Protein AF-A0AAX3F135-F1 (afdb_monomer_lite)

pLDDT: mean 72.0, std 26.78, range [19.14, 98.44]

Sequence (513 aa):
MNKTKIKFILGTLGSIAALSISASCGSSNGSINESNNNIGGVTDNSSIQDRRLNALLGANPEASSSAFQQAEKDKIVLAMTFSQGGAQAKALNELVNAYNNDAELKAKLGNIFKEVTVNNIGSGYGEGATKVSQYLKAKNTDNFFNLILNYSPVGAILANSNMLLSFNDPNGNPDLDTDISLFNKDFVSSNATTENIKNPSTYILPIMKSTLISTVNAPVMSYILDTMKAKGVTFSDDVDTKNFVAEINSKGQPDRSQIQKQWGDPVDNATELLKGFQFSKKIFNNYEDLIKFAELAQKLFKNTQDNQNDLHVLGIDSPTSTFQNSVYSLTGYQYANSLEATSKKNGVNTVNYNSLTTTGSPANVAAKTVYETFRSAVATQGVVLQGPGQFTSNKQIYHKFAMSIGSTAGYTHNYIESVEGKINFSFSQYSGFNFTASTNKSDRNNYNRSGFLTFGLGLNGLGKKYRTNYTSDQIFLGFGSFKNGLAKSNVTLKSRFDIKSIDTQMMHQFKLL

Secondary structure (DSSP, 8-state):
--------EE--S---HHHHHHSTTS-S-S---------SS------HHHHHHHHHH-S-GGGGGG--PPPP-SSEEEEE-S-TTSHHHHHHHHHHHHHHH-HHHHHHHGGG---EEEEE--SSHHHHHHHHHHHHHTT-TTT--SEE---HHHHHHHHTTT-PPPSS-TT--TTT---GGGS-HHHHTHHHHSTT--S-S----------EEEEE-HHHHHHHHHHHHHTTPEEP-SHHHHHHHHHHHHHHGGGHHHHHHHH-SBPTTHHHHTTT-EE-GGGGGSHHHHHHHHHHHHTTBSGGG-TTS--EEEEES-HHHHHHHHHHHHTTT-GGGSTTEEEEETTEEEEE-HHHHSTT-HHHHHHHHHHHHHHHHHHTTSEEEPPTT--THHHHTTTSEEEEEEEGGGGGGGS----SS-----GGGSS---------SSSTTSS-----------GGGS-GGGSSS--TT-EE-EESSS----EESS-----S-----------------

Foldseek 3Di:
DDDPDFDAAAADQDDPQLQLQAPPPDDPPDPDPPDDPPQLQQDPPDDLLLQLVCLVCFQFVVLQVLADAADDDLAAEEEEQDDCPDPVVVVVVVVLVCLQPDPVNCVVCPPVDGRYDYDYQYHDQQSVLVVLLVCSVVVVRYPDGNHYPHHLSSVQSCLSNSNQHFQAHSVRPVVSHDDCVVDDSSQQSSQRFRFSRQRRYRRDDDDDGKYKDKDFLLQLVLLLVVLLVVLPAAEDPDPQRVVVNVVSNVNNVVCNVVNCVLQHAFDPCLSVLSPPHHDYPCLVVDDLSVLVSLLSSCNTTDNSVDLVSLAAAEEEACPLSVLQNQLCVQLVVRLCQGCFRWDDDPSTIDTDRVSCVDPPGSSVVRSVVSQVSVLVSVVSRSYHYDFFPDACLVCVQVVSYRMYIDMPSCVVSNYDPDDPDDPDPDPVVPPDDDDPDDPDDPPPPDDDDVDDPPVDDDLPPDDPVQPPPDDQRHWHAHHHRDGGGIDGPRDDDDDPDPDPPPDDDDDDDDDDD

Organism: Mycoplasmopsis synoviae (NCBI:txid2109)

InterPro domains:
  IPR004984 Mycoplasma lipoprotein, central domain [PF03305] (255-426)
  IPR054825 Surface lipoprotein P68-like [NF045826] (3-447)
  IPR060424 MG185/MG260-like, N-terminal domain [PF27319] (77-138)

Radius of gyration: 26.66 Å; chains: 1; bounding box: 68×64×73 Å

Structure (mmCIF, N/CA/C/O backbone):
data_AF-A0AAX3F135-F1
#
_entry.id   AF-A0AAX3F135-F1
#
loop_
_atom_site.group_PDB
_atom_site.id
_atom_site.type_symbol
_atom_site.label_atom_id
_atom_site.label_alt_id
_atom_site.label_comp_id
_atom_site.label_asym_id
_atom_site.label_entity_id
_atom_site.label_seq_id
_atom_site.pdbx_PDB_ins_code
_atom_site.Cartn_x
_atom_site.Cartn_y
_atom_site.Cartn_z
_atom_site.occupancy
_atom_site.B_iso_or_equiv
_atom_site.auth_seq_id
_atom_site.auth_comp_id
_atom_site.auth_asym_id
_atom_site.auth_atom_id
_atom_site.pdbx_PDB_model_num
ATOM 1 N N . MET A 1 1 ? 14.523 16.603 33.732 1.00 26.91 1 MET A N 1
ATOM 2 C CA . MET A 1 1 ? 13.691 16.358 32.531 1.00 26.91 1 MET A CA 1
ATOM 3 C C . MET A 1 1 ? 14.414 15.381 31.611 1.00 26.91 1 MET A C 1
ATOM 5 O O . MET A 1 1 ? 15.407 15.755 30.999 1.00 26.91 1 MET A O 1
ATOM 9 N N . ASN A 1 2 ? 13.972 14.122 31.549 1.00 23.80 2 ASN A N 1
ATOM 10 C CA . ASN A 1 2 ? 14.561 13.128 30.646 1.00 23.80 2 ASN A CA 1
ATOM 11 C C . ASN A 1 2 ? 14.144 13.439 29.202 1.00 23.80 2 ASN A C 1
ATOM 13 O O . ASN A 1 2 ? 12.974 13.320 28.853 1.00 23.80 2 ASN A O 1
ATOM 17 N N . LYS A 1 3 ? 15.102 13.852 28.363 1.00 25.38 3 LYS A N 1
ATOM 18 C CA . LYS A 1 3 ? 14.904 14.002 26.915 1.00 25.38 3 LYS A CA 1
ATOM 19 C C . LYS A 1 3 ? 14.716 12.608 26.307 1.00 25.38 3 LYS A C 1
ATOM 21 O O . LYS A 1 3 ? 15.697 11.911 26.050 1.00 25.38 3 LYS A O 1
ATOM 26 N N . THR A 1 4 ? 13.472 12.193 26.086 1.00 29.16 4 THR A N 1
ATOM 27 C CA . THR A 1 4 ? 13.149 10.977 25.330 1.00 29.16 4 THR A CA 1
ATOM 28 C C . THR A 1 4 ? 13.670 11.146 23.902 1.00 29.16 4 THR A C 1
ATOM 30 O O . THR A 1 4 ? 13.112 11.902 23.111 1.00 29.16 4 THR A O 1
ATOM 33 N N . LYS A 1 5 ? 14.794 10.499 23.574 1.00 29.91 5 LYS A N 1
ATOM 34 C CA . LYS A 1 5 ? 15.343 10.498 22.212 1.00 29.91 5 LYS A CA 1
ATOM 35 C C . LYS A 1 5 ? 14.504 9.555 21.351 1.00 29.91 5 LYS A C 1
ATOM 37 O O . LYS A 1 5 ? 14.582 8.342 21.531 1.00 29.91 5 LYS A O 1
ATOM 42 N N . ILE A 1 6 ? 13.729 10.109 20.422 1.00 33.12 6 ILE A N 1
ATOM 43 C CA . ILE A 1 6 ? 13.083 9.347 19.348 1.00 33.12 6 ILE A CA 1
ATOM 44 C C . ILE A 1 6 ? 14.188 8.963 18.356 1.00 33.12 6 ILE A C 1
ATOM 46 O O . ILE A 1 6 ? 14.888 9.837 17.845 1.00 33.12 6 ILE A O 1
ATOM 50 N N . LYS A 1 7 ? 14.407 7.663 18.135 1.00 32.22 7 LYS A N 1
ATOM 51 C CA . LYS A 1 7 ? 15.381 7.160 17.156 1.00 32.22 7 LYS A CA 1
ATOM 52 C C . LYS A 1 7 ? 14.639 6.532 15.984 1.00 32.22 7 LYS A C 1
ATOM 54 O O . LYS A 1 7 ? 14.055 5.465 16.131 1.00 32.22 7 LYS A O 1
ATOM 59 N N . PHE A 1 8 ? 14.725 7.175 14.827 1.00 33.22 8 PHE A N 1
ATOM 60 C CA . PHE A 1 8 ? 14.344 6.593 13.545 1.00 33.22 8 PHE A CA 1
ATOM 61 C C . PHE A 1 8 ? 15.567 5.901 12.937 1.00 33.22 8 PHE A C 1
ATOM 63 O O . PHE A 1 8 ? 16.645 6.496 12.885 1.00 33.22 8 PHE A O 1
ATOM 70 N N . ILE A 1 9 ? 15.428 4.646 12.505 1.00 31.22 9 ILE A N 1
ATOM 71 C CA . ILE A 1 9 ? 16.467 3.975 11.715 1.00 31.22 9 ILE A CA 1
ATOM 72 C C . ILE A 1 9 ? 16.071 4.132 10.249 1.00 31.22 9 ILE A C 1
ATOM 74 O O . ILE A 1 9 ? 15.187 3.429 9.764 1.00 31.22 9 ILE A O 1
ATOM 78 N N . LEU A 1 10 ? 16.723 5.087 9.588 1.00 30.73 10 LEU A N 1
ATOM 79 C CA . LEU A 1 10 ? 16.686 5.305 8.147 1.00 30.73 10 LEU A CA 1
ATOM 80 C C . LEU A 1 10 ? 17.874 4.559 7.522 1.00 30.73 10 LEU A C 1
ATOM 82 O O . LEU A 1 10 ? 19.008 5.029 7.554 1.00 30.73 10 LEU A O 1
ATOM 86 N N . GLY A 1 11 ? 17.634 3.365 6.999 1.00 26.77 11 GLY A N 1
ATOM 87 C CA . GLY A 1 11 ? 18.478 2.752 5.989 1.00 26.77 11 GLY A CA 1
ATOM 88 C C . GLY A 1 11 ? 18.314 3.521 4.684 1.00 26.77 11 GLY A C 1
ATOM 89 O O . GLY A 1 11 ? 17.245 3.530 4.081 1.00 26.77 11 GLY A O 1
ATOM 90 N N . THR A 1 12 ? 19.384 4.177 4.257 1.00 26.08 12 THR A N 1
ATOM 91 C CA . THR A 1 12 ? 19.471 4.859 2.970 1.00 26.08 12 THR A CA 1
ATOM 92 C C . THR A 1 12 ? 19.383 3.834 1.846 1.00 26.08 12 THR A C 1
ATOM 94 O O . THR A 1 12 ? 20.265 2.985 1.754 1.00 26.08 12 THR A O 1
ATOM 97 N N . LEU A 1 13 ? 18.325 3.901 1.038 1.00 30.22 13 LEU A N 1
ATOM 98 C CA . LEU A 1 13 ? 18.265 3.580 -0.395 1.00 30.22 13 LEU A CA 1
ATOM 99 C C . LEU A 1 13 ? 16.844 3.950 -0.857 1.00 30.22 13 LEU A C 1
ATOM 101 O O . LEU A 1 13 ? 15.865 3.453 -0.300 1.00 30.22 13 LEU A O 1
ATOM 105 N N . GLY A 1 14 ? 16.763 4.895 -1.797 1.00 35.12 14 GLY A N 1
ATOM 106 C CA . GLY A 1 14 ? 15.591 5.725 -2.070 1.00 35.12 14 GLY A CA 1
ATOM 107 C C . GLY A 1 14 ? 14.292 4.972 -2.343 1.00 35.12 14 GLY A C 1
ATOM 108 O O . GLY A 1 14 ? 14.215 4.112 -3.218 1.00 35.12 14 GLY A O 1
ATOM 109 N N . SER A 1 15 ? 13.235 5.360 -1.633 1.00 30.70 15 SER A N 1
ATOM 110 C CA . SER A 1 15 ? 11.855 5.029 -1.976 1.00 30.70 15 SER A CA 1
ATOM 111 C C . SER A 1 15 ? 11.072 6.313 -2.209 1.00 30.70 15 SER A C 1
ATOM 113 O O . SER A 1 15 ? 10.696 6.958 -1.249 1.00 30.70 15 SER A O 1
ATOM 115 N N . ILE A 1 16 ? 10.835 6.688 -3.469 1.00 37.44 16 ILE A N 1
ATOM 116 C CA . ILE A 1 16 ? 9.915 7.788 -3.837 1.00 37.44 16 ILE A CA 1
ATOM 117 C C . ILE A 1 16 ? 8.515 7.238 -4.169 1.00 37.44 16 ILE A C 1
ATOM 119 O O . ILE A 1 16 ? 7.516 7.935 -4.032 1.00 37.44 16 ILE A O 1
ATOM 123 N N . ALA A 1 17 ? 8.398 5.961 -4.558 1.00 32.88 17 ALA A N 1
ATOM 124 C CA . ALA A 1 17 ? 7.122 5.391 -5.008 1.00 32.88 17 ALA A CA 1
ATOM 125 C C . ALA A 1 17 ? 6.028 5.313 -3.928 1.00 32.88 17 ALA A C 1
ATOM 127 O O . ALA A 1 17 ? 4.859 5.195 -4.273 1.00 32.88 17 ALA A O 1
ATOM 128 N N . ALA A 1 18 ? 6.360 5.330 -2.634 1.00 30.88 18 ALA A N 1
ATOM 129 C CA . ALA A 1 18 ? 5.345 5.107 -1.603 1.00 30.88 18 ALA A CA 1
ATOM 130 C C . ALA A 1 18 ? 4.410 6.317 -1.423 1.00 30.88 18 ALA A C 1
ATOM 132 O O . ALA A 1 18 ? 3.211 6.126 -1.219 1.00 30.88 18 ALA A O 1
ATOM 133 N N . LEU A 1 19 ? 4.934 7.544 -1.536 1.00 31.80 19 LEU A N 1
ATOM 134 C CA . LEU A 1 19 ? 4.166 8.770 -1.297 1.00 31.80 19 LEU A CA 1
ATOM 135 C C . LEU A 1 19 ? 3.437 9.297 -2.534 1.00 31.80 19 LEU A C 1
ATOM 137 O O . LEU A 1 19 ? 2.347 9.849 -2.395 1.00 31.80 19 LEU A O 1
ATOM 141 N N . SER A 1 20 ? 3.976 9.091 -3.741 1.00 30.73 20 SER A N 1
ATOM 142 C CA . SER A 1 20 ? 3.313 9.571 -4.961 1.00 30.73 20 SER A CA 1
ATOM 143 C C . SER A 1 20 ? 2.076 8.795 -5.369 1.00 30.73 20 SER A C 1
ATOM 145 O O . SER A 1 20 ? 1.201 9.314 -6.060 1.00 30.73 20 SER A O 1
ATOM 147 N N . ILE A 1 21 ? 1.943 7.572 -4.867 1.00 33.84 21 ILE A N 1
ATOM 148 C CA . ILE A 1 21 ? 0.862 6.673 -5.252 1.00 33.84 21 ILE A CA 1
ATOM 149 C C . ILE A 1 21 ? -0.344 6.801 -4.300 1.00 33.84 21 ILE A C 1
ATOM 151 O O . ILE A 1 21 ? -1.480 6.569 -4.716 1.00 33.84 21 ILE A O 1
ATOM 155 N N . SER A 1 22 ? -0.161 7.223 -3.044 1.00 28.88 22 SER A N 1
ATOM 156 C CA . SER A 1 22 ? -1.246 7.259 -2.049 1.00 28.88 22 SER A CA 1
ATOM 157 C C . SER A 1 22 ? -2.181 8.473 -2.153 1.00 28.88 22 SER A C 1
ATOM 159 O O . SER A 1 22 ? -3.347 8.360 -1.778 1.00 28.88 22 SER A O 1
ATOM 161 N N . ALA A 1 23 ? -1.731 9.605 -2.705 1.00 26.36 23 ALA A N 1
ATOM 162 C CA . ALA A 1 23 ? -2.485 10.866 -2.667 1.00 26.36 23 ALA A CA 1
ATOM 163 C C . ALA A 1 23 ? -3.512 11.084 -3.800 1.00 26.36 23 ALA A C 1
ATOM 165 O O . ALA A 1 23 ? -4.422 11.890 -3.636 1.00 26.36 23 ALA A O 1
ATOM 166 N N . SER A 1 24 ? -3.451 10.351 -4.921 1.00 25.47 24 SER A N 1
ATOM 167 C CA . SER A 1 24 ? -4.313 10.640 -6.092 1.00 25.47 24 SER A CA 1
ATOM 168 C C . SER A 1 24 ? -5.783 10.159 -5.981 1.00 25.47 24 SER A C 1
ATOM 170 O O . SER A 1 24 ? -6.492 10.130 -6.985 1.00 25.47 24 SER A O 1
ATOM 172 N N . CYS A 1 25 ? -6.250 9.725 -4.801 1.00 24.06 25 CYS A N 1
ATOM 173 C CA . CYS A 1 25 ? -7.611 9.185 -4.602 1.00 24.06 25 CYS A CA 1
ATOM 174 C C . CYS A 1 25 ? -8.562 10.101 -3.801 1.00 24.06 25 CYS A C 1
ATOM 176 O O . CYS A 1 25 ? -9.692 9.697 -3.530 1.00 24.06 25 CYS A O 1
ATOM 178 N N . GLY A 1 26 ? -8.145 11.309 -3.403 1.00 23.41 26 GLY A N 1
ATOM 179 C CA . GLY A 1 26 ? -9.044 12.289 -2.779 1.00 23.41 26 GLY A CA 1
ATOM 180 C C . GLY A 1 26 ? -9.886 13.009 -3.835 1.00 23.41 26 GLY A C 1
ATOM 181 O O . GLY A 1 26 ? -9.327 13.558 -4.779 1.00 23.41 26 GLY A O 1
ATOM 182 N N . SER A 1 27 ? -11.218 13.000 -3.703 1.00 23.56 27 SER A N 1
ATOM 183 C CA . SER A 1 27 ? -12.120 13.636 -4.671 1.00 23.56 27 SER A CA 1
ATOM 184 C C . SER A 1 27 ? -11.805 15.124 -4.849 1.00 23.56 27 SER A C 1
ATOM 186 O O . SER A 1 27 ? -11.743 15.875 -3.873 1.00 23.56 27 SER A O 1
ATOM 188 N N . SER A 1 28 ? -11.697 15.548 -6.102 1.00 26.20 28 SER A N 1
ATOM 189 C CA . SER A 1 28 ? -11.555 16.923 -6.576 1.00 26.20 28 SER A CA 1
ATOM 190 C C . SER A 1 28 ? -12.827 17.761 -6.354 1.00 26.20 28 SER A C 1
ATOM 192 O O . SER A 1 28 ? -13.439 18.208 -7.316 1.00 26.20 28 SER A O 1
ATOM 194 N N . ASN A 1 29 ? -13.244 17.959 -5.100 1.00 23.38 29 ASN A N 1
ATOM 195 C CA . ASN A 1 29 ? -14.396 18.802 -4.733 1.00 23.38 29 ASN A CA 1
ATOM 196 C C . ASN A 1 29 ? -14.048 19.858 -3.668 1.00 23.38 29 ASN A C 1
ATOM 198 O O . ASN A 1 29 ? -14.880 20.259 -2.860 1.00 23.38 29 ASN A O 1
ATOM 202 N N . GLY A 1 30 ? -12.805 20.335 -3.679 1.00 24.06 30 GLY A N 1
ATOM 203 C CA . GLY A 1 30 ? -12.432 21.599 -3.056 1.00 24.06 30 GLY A CA 1
ATOM 204 C C . GLY A 1 30 ? -11.862 22.495 -4.141 1.00 24.06 30 GLY A C 1
ATOM 205 O O . GLY A 1 30 ? -10.898 22.105 -4.793 1.00 24.06 30 GLY A O 1
ATOM 206 N N . SER A 1 31 ? -12.459 23.664 -4.361 1.00 23.31 31 SER A N 1
ATOM 207 C CA . SER A 1 31 ? -11.896 24.710 -5.211 1.00 23.31 31 SER A CA 1
ATOM 208 C C . SER A 1 31 ? -10.541 25.135 -4.640 1.00 23.31 31 SER A C 1
ATOM 210 O O . SER A 1 31 ? -10.463 25.972 -3.738 1.00 23.31 31 SER A O 1
ATOM 212 N N . ILE A 1 32 ? -9.467 24.517 -5.118 1.00 26.38 32 ILE A N 1
ATOM 213 C CA . ILE A 1 32 ? -8.112 24.984 -4.857 1.00 26.38 32 ILE A CA 1
ATOM 214 C C . ILE A 1 32 ? -7.878 26.090 -5.879 1.00 26.38 32 ILE A C 1
ATOM 216 O O . ILE A 1 32 ? -7.838 25.825 -7.077 1.00 26.38 32 ILE A O 1
ATOM 220 N N . ASN A 1 33 ? -7.778 27.333 -5.406 1.00 23.44 33 ASN A N 1
ATOM 221 C CA . ASN A 1 33 ? -7.301 28.444 -6.220 1.00 23.44 33 ASN A CA 1
ATOM 222 C C . ASN A 1 33 ? -5.970 28.035 -6.871 1.00 23.44 33 ASN A C 1
ATOM 224 O O . ASN A 1 33 ? -4.973 27.834 -6.176 1.00 23.44 33 ASN A O 1
ATOM 228 N N . GLU A 1 34 ? -5.960 27.925 -8.200 1.00 26.30 34 GLU A N 1
ATOM 229 C CA . GLU A 1 34 ? -4.777 27.696 -9.036 1.00 26.30 34 GLU A CA 1
ATOM 230 C C . GLU A 1 34 ? -3.890 28.954 -9.098 1.00 26.30 34 GLU A C 1
ATOM 232 O O . GLU A 1 34 ? -3.515 29.441 -10.161 1.00 26.30 34 GLU A O 1
ATOM 237 N N . SER A 1 35 ? -3.534 29.529 -7.950 1.00 24.94 35 SER A N 1
ATOM 238 C CA . SER A 1 35 ? -2.522 30.578 -7.911 1.00 24.94 35 SER A CA 1
ATOM 239 C C . SER A 1 35 ? -1.142 29.927 -7.956 1.00 24.94 35 SER A C 1
ATOM 241 O O . SER A 1 35 ? -0.652 29.498 -6.915 1.00 24.94 35 SER A O 1
ATOM 243 N N . ASN A 1 36 ? -0.547 29.831 -9.152 1.00 27.14 36 ASN A N 1
ATOM 244 C CA . ASN A 1 36 ? 0.902 29.756 -9.423 1.00 27.14 36 ASN A CA 1
ATOM 245 C C . ASN A 1 36 ? 1.767 29.017 -8.382 1.00 27.14 36 ASN A C 1
ATOM 247 O O . ASN A 1 36 ? 2.857 29.466 -8.017 1.00 27.14 36 ASN A O 1
ATOM 251 N N . ASN A 1 37 ? 1.310 27.857 -7.915 1.00 27.64 37 ASN A N 1
ATOM 252 C CA . ASN A 1 37 ? 2.110 27.011 -7.054 1.00 27.64 37 ASN A CA 1
ATOM 253 C C . ASN A 1 37 ? 3.067 26.241 -7.953 1.00 27.64 37 ASN A C 1
ATOM 255 O O . ASN A 1 37 ? 2.703 25.226 -8.542 1.00 27.64 37 ASN A O 1
ATOM 259 N N . ASN A 1 38 ? 4.301 26.741 -8.038 1.00 28.16 38 ASN A N 1
ATOM 260 C CA . ASN A 1 38 ? 5.474 25.925 -8.317 1.00 28.16 38 ASN A CA 1
ATOM 261 C C . ASN A 1 38 ? 5.474 24.779 -7.297 1.00 28.16 38 ASN A C 1
ATOM 263 O O . ASN A 1 38 ? 6.001 24.888 -6.189 1.00 28.16 38 ASN A O 1
ATOM 267 N N . ILE A 1 39 ? 4.803 23.690 -7.666 1.00 36.94 39 ILE A N 1
ATOM 268 C CA . ILE A 1 39 ? 4.898 22.399 -7.011 1.00 36.94 39 ILE A CA 1
ATOM 269 C C . ILE A 1 39 ? 6.396 22.114 -6.984 1.00 36.94 39 ILE A C 1
ATOM 271 O O . ILE A 1 39 ? 7.022 22.018 -8.035 1.00 36.94 39 ILE A O 1
ATOM 275 N N . GLY A 1 40 ? 6.997 21.973 -5.804 1.00 32.59 40 GLY A N 1
ATOM 276 C CA . GLY A 1 40 ? 8.369 21.471 -5.655 1.00 32.59 40 GLY A CA 1
ATOM 277 C C . GLY A 1 40 ? 8.520 20.003 -6.090 1.00 32.59 40 GLY A C 1
ATOM 278 O O . GLY A 1 40 ? 9.310 19.268 -5.510 1.00 32.59 40 GLY A O 1
ATOM 279 N N . GLY A 1 41 ? 7.710 19.560 -7.051 1.00 41.06 41 GLY A N 1
ATOM 280 C CA . GLY A 1 41 ? 7.776 18.301 -7.759 1.00 41.06 41 GLY A CA 1
ATOM 281 C C . GLY A 1 41 ? 8.383 18.590 -9.119 1.00 41.06 41 GLY A C 1
ATOM 282 O O . GLY A 1 41 ? 7.982 19.518 -9.814 1.00 41.06 41 GLY A O 1
ATOM 283 N N . VAL A 1 42 ? 9.399 17.822 -9.474 1.00 48.84 42 VAL A N 1
ATOM 284 C CA . VAL A 1 42 ? 10.042 17.924 -10.777 1.00 48.84 42 VAL A CA 1
ATOM 285 C C . VAL A 1 42 ? 8.998 17.595 -11.843 1.00 48.84 42 VAL A C 1
ATOM 287 O O . VAL A 1 42 ? 8.615 16.437 -11.990 1.00 48.84 42 VAL A O 1
ATOM 290 N N . THR A 1 43 ? 8.500 18.607 -12.549 1.00 54.22 43 THR A N 1
ATOM 291 C CA . THR A 1 43 ? 7.676 18.415 -13.741 1.00 54.22 43 THR A CA 1
ATOM 292 C C . THR A 1 43 ? 8.596 18.148 -14.924 1.00 54.22 43 THR A C 1
ATOM 294 O O . THR A 1 43 ? 9.548 18.889 -15.180 1.00 54.22 43 THR A O 1
ATOM 297 N N . ASP A 1 44 ? 8.354 17.034 -15.609 1.00 65.38 44 ASP A N 1
ATOM 298 C CA . ASP A 1 44 ? 9.023 16.732 -16.866 1.00 65.38 44 ASP A CA 1
ATOM 299 C C . ASP A 1 44 ? 8.304 17.475 -17.995 1.00 65.38 44 ASP A C 1
ATOM 301 O O . ASP A 1 44 ? 7.220 17.080 -18.412 1.00 65.38 44 ASP A O 1
ATOM 305 N N . ASN A 1 45 ? 8.909 18.574 -18.445 1.00 68.25 45 ASN A N 1
ATOM 306 C CA . ASN A 1 45 ? 8.433 19.378 -19.572 1.00 68.25 45 ASN A CA 1
ATOM 307 C C . ASN A 1 45 ? 9.182 19.037 -20.875 1.00 68.25 45 ASN A C 1
ATOM 309 O O . ASN A 1 45 ? 9.186 19.847 -21.801 1.00 68.25 45 ASN A O 1
ATOM 313 N N . SER A 1 46 ? 9.883 17.898 -20.932 1.00 79.88 46 SER A N 1
ATOM 314 C CA . SER A 1 46 ? 10.610 17.495 -22.138 1.00 79.88 46 SER A CA 1
ATOM 315 C C . SER A 1 46 ? 9.655 17.243 -23.303 1.00 79.88 46 SER A C 1
ATOM 317 O O . SER A 1 46 ? 8.568 16.683 -23.138 1.00 79.88 46 SER A O 1
ATOM 319 N N . SER A 1 47 ? 10.068 17.662 -24.498 1.00 87.88 47 SER A N 1
ATOM 320 C CA . SER A 1 47 ? 9.331 17.342 -25.717 1.00 87.88 47 SER A CA 1
ATOM 321 C C . SER A 1 47 ? 9.462 15.851 -26.044 1.00 87.88 47 SER A C 1
ATOM 323 O O . SER A 1 47 ? 10.401 15.180 -25.608 1.00 87.88 47 SER A O 1
ATOM 325 N N . ILE A 1 48 ? 8.552 15.313 -26.860 1.00 88.75 48 ILE A N 1
ATOM 326 C CA . ILE A 1 48 ? 8.690 13.933 -27.348 1.00 88.75 48 ILE A CA 1
ATOM 327 C C . ILE A 1 48 ? 10.011 13.744 -28.114 1.00 88.75 48 ILE A C 1
ATOM 329 O O . ILE A 1 48 ? 10.644 12.701 -27.994 1.00 88.75 48 ILE A O 1
ATOM 333 N N . GLN A 1 49 ? 10.484 14.769 -28.830 1.00 90.31 49 GLN A N 1
ATOM 334 C CA . GLN A 1 49 ? 11.770 14.748 -29.526 1.00 90.31 49 GLN A CA 1
ATOM 335 C C . GLN A 1 49 ? 12.948 14.609 -28.552 1.00 90.31 49 GLN A C 1
ATOM 337 O O . GLN A 1 49 ? 13.833 13.787 -28.789 1.00 90.31 49 GLN A O 1
ATOM 342 N N . ASP A 1 50 ? 12.937 15.343 -27.436 1.00 90.38 50 ASP A N 1
ATOM 343 C CA . ASP A 1 50 ? 13.979 15.232 -26.404 1.00 90.38 50 ASP A CA 1
ATOM 344 C C . ASP A 1 50 ? 14.001 13.827 -25.794 1.00 90.38 50 ASP A C 1
ATOM 346 O O . ASP A 1 50 ? 15.064 13.241 -25.594 1.00 90.38 50 ASP A O 1
ATOM 350 N N . ARG A 1 51 ? 12.820 13.258 -25.535 1.00 91.88 51 ARG A N 1
ATOM 351 C CA . ARG A 1 51 ? 12.665 11.913 -24.961 1.00 91.88 51 ARG A CA 1
ATOM 352 C C . ARG A 1 51 ? 13.209 10.837 -25.902 1.00 91.88 51 ARG A C 1
ATOM 354 O O . ARG A 1 51 ? 13.970 9.971 -25.473 1.00 91.88 51 ARG A O 1
ATOM 361 N N . ARG A 1 52 ? 12.908 10.943 -27.200 1.00 94.25 52 ARG A N 1
ATOM 362 C CA . ARG A 1 52 ? 13.458 10.069 -28.252 1.00 94.25 52 ARG A CA 1
ATOM 363 C C . ARG A 1 52 ? 14.979 10.183 -28.367 1.00 94.25 52 ARG A C 1
ATOM 365 O O . ARG A 1 52 ? 15.655 9.163 -28.446 1.00 94.25 52 ARG A O 1
ATOM 372 N N . LEU A 1 53 ? 15.537 11.394 -28.312 1.00 93.19 53 LEU A N 1
ATOM 373 C CA . LEU A 1 53 ? 16.992 11.586 -28.313 1.00 93.19 53 LEU A CA 1
ATOM 374 C C . LEU A 1 53 ? 17.640 10.948 -27.075 1.00 93.19 53 LEU A C 1
ATOM 376 O O . LEU A 1 53 ? 18.638 10.234 -27.175 1.00 93.19 53 LEU A O 1
ATOM 380 N N . ASN A 1 54 ? 17.041 11.157 -25.905 1.00 93.31 54 ASN A N 1
ATOM 381 C CA . ASN A 1 54 ? 17.518 10.596 -24.646 1.00 93.31 54 ASN A CA 1
ATOM 382 C C . ASN A 1 54 ? 17.417 9.067 -24.589 1.00 93.31 54 ASN A C 1
ATOM 384 O O . ASN A 1 54 ? 18.204 8.446 -23.875 1.00 93.31 54 ASN A O 1
ATOM 388 N N . ALA A 1 55 ? 16.532 8.449 -25.379 1.00 94.00 55 ALA A N 1
ATOM 389 C CA . ALA A 1 55 ? 16.460 6.997 -25.519 1.00 94.00 55 ALA A CA 1
ATOM 390 C C . ALA A 1 55 ? 17.782 6.377 -26.011 1.00 94.00 55 ALA A C 1
ATOM 392 O O . ALA A 1 55 ? 18.122 5.276 -25.584 1.00 94.00 55 ALA A O 1
ATOM 393 N N . LEU A 1 56 ? 18.551 7.089 -26.849 1.00 90.81 56 LEU A N 1
ATOM 394 C CA . LEU A 1 56 ? 19.862 6.635 -27.341 1.00 90.81 56 LEU A CA 1
ATOM 395 C C . LEU A 1 56 ? 20.965 6.754 -26.286 1.00 90.81 56 LEU A C 1
ATOM 397 O O . LEU A 1 56 ? 21.887 5.944 -26.245 1.00 90.81 56 LEU A O 1
ATOM 401 N N . LEU A 1 57 ? 20.890 7.793 -25.454 1.00 91.69 57 LEU A N 1
ATOM 402 C CA . LEU A 1 57 ? 21.919 8.117 -24.463 1.00 91.69 57 LEU A CA 1
ATOM 403 C C . LEU A 1 57 ? 21.725 7.335 -23.150 1.00 91.69 57 LEU A C 1
ATOM 405 O O . LEU A 1 57 ? 22.686 7.085 -22.414 1.00 91.69 57 LEU A O 1
ATOM 409 N N . GLY A 1 58 ? 20.484 6.940 -22.866 1.00 92.81 58 GLY A N 1
ATOM 410 C CA . GLY A 1 58 ? 20.070 6.307 -21.620 1.00 92.81 58 GLY A CA 1
ATOM 411 C C . GLY A 1 58 ? 19.780 7.314 -20.505 1.00 92.81 58 GLY A C 1
ATOM 412 O O . GLY A 1 58 ? 20.032 8.515 -20.621 1.00 92.81 58 GLY A O 1
ATOM 413 N N . ALA A 1 59 ? 19.240 6.806 -19.395 1.00 92.81 59 ALA A N 1
ATOM 414 C CA . ALA A 1 59 ? 18.783 7.612 -18.261 1.00 92.81 59 ALA A CA 1
ATOM 415 C C . ALA A 1 59 ? 19.901 8.391 -17.546 1.00 92.81 59 ALA A C 1
ATOM 417 O O . ALA A 1 59 ? 19.630 9.434 -16.949 1.00 92.81 59 ALA A O 1
ATOM 418 N N . ASN A 1 60 ? 21.139 7.893 -17.579 1.00 92.44 60 ASN A N 1
ATOM 419 C CA . ASN A 1 60 ? 22.295 8.461 -16.887 1.00 92.44 60 ASN A CA 1
ATOM 420 C C . ASN A 1 60 ? 23.598 8.193 -17.665 1.00 92.44 60 ASN A C 1
ATOM 422 O O . ASN A 1 60 ? 24.369 7.305 -17.291 1.00 92.44 60 ASN A O 1
ATOM 426 N N . PRO A 1 61 ? 23.882 8.955 -18.733 1.00 92.44 61 PRO A N 1
ATOM 427 C CA . PRO A 1 61 ? 25.026 8.689 -19.614 1.00 92.44 61 PRO A CA 1
ATOM 428 C C . PRO A 1 61 ? 26.385 8.703 -18.900 1.00 92.44 61 PRO A C 1
ATOM 430 O O . PRO A 1 61 ? 27.300 7.964 -19.266 1.00 92.44 61 PRO A O 1
ATOM 433 N N . GLU A 1 62 ? 26.513 9.493 -17.831 1.00 91.19 62 GLU A N 1
ATOM 434 C CA . GLU A 1 62 ? 27.722 9.556 -16.999 1.00 91.19 62 GLU A CA 1
ATOM 435 C C . GLU A 1 62 ? 28.027 8.231 -16.274 1.00 91.19 62 GLU A C 1
ATOM 437 O O . GLU A 1 62 ? 29.173 7.975 -15.913 1.00 91.19 62 GLU A O 1
ATOM 442 N N . ALA A 1 63 ? 27.025 7.366 -16.080 1.00 90.75 63 ALA A N 1
ATOM 443 C CA . ALA A 1 63 ? 27.182 6.046 -15.469 1.00 90.75 63 ALA A CA 1
ATOM 444 C C . ALA A 1 63 ? 27.445 4.920 -16.490 1.00 90.75 63 ALA A C 1
ATOM 446 O O . ALA A 1 63 ? 27.468 3.745 -16.116 1.00 90.75 63 ALA A O 1
ATOM 447 N N . SER A 1 64 ? 27.670 5.251 -17.766 1.00 90.00 64 SER A N 1
ATOM 448 C CA . SER A 1 64 ? 27.905 4.286 -18.855 1.00 90.00 64 SER A CA 1
ATOM 449 C C . SER A 1 64 ? 29.072 3.322 -18.605 1.00 90.00 64 SER A C 1
ATOM 451 O O . SER A 1 64 ? 29.017 2.176 -19.039 1.00 90.00 64 SER A O 1
ATOM 453 N N . SER A 1 65 ? 30.087 3.719 -17.832 1.00 90.75 65 SER A N 1
ATOM 454 C CA . SER A 1 65 ? 31.200 2.837 -17.432 1.00 90.75 65 SER A CA 1
ATOM 455 C C . SER A 1 65 ? 30.770 1.650 -16.553 1.00 90.75 65 SER A C 1
ATOM 457 O O . SER A 1 65 ? 31.478 0.643 -16.467 1.00 90.75 65 SER A O 1
ATOM 459 N N . SER A 1 66 ? 29.606 1.755 -15.904 1.00 90.56 66 SER A N 1
ATOM 460 C CA . SER A 1 66 ? 28.993 0.689 -15.102 1.00 90.56 66 SER A CA 1
ATOM 461 C C . SER A 1 66 ? 27.971 -0.142 -15.885 1.00 90.56 66 SER A C 1
ATOM 463 O O . SER A 1 66 ? 27.527 -1.174 -15.377 1.00 90.56 66 SER A O 1
ATOM 465 N N . ALA A 1 67 ? 27.617 0.276 -17.104 1.00 93.25 67 ALA A N 1
ATOM 466 C CA . ALA A 1 67 ? 26.725 -0.464 -17.986 1.00 93.25 67 ALA A CA 1
ATOM 467 C C . ALA A 1 67 ? 27.412 -1.716 -18.556 1.00 93.25 67 ALA A C 1
ATOM 469 O O . ALA A 1 67 ? 28.638 -1.878 -18.506 1.00 93.25 67 ALA A O 1
ATOM 470 N N . PHE A 1 68 ? 26.611 -2.622 -19.106 1.00 95.06 68 PHE A N 1
ATOM 471 C CA . PHE A 1 68 ? 27.092 -3.771 -19.864 1.00 95.06 68 PHE A CA 1
ATOM 472 C C . PHE A 1 68 ? 26.059 -4.189 -20.903 1.00 95.06 68 PHE A C 1
ATOM 474 O O . PHE A 1 68 ? 24.856 -4.020 -20.711 1.00 95.06 68 PHE A O 1
ATOM 481 N N . GLN A 1 69 ? 26.540 -4.777 -21.993 1.00 93.31 69 GLN A N 1
ATOM 482 C CA . GLN A 1 69 ? 25.672 -5.326 -23.020 1.00 93.31 69 GLN A CA 1
ATOM 483 C C . GLN A 1 69 ? 25.079 -6.654 -22.538 1.00 93.31 69 GLN A C 1
ATOM 485 O O . GLN A 1 69 ? 25.809 -7.545 -22.105 1.00 93.31 69 GLN A O 1
ATOM 490 N N . GLN A 1 70 ? 23.756 -6.785 -22.603 1.00 93.31 70 GLN A N 1
ATOM 491 C CA . GLN A 1 70 ? 23.088 -8.070 -22.397 1.00 93.31 70 GLN A CA 1
ATOM 492 C C . GLN A 1 70 ? 23.209 -8.922 -23.663 1.00 93.31 70 GLN A C 1
ATOM 494 O O . GLN A 1 70 ? 23.256 -8.378 -24.770 1.00 93.31 70 GLN A O 1
ATOM 499 N N . ALA A 1 71 ? 23.224 -10.246 -23.503 1.00 93.12 71 ALA A N 1
ATOM 500 C CA . ALA A 1 71 ? 23.076 -11.142 -24.642 1.00 93.12 71 ALA A CA 1
ATOM 501 C C . ALA A 1 71 ? 21.713 -10.892 -25.309 1.00 93.12 71 ALA A C 1
ATOM 503 O O . ALA A 1 71 ? 20.702 -10.733 -24.617 1.00 93.12 71 ALA A O 1
ATOM 504 N N . GLU A 1 72 ? 21.686 -10.840 -26.642 1.00 91.50 72 GLU A N 1
ATOM 505 C CA . GLU A 1 72 ? 20.426 -10.737 -27.376 1.00 91.50 72 GLU A CA 1
ATOM 506 C C . GLU A 1 72 ? 19.572 -11.981 -27.109 1.00 91.50 72 GLU A C 1
ATOM 508 O O . GLU A 1 72 ? 20.079 -13.102 -27.043 1.00 91.50 72 GLU A O 1
ATOM 513 N N . LYS A 1 73 ? 18.267 -11.772 -26.918 1.00 90.62 73 LYS A N 1
ATOM 514 C CA . LYS A 1 73 ? 17.315 -12.838 -26.613 1.00 90.62 73 LYS A CA 1
ATOM 515 C C . LYS A 1 73 ? 16.295 -12.976 -27.730 1.00 90.62 73 LYS A C 1
ATOM 517 O O . LYS A 1 73 ? 15.760 -11.988 -28.237 1.00 90.62 73 LYS A O 1
ATOM 522 N N . ASP A 1 74 ? 15.948 -14.220 -28.038 1.00 93.00 74 ASP A N 1
ATOM 523 C CA . ASP A 1 74 ? 14.869 -14.529 -28.981 1.00 93.00 74 ASP A CA 1
ATOM 524 C C . ASP A 1 74 ? 13.491 -14.143 -28.433 1.00 93.00 74 ASP A C 1
ATOM 526 O O . ASP A 1 74 ? 12.564 -13.893 -29.201 1.00 93.00 74 ASP A O 1
ATOM 530 N N . LYS A 1 75 ? 13.363 -14.069 -27.103 1.00 96.44 75 LYS A N 1
ATOM 531 C CA . LYS A 1 75 ? 12.135 -13.717 -26.386 1.00 96.44 75 LYS A CA 1
ATOM 532 C C . LYS A 1 75 ? 12.385 -12.591 -25.392 1.00 96.44 75 LYS A C 1
ATOM 534 O O . LYS A 1 75 ? 13.444 -12.529 -24.767 1.00 96.44 75 LYS A O 1
ATOM 539 N N . ILE A 1 76 ? 11.376 -11.753 -25.186 1.00 96.06 76 ILE A N 1
ATOM 540 C CA . ILE A 1 76 ? 11.357 -10.747 -24.126 1.00 96.06 76 ILE A CA 1
ATOM 541 C C . ILE A 1 76 ? 11.102 -11.463 -22.797 1.00 96.06 76 ILE A C 1
ATOM 543 O O . ILE A 1 76 ? 10.084 -12.129 -22.612 1.00 96.06 76 ILE A O 1
ATOM 547 N N . VAL A 1 77 ? 12.018 -11.321 -21.845 1.00 97.12 77 VAL A N 1
ATOM 548 C CA . VAL A 1 77 ? 11.860 -11.861 -20.490 1.00 97.12 77 VAL A CA 1
ATOM 549 C C . VAL A 1 77 ? 11.285 -10.782 -19.577 1.00 97.12 77 VAL A C 1
ATOM 551 O O . VAL A 1 77 ? 11.965 -9.801 -19.265 1.00 97.12 77 VAL A O 1
ATOM 554 N N . LEU A 1 78 ? 10.049 -10.988 -19.120 1.00 96.62 78 LEU A N 1
ATOM 555 C CA . LEU A 1 78 ? 9.358 -10.168 -18.130 1.00 96.62 78 LEU A CA 1
ATOM 556 C C . LEU A 1 78 ? 9.514 -10.779 -16.734 1.00 96.62 78 LEU A C 1
ATOM 558 O O . LEU A 1 78 ? 8.911 -11.801 -16.408 1.00 96.62 78 LEU A O 1
ATOM 562 N N . ALA A 1 79 ? 10.312 -10.146 -15.884 1.00 96.00 79 ALA A N 1
ATOM 563 C CA . ALA A 1 79 ? 10.490 -10.566 -14.506 1.00 96.00 79 ALA A CA 1
ATOM 564 C C . ALA A 1 79 ? 9.348 -10.078 -13.597 1.00 96.00 79 ALA A C 1
ATOM 566 O O . ALA A 1 79 ? 8.963 -8.909 -13.630 1.00 96.00 79 ALA A O 1
ATOM 567 N N . MET A 1 80 ? 8.852 -10.955 -12.724 1.00 93.19 80 MET A N 1
ATOM 568 C CA . MET A 1 80 ? 7.860 -10.630 -11.692 1.00 93.19 80 MET A CA 1
ATOM 569 C C . MET A 1 80 ? 8.227 -11.236 -10.334 1.00 93.19 80 MET A C 1
ATOM 571 O O . MET A 1 80 ? 9.018 -12.175 -10.248 1.00 93.19 80 MET A O 1
ATOM 575 N N . THR A 1 81 ? 7.600 -10.730 -9.270 1.00 87.62 81 THR A N 1
ATOM 576 C CA . THR A 1 81 ? 7.781 -11.228 -7.893 1.00 87.62 81 THR A CA 1
ATOM 577 C C . THR A 1 81 ? 6.468 -11.614 -7.206 1.00 87.62 81 THR A C 1
ATOM 579 O O . THR A 1 81 ? 6.380 -11.619 -5.976 1.00 87.62 81 THR A O 1
ATOM 582 N N . PHE A 1 82 ? 5.402 -11.838 -7.975 1.00 85.19 82 PHE A N 1
ATOM 583 C CA . PHE A 1 82 ? 4.121 -12.287 -7.430 1.00 85.19 82 PHE A CA 1
ATOM 584 C C . PHE A 1 82 ? 4.208 -13.747 -6.979 1.00 85.19 82 PHE A C 1
ATOM 586 O O . PHE A 1 82 ? 5.012 -14.515 -7.500 1.00 85.19 82 PHE A O 1
ATOM 593 N N . SER A 1 83 ? 3.363 -14.158 -6.032 1.00 82.12 83 SER A N 1
ATOM 594 C CA . SER A 1 83 ? 3.224 -15.584 -5.718 1.00 82.12 83 SER A CA 1
ATOM 595 C C . SER A 1 83 ? 2.744 -16.329 -6.965 1.00 82.12 83 SER A C 1
ATOM 597 O O . SER A 1 83 ? 1.742 -15.926 -7.551 1.00 82.12 83 SER A O 1
ATOM 599 N N . GLN A 1 84 ? 3.435 -17.399 -7.374 1.00 80.38 84 GLN A N 1
ATOM 600 C CA . GLN A 1 84 ? 3.146 -18.108 -8.631 1.00 80.38 84 GLN A CA 1
ATOM 601 C C . GLN A 1 84 ? 1.694 -18.606 -8.728 1.00 80.38 84 GLN A C 1
ATOM 603 O O . GLN A 1 84 ? 1.111 -18.583 -9.807 1.00 80.38 84 GLN A O 1
ATOM 608 N N . GLY A 1 85 ? 1.095 -19.017 -7.605 1.00 81.06 85 GLY A N 1
ATOM 609 C CA . GLY A 1 85 ? -0.306 -19.448 -7.549 1.00 81.06 85 GLY A CA 1
ATOM 610 C C . GLY A 1 85 ? -1.321 -18.314 -7.356 1.00 81.06 85 GLY A C 1
ATOM 611 O O . GLY A 1 85 ? -2.527 -18.568 -7.381 1.00 81.06 85 GLY A O 1
ATOM 612 N N . GLY A 1 86 ? -0.854 -17.082 -7.136 1.00 80.31 86 GLY A N 1
ATOM 613 C CA . GLY A 1 86 ? -1.689 -15.918 -6.848 1.00 80.31 86 GLY A CA 1
ATOM 614 C C . GLY A 1 86 ? -2.409 -15.370 -8.080 1.00 80.31 86 GLY A C 1
ATOM 615 O O . GLY A 1 86 ? -1.978 -15.572 -9.216 1.00 80.31 86 GLY A O 1
ATOM 616 N N . ALA A 1 87 ? -3.497 -14.633 -7.847 1.00 81.88 87 ALA A N 1
ATOM 617 C CA . ALA A 1 87 ? -4.323 -14.055 -8.908 1.00 81.88 87 ALA A CA 1
ATOM 618 C C . ALA A 1 87 ? -3.521 -13.142 -9.853 1.00 81.88 87 ALA A C 1
ATOM 620 O O . ALA A 1 87 ? -3.706 -13.204 -11.062 1.00 81.88 87 ALA A O 1
ATOM 621 N N . GLN A 1 88 ? -2.576 -12.357 -9.324 1.00 84.00 88 GLN A N 1
ATOM 622 C CA . GLN A 1 88 ? -1.750 -11.451 -10.128 1.00 84.00 88 GLN A CA 1
ATOM 623 C C . GLN A 1 88 ? -0.822 -12.205 -11.091 1.00 84.00 88 GLN A C 1
ATOM 625 O O . GLN A 1 88 ? -0.684 -11.809 -12.244 1.00 84.00 88 GLN A O 1
ATOM 630 N N . ALA A 1 89 ? -0.200 -13.301 -10.639 1.00 88.12 89 ALA A N 1
ATOM 631 C CA . ALA A 1 89 ? 0.660 -14.123 -11.491 1.00 88.12 89 ALA A CA 1
ATOM 632 C C . ALA A 1 89 ? -0.150 -14.827 -12.588 1.00 88.12 89 ALA A C 1
ATOM 634 O O . ALA A 1 89 ? 0.279 -14.862 -13.738 1.00 88.12 89 ALA A O 1
ATOM 635 N N . LYS A 1 90 ? -1.336 -15.348 -12.242 1.00 88.75 90 LYS A N 1
ATOM 636 C CA . LYS A 1 90 ? -2.261 -15.967 -13.201 1.00 88.75 90 LYS A CA 1
ATOM 637 C C . LYS A 1 90 ? -2.713 -14.972 -14.269 1.00 88.75 90 LYS A C 1
ATOM 639 O O . LYS A 1 90 ? -2.506 -15.237 -15.446 1.00 88.75 90 LYS A O 1
ATOM 644 N N . ALA A 1 91 ? -3.208 -13.804 -13.857 1.00 89.25 91 ALA A N 1
ATOM 645 C CA . ALA A 1 91 ? -3.635 -12.750 -14.773 1.00 89.25 91 ALA A CA 1
ATOM 646 C C . ALA A 1 91 ? -2.494 -12.281 -15.691 1.00 89.25 91 ALA A C 1
ATOM 648 O O . ALA A 1 91 ? -2.697 -12.094 -16.886 1.00 89.25 91 ALA A O 1
ATOM 649 N N . LEU A 1 92 ? -1.270 -12.139 -15.165 1.00 90.50 92 LEU A N 1
ATOM 650 C CA . LEU A 1 92 ? -0.122 -11.768 -15.992 1.00 90.50 92 LEU A CA 1
ATOM 651 C C . LEU A 1 92 ? 0.213 -12.839 -17.037 1.00 90.50 92 LEU A C 1
ATOM 653 O O . LEU A 1 92 ? 0.481 -12.505 -18.188 1.00 90.50 92 LEU A O 1
ATOM 657 N N . ASN A 1 93 ? 0.191 -14.116 -16.650 1.00 91.94 93 ASN A N 1
ATOM 658 C CA . ASN A 1 93 ? 0.419 -15.213 -17.588 1.00 91.94 93 ASN A CA 1
ATOM 659 C C . ASN A 1 93 ? -0.672 -15.266 -18.667 1.00 91.94 93 ASN A C 1
ATOM 661 O O . ASN A 1 93 ? -0.356 -15.495 -19.829 1.00 91.94 93 ASN A O 1
ATOM 665 N N . GLU A 1 94 ? -1.934 -15.011 -18.316 1.00 93.56 94 GLU A N 1
ATOM 666 C CA . GLU A 1 94 ? -3.034 -14.912 -19.284 1.00 93.56 94 GLU A CA 1
ATOM 667 C C . GLU A 1 94 ? -2.838 -13.747 -20.263 1.00 93.56 94 GLU A C 1
ATOM 669 O O . GLU A 1 94 ? -2.981 -13.944 -21.468 1.00 93.56 94 GLU A O 1
ATOM 674 N N . LEU A 1 95 ? -2.428 -12.569 -19.782 1.00 93.12 95 LEU A N 1
ATOM 675 C CA . LEU A 1 95 ? -2.108 -11.421 -20.640 1.00 93.12 95 LEU A CA 1
ATOM 676 C C . LEU A 1 95 ? -0.949 -11.719 -21.596 1.00 93.12 95 LEU A C 1
ATOM 678 O O . LEU A 1 95 ? -1.027 -11.402 -22.780 1.00 93.12 95 LEU A O 1
ATOM 682 N N . VAL A 1 96 ? 0.114 -12.357 -21.102 1.00 95.06 96 VAL A N 1
ATOM 683 C CA . VAL A 1 96 ? 1.250 -12.768 -21.939 1.00 95.06 96 VAL A CA 1
ATOM 684 C C . VAL A 1 96 ? 0.828 -13.817 -22.964 1.00 95.06 96 VAL A C 1
ATOM 686 O O . VAL A 1 96 ? 1.248 -13.743 -24.116 1.00 95.06 96 VAL A O 1
ATOM 689 N N . ASN A 1 97 ? -0.045 -14.754 -22.593 1.00 95.19 97 ASN A N 1
ATOM 690 C CA . ASN A 1 97 ? -0.601 -15.722 -23.533 1.00 95.19 97 ASN A CA 1
ATOM 691 C C . ASN A 1 97 ? -1.469 -15.049 -24.601 1.00 95.19 97 ASN A C 1
ATOM 693 O O . ASN A 1 97 ? -1.379 -15.434 -25.762 1.00 95.19 97 ASN A O 1
ATOM 697 N N . ALA A 1 98 ? -2.280 -14.053 -24.240 1.00 95.50 98 ALA A N 1
ATOM 698 C CA . ALA A 1 98 ? -3.066 -13.286 -25.202 1.00 95.50 98 ALA A CA 1
ATOM 699 C C . ALA A 1 98 ? -2.151 -12.527 -26.177 1.00 95.50 98 ALA A C 1
ATOM 701 O O . ALA A 1 98 ? -2.268 -12.716 -27.383 1.00 95.50 98 ALA A O 1
ATOM 702 N N . TYR A 1 99 ? -1.166 -11.779 -25.663 1.00 95.12 99 TYR A N 1
ATOM 703 C CA . TYR A 1 99 ? -0.158 -11.080 -26.471 1.00 95.12 99 TYR A CA 1
ATOM 704 C C . TYR A 1 99 ? 0.579 -12.031 -27.428 1.00 95.12 99 TYR A C 1
ATOM 706 O O . TYR A 1 99 ? 0.693 -11.768 -28.623 1.00 95.12 99 TYR A O 1
ATOM 714 N N . ASN A 1 100 ? 1.046 -13.176 -26.921 1.00 97.06 100 ASN A N 1
ATOM 715 C CA . ASN A 1 100 ? 1.793 -14.151 -27.712 1.00 97.06 100 ASN A CA 1
ATOM 716 C C . ASN A 1 100 ? 0.941 -14.878 -28.756 1.00 97.06 100 ASN A C 1
ATOM 718 O O . ASN A 1 100 ? 1.515 -15.488 -29.653 1.00 97.06 100 ASN A O 1
ATOM 722 N N . ASN A 1 101 ? -0.389 -14.872 -28.647 1.00 96.69 101 ASN A N 1
ATOM 723 C CA . ASN A 1 101 ? -1.290 -15.563 -29.576 1.00 96.69 101 ASN A CA 1
ATOM 724 C C . ASN A 1 101 ? -2.085 -14.610 -30.477 1.00 96.69 101 ASN A C 1
ATOM 726 O O . ASN A 1 101 ? -2.824 -15.080 -31.339 1.00 96.69 101 ASN A O 1
ATOM 730 N N . ASP A 1 102 ? -1.908 -13.300 -30.325 1.00 96.25 102 ASP A N 1
ATOM 731 C CA . ASP A 1 102 ? -2.579 -12.297 -31.143 1.00 96.25 102 ASP A CA 1
ATOM 732 C C . ASP A 1 102 ? -2.021 -12.298 -32.579 1.00 96.25 102 ASP A C 1
ATOM 734 O O . ASP A 1 102 ? -0.880 -11.903 -32.841 1.00 96.25 102 ASP A O 1
ATOM 738 N N . ALA A 1 103 ? -2.826 -12.794 -33.522 1.00 96.56 103 ALA A N 1
ATOM 739 C CA . ALA A 1 103 ? -2.447 -12.905 -34.927 1.00 96.56 103 ALA A CA 1
ATOM 740 C C . ALA A 1 103 ? -2.354 -11.539 -35.623 1.00 96.56 103 ALA A C 1
ATOM 742 O O . ALA A 1 103 ? -1.490 -11.356 -36.483 1.00 96.56 103 ALA A O 1
ATOM 743 N N . GLU A 1 104 ? -3.205 -10.583 -35.245 1.00 95.62 104 GLU A N 1
ATOM 744 C CA . GLU A 1 104 ? -3.201 -9.237 -35.820 1.00 95.62 104 GLU A CA 1
ATOM 745 C C . GLU A 1 104 ? -1.953 -8.481 -35.376 1.00 95.62 104 GLU A C 1
ATOM 747 O O . GLU A 1 104 ? -1.255 -7.891 -36.201 1.00 95.62 104 GLU A O 1
ATOM 752 N N . LEU A 1 105 ? -1.604 -8.579 -34.091 1.00 92.50 105 LEU A N 1
ATOM 753 C CA . LEU A 1 105 ? -0.392 -7.979 -33.547 1.00 92.50 105 LEU A CA 1
ATOM 754 C C . LEU A 1 105 ? 0.872 -8.573 -34.176 1.00 92.50 105 LEU A C 1
ATOM 756 O O . LEU A 1 105 ? 1.784 -7.829 -34.540 1.00 92.50 105 LEU A O 1
ATOM 760 N N . LYS A 1 106 ? 0.924 -9.900 -34.350 1.00 94.94 106 LYS A N 1
ATOM 761 C CA . LYS A 1 106 ? 2.033 -10.574 -35.044 1.00 94.94 106 LYS A CA 1
ATOM 762 C C . LYS A 1 106 ? 2.174 -10.110 -36.486 1.00 94.94 106 LYS A C 1
ATOM 764 O O . LYS A 1 106 ? 3.287 -9.836 -36.923 1.00 94.94 106 LYS A O 1
ATOM 769 N N . ALA A 1 107 ? 1.066 -10.010 -37.220 1.00 95.19 107 ALA A N 1
ATOM 770 C CA . ALA A 1 107 ? 1.081 -9.532 -38.598 1.00 95.19 107 ALA A CA 1
ATOM 771 C C . ALA A 1 107 ? 1.521 -8.063 -38.681 1.00 95.19 107 ALA A C 1
ATOM 773 O O . ALA A 1 107 ? 2.328 -7.714 -39.540 1.00 95.19 107 ALA A O 1
ATOM 774 N N . LYS A 1 108 ? 1.036 -7.224 -37.758 1.00 92.88 108 LYS A N 1
ATOM 775 C CA . LYS A 1 108 ? 1.376 -5.801 -37.669 1.00 92.88 108 LYS A CA 1
ATOM 776 C C . LYS A 1 108 ? 2.860 -5.579 -37.371 1.00 92.88 108 LYS A C 1
ATOM 778 O O . LYS A 1 108 ? 3.503 -4.775 -38.036 1.00 92.88 108 LYS A O 1
ATOM 783 N N . LEU A 1 109 ? 3.400 -6.285 -36.377 1.00 91.56 109 LEU A N 1
ATOM 784 C CA . LEU A 1 109 ? 4.785 -6.122 -35.934 1.00 91.56 109 LEU A CA 1
ATOM 785 C C . LEU A 1 109 ? 5.782 -6.917 -36.795 1.00 91.56 109 LEU A C 1
ATOM 787 O O . LEU A 1 109 ? 6.957 -6.570 -36.843 1.00 91.56 109 LEU A O 1
ATOM 791 N N . GLY A 1 110 ? 5.361 -7.967 -37.501 1.00 92.81 110 GLY A N 1
ATOM 792 C CA . GLY A 1 110 ? 6.224 -8.728 -38.407 1.00 92.81 110 GLY A CA 1
ATOM 793 C C . GLY A 1 110 ? 7.558 -9.125 -37.760 1.00 92.81 110 GLY A C 1
ATOM 794 O O . GLY A 1 110 ? 7.590 -9.754 -36.705 1.00 92.81 110 GLY A O 1
ATOM 795 N N . ASN A 1 111 ? 8.673 -8.708 -38.366 1.00 89.94 111 ASN A N 1
ATOM 796 C CA . ASN A 1 111 ? 10.024 -9.070 -37.918 1.00 89.94 111 ASN A CA 1
ATOM 797 C C . ASN A 1 111 ? 10.455 -8.430 -36.585 1.00 89.94 111 ASN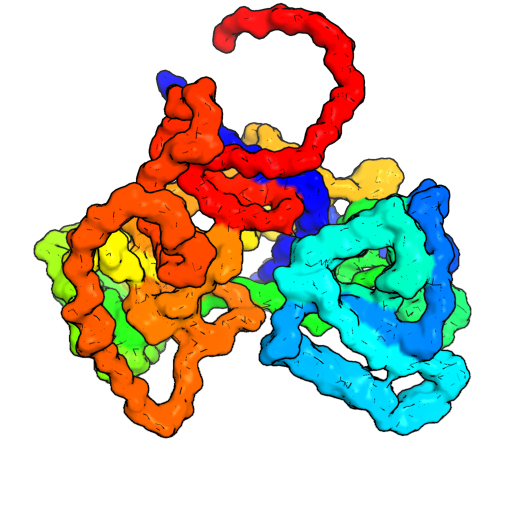 A C 1
ATOM 799 O O . ASN A 1 111 ? 11.453 -8.866 -36.013 1.00 89.94 111 ASN A O 1
ATOM 803 N N . ILE A 1 112 ? 9.749 -7.404 -36.094 1.00 90.38 112 ILE A N 1
ATOM 804 C CA . ILE A 1 112 ? 10.030 -6.797 -34.780 1.00 90.38 112 ILE A CA 1
ATOM 805 C C . ILE A 1 112 ? 9.211 -7.439 -33.651 1.00 90.38 112 ILE A C 1
ATOM 807 O O . ILE A 1 112 ? 9.452 -7.146 -32.481 1.00 90.38 112 ILE A O 1
ATOM 811 N N . PHE A 1 113 ? 8.274 -8.340 -33.970 1.00 94.19 113 PHE A N 1
ATOM 812 C CA . PHE A 1 113 ? 7.550 -9.106 -32.962 1.00 94.19 113 PHE A CA 1
ATOM 813 C C . PHE A 1 113 ? 8.498 -10.048 -32.209 1.00 94.19 113 PHE A C 1
ATOM 815 O O . PHE A 1 113 ? 9.248 -10.821 -32.809 1.00 94.19 113 PHE A O 1
ATOM 822 N N . LYS A 1 114 ? 8.423 -10.034 -30.877 1.00 94.69 114 LYS A N 1
ATOM 823 C CA . LYS A 1 114 ? 9.140 -10.964 -30.002 1.00 94.69 114 LYS A CA 1
ATOM 824 C C . LYS A 1 114 ? 8.157 -11.526 -28.989 1.00 94.69 114 LYS A C 1
ATOM 826 O O . LYS A 1 114 ? 7.457 -10.771 -28.322 1.00 94.69 114 LYS A O 1
ATOM 831 N N . GLU A 1 115 ? 8.135 -12.846 -28.841 1.00 97.19 115 GLU A N 1
ATOM 832 C CA . GLU A 1 115 ? 7.326 -13.472 -27.796 1.00 97.19 115 GLU A CA 1
ATOM 833 C C . GLU A 1 115 ? 7.788 -13.019 -26.409 1.00 97.19 115 GLU A C 1
ATOM 835 O O . GLU A 1 115 ? 8.983 -12.842 -26.157 1.00 97.19 115 GLU A O 1
ATOM 840 N N . VAL A 1 116 ? 6.840 -12.887 -25.489 1.00 97.62 116 VAL A N 1
ATOM 841 C CA . VAL A 1 116 ? 7.093 -12.551 -24.090 1.00 97.62 116 VAL A CA 1
ATOM 842 C C . VAL A 1 116 ? 7.043 -13.819 -23.245 1.00 97.62 116 VAL A C 1
ATOM 844 O O . VAL A 1 116 ? 6.185 -14.681 -23.414 1.00 97.62 116 VAL A O 1
ATOM 847 N N . THR A 1 117 ? 7.956 -13.938 -22.290 1.00 97.38 117 THR A N 1
ATOM 848 C CA . THR A 1 117 ? 7.942 -14.992 -21.270 1.00 97.38 117 THR A CA 1
ATOM 849 C C . THR A 1 117 ? 7.983 -14.368 -19.889 1.00 97.38 117 THR A C 1
ATOM 851 O O . THR A 1 117 ? 8.658 -13.362 -19.675 1.00 97.38 117 THR A O 1
ATOM 854 N N . VAL A 1 118 ? 7.266 -14.964 -18.938 1.00 95.50 118 VAL A N 1
ATOM 855 C CA . VAL A 1 118 ? 7.259 -14.497 -17.551 1.00 95.50 118 VAL A CA 1
ATOM 856 C C . VAL A 1 118 ? 8.267 -15.299 -16.738 1.00 95.50 118 VAL A C 1
ATOM 858 O O . VAL A 1 118 ? 8.225 -16.526 -16.716 1.00 95.50 118 VAL A O 1
ATOM 861 N N . ASN A 1 119 ? 9.152 -14.604 -16.027 1.00 94.94 119 ASN A N 1
ATOM 862 C CA . ASN A 1 119 ? 10.105 -15.207 -15.105 1.00 94.94 119 ASN A CA 1
ATOM 863 C C . ASN A 1 119 ? 9.797 -14.775 -13.668 1.00 94.94 119 ASN A C 1
ATOM 865 O O . ASN A 1 119 ? 9.827 -13.587 -13.342 1.00 94.94 119 ASN A O 1
ATOM 869 N N . ASN A 1 120 ? 9.515 -15.733 -12.787 1.00 92.19 120 ASN A N 1
ATOM 870 C CA . ASN A 1 120 ? 9.360 -15.440 -11.369 1.00 92.19 120 ASN A CA 1
ATOM 871 C C . ASN A 1 120 ? 10.735 -15.396 -10.696 1.00 92.19 120 ASN A C 1
ATOM 873 O O . ASN A 1 120 ? 11.418 -16.414 -10.599 1.00 92.19 120 ASN A O 1
ATOM 877 N N . ILE A 1 121 ? 11.128 -14.220 -10.213 1.00 92.00 121 ILE A N 1
ATOM 878 C CA . ILE A 1 121 ? 12.465 -13.988 -9.655 1.00 92.00 121 ILE A CA 1
ATOM 879 C C . ILE A 1 121 ? 12.481 -13.863 -8.125 1.00 92.00 121 ILE A C 1
ATOM 881 O O . ILE A 1 121 ? 13.500 -13.458 -7.563 1.00 92.00 121 ILE A O 1
ATOM 885 N N . GLY A 1 122 ? 11.375 -14.191 -7.451 1.00 83.81 122 GLY A N 1
ATOM 886 C CA . GLY A 1 122 ? 11.269 -14.156 -5.993 1.00 83.81 122 GLY A CA 1
ATOM 887 C C . GLY A 1 122 ? 9.846 -13.931 -5.480 1.00 83.81 122 GLY A C 1
ATOM 888 O O . GLY A 1 122 ? 8.900 -13.746 -6.240 1.00 83.81 122 GLY A O 1
ATOM 889 N N . SER A 1 123 ? 9.704 -13.904 -4.159 1.00 77.88 123 SER A N 1
ATOM 890 C CA . SER A 1 123 ? 8.447 -13.698 -3.444 1.00 77.88 123 SER A CA 1
ATOM 891 C C . SER A 1 123 ? 8.414 -12.320 -2.781 1.00 77.88 123 SER A C 1
ATOM 893 O O . SER A 1 123 ? 8.784 -12.138 -1.620 1.00 77.88 123 SER A O 1
ATOM 895 N N . GLY A 1 124 ? 7.907 -11.341 -3.528 1.00 75.31 124 GLY A N 1
ATOM 896 C CA . GLY A 1 124 ? 7.767 -9.952 -3.103 1.00 75.31 124 GLY A CA 1
ATOM 897 C C . GLY A 1 124 ? 8.807 -9.012 -3.714 1.00 75.31 124 GLY A C 1
ATOM 898 O O . GLY A 1 124 ? 9.936 -9.388 -4.034 1.00 75.31 124 GLY A O 1
ATOM 899 N N . TYR A 1 125 ? 8.417 -7.744 -3.839 1.00 79.75 125 TYR A N 1
ATOM 900 C CA . TYR A 1 125 ? 9.165 -6.711 -4.564 1.00 79.75 125 TYR A CA 1
ATOM 901 C C . TYR A 1 125 ? 10.625 -6.546 -4.116 1.00 79.75 125 TYR A C 1
ATOM 903 O O . TYR A 1 125 ? 11.497 -6.240 -4.932 1.00 79.75 125 TYR A O 1
ATOM 911 N N . GLY A 1 126 ? 10.913 -6.808 -2.838 1.00 76.75 126 GLY A N 1
ATOM 912 C CA . GLY A 1 126 ? 12.264 -6.718 -2.285 1.00 76.75 126 GLY A CA 1
ATOM 913 C C . GLY A 1 126 ? 13.249 -7.765 -2.755 1.00 76.75 126 GLY A C 1
ATOM 914 O O . GLY A 1 126 ? 14.430 -7.462 -2.937 1.00 76.75 126 GLY A O 1
ATOM 915 N N . GLU A 1 127 ? 12.772 -8.980 -2.996 1.00 80.19 127 GLU A N 1
ATOM 916 C CA . GLU A 1 127 ? 13.609 -10.018 -3.588 1.00 80.19 127 GLU A CA 1
ATOM 917 C C . GLU A 1 127 ? 13.931 -9.660 -5.039 1.00 80.19 127 GLU A C 1
ATOM 919 O O . GLU A 1 127 ? 15.085 -9.768 -5.447 1.00 80.19 127 GLU A O 1
ATOM 924 N N . GLY A 1 128 ? 12.962 -9.098 -5.771 1.00 84.81 128 GLY A N 1
ATOM 925 C CA . GLY A 1 128 ? 13.184 -8.573 -7.119 1.00 84.81 128 GLY A CA 1
ATOM 926 C C . GLY A 1 128 ? 14.247 -7.475 -7.162 1.00 84.81 128 GLY A C 1
ATOM 927 O O . GLY A 1 128 ? 15.187 -7.564 -7.946 1.00 84.81 128 GLY A O 1
ATOM 928 N N . ALA A 1 129 ? 14.163 -6.479 -6.275 1.00 84.12 129 ALA A N 1
ATOM 929 C CA . ALA A 1 129 ? 15.175 -5.426 -6.184 1.00 84.12 129 ALA A CA 1
ATOM 930 C C . ALA A 1 129 ? 16.565 -5.984 -5.830 1.00 84.12 129 ALA A C 1
ATOM 932 O O . ALA A 1 129 ? 17.561 -5.623 -6.455 1.00 84.12 129 ALA A O 1
ATOM 933 N N . THR A 1 130 ? 16.631 -6.925 -4.882 1.00 85.06 130 THR A N 1
ATOM 934 C CA . THR A 1 130 ? 17.883 -7.608 -4.519 1.00 85.06 130 THR A CA 1
ATOM 935 C C . THR A 1 130 ? 18.480 -8.346 -5.716 1.00 85.06 130 THR A C 1
ATOM 937 O O . THR A 1 130 ? 19.687 -8.272 -5.952 1.00 85.06 130 THR A O 1
ATOM 940 N N . LYS A 1 131 ? 17.640 -9.032 -6.496 1.00 91.00 131 LYS A N 1
ATOM 941 C CA . LYS A 1 131 ? 18.050 -9.765 -7.692 1.00 91.00 131 LYS A CA 1
ATOM 942 C C . LYS A 1 131 ? 18.619 -8.832 -8.761 1.00 91.00 131 LYS A C 1
ATOM 944 O O . LYS A 1 131 ? 19.686 -9.128 -9.294 1.00 91.00 131 LYS A O 1
ATOM 949 N N . VAL A 1 132 ? 17.968 -7.691 -9.011 1.00 92.44 132 VAL A N 1
ATOM 950 C CA . VAL A 1 132 ? 18.462 -6.643 -9.926 1.00 92.44 132 VAL A CA 1
ATOM 951 C C . VAL A 1 132 ? 19.863 -6.198 -9.503 1.00 92.44 132 VAL A C 1
ATOM 953 O O . VAL A 1 132 ? 20.797 -6.259 -10.298 1.00 92.44 132 VAL A O 1
ATOM 956 N N . SER A 1 133 ? 20.042 -5.810 -8.235 1.00 90.75 133 SER A N 1
ATOM 957 C CA . SER A 1 133 ? 21.341 -5.349 -7.728 1.00 90.75 133 SER A CA 1
ATOM 958 C C . SER A 1 133 ? 22.430 -6.418 -7.840 1.00 90.75 133 SER A C 1
ATOM 960 O O . SER A 1 133 ? 23.565 -6.108 -8.200 1.00 90.75 133 SER A O 1
ATOM 962 N N . GLN A 1 134 ? 22.101 -7.681 -7.551 1.00 91.62 134 GLN A N 1
ATOM 963 C CA . GLN A 1 134 ? 23.035 -8.799 -7.697 1.00 91.62 134 GLN A CA 1
ATOM 964 C C . GLN A 1 134 ? 23.448 -9.005 -9.155 1.00 91.62 134 GLN A C 1
ATOM 966 O O . GLN A 1 134 ? 24.634 -9.182 -9.429 1.00 91.62 134 GLN A O 1
ATOM 971 N N . TYR A 1 135 ? 22.495 -8.961 -10.086 1.00 95.06 135 TYR A N 1
ATOM 972 C CA . TYR A 1 135 ? 22.767 -9.139 -11.509 1.00 95.06 135 TYR A CA 1
ATOM 973 C C . TYR A 1 135 ? 23.568 -7.982 -12.103 1.00 95.06 135 TYR A C 1
ATOM 975 O O . TYR A 1 135 ? 24.478 -8.240 -12.887 1.00 95.06 135 TYR A O 1
ATOM 983 N N . LEU A 1 136 ? 23.311 -6.739 -11.679 1.00 93.12 136 LEU A N 1
ATOM 984 C CA . LEU A 1 136 ? 24.119 -5.583 -12.075 1.00 93.12 136 LEU A CA 1
ATOM 985 C C . LEU A 1 136 ? 25.557 -5.720 -11.569 1.00 93.12 136 LEU A C 1
ATOM 987 O O . LEU A 1 136 ? 26.503 -5.597 -12.341 1.00 93.12 136 LEU A O 1
ATOM 991 N N . LYS A 1 137 ? 25.731 -6.053 -10.282 1.00 93.25 137 LYS A N 1
ATOM 992 C CA . LYS A 1 137 ? 27.058 -6.229 -9.674 1.00 93.25 137 LYS A CA 1
ATOM 993 C C . LYS A 1 137 ? 27.860 -7.350 -10.337 1.00 93.25 137 LYS A C 1
ATOM 995 O O . LYS A 1 137 ? 29.070 -7.225 -10.490 1.00 93.25 137 LYS A O 1
ATOM 1000 N N . ALA A 1 138 ? 27.193 -8.443 -10.697 1.00 95.44 138 ALA A N 1
ATOM 1001 C CA . ALA A 1 138 ? 27.814 -9.578 -11.367 1.00 95.44 138 ALA A CA 1
ATOM 1002 C C . ALA A 1 138 ? 27.988 -9.373 -12.881 1.00 95.44 138 ALA A C 1
ATOM 1004 O O . ALA A 1 138 ? 28.566 -10.246 -13.519 1.00 95.44 138 ALA A O 1
ATOM 1005 N N . LYS A 1 139 ? 27.470 -8.271 -13.453 1.00 95.38 139 LYS A N 1
ATOM 1006 C CA . LYS A 1 139 ? 27.363 -8.053 -14.905 1.00 95.38 139 LYS A CA 1
ATOM 1007 C C . LYS A 1 139 ? 26.800 -9.284 -15.622 1.00 95.38 139 LYS A C 1
ATOM 1009 O O . LYS A 1 139 ? 27.389 -9.790 -16.569 1.00 95.38 139 LYS A O 1
ATOM 1014 N N . ASN A 1 140 ? 25.694 -9.821 -15.106 1.00 95.12 140 ASN A N 1
ATOM 1015 C CA . ASN A 1 140 ? 25.129 -11.089 -15.569 1.00 95.12 140 ASN A CA 1
ATOM 1016 C C . ASN A 1 140 ? 24.438 -10.917 -16.931 1.00 95.12 140 ASN A C 1
ATOM 1018 O O . ASN A 1 140 ? 23.223 -10.754 -16.982 1.00 95.12 140 ASN A O 1
ATOM 1022 N N . THR A 1 141 ? 25.218 -10.931 -18.011 1.00 94.06 141 THR A N 1
ATOM 1023 C CA . THR A 1 141 ? 24.785 -10.662 -19.393 1.00 94.06 141 THR A CA 1
ATOM 1024 C C . THR A 1 141 ? 23.680 -11.595 -19.874 1.00 94.06 141 THR A C 1
ATOM 1026 O O . THR A 1 141 ? 22.772 -11.154 -20.575 1.00 94.06 141 THR A O 1
ATOM 1029 N N . ASP A 1 142 ? 23.732 -12.863 -19.470 1.00 92.94 142 ASP A N 1
ATOM 1030 C CA . ASP A 1 142 ? 22.903 -13.917 -20.063 1.00 92.94 142 ASP A CA 1
ATOM 1031 C C . ASP A 1 142 ? 21.547 -14.035 -19.355 1.00 92.94 142 ASP A C 1
ATOM 1033 O O . ASP A 1 142 ? 20.500 -14.241 -19.975 1.00 92.94 142 ASP A O 1
ATOM 1037 N N . ASN A 1 143 ? 21.533 -13.855 -18.030 1.00 92.81 143 ASN A N 1
ATOM 1038 C CA . ASN A 1 143 ? 20.332 -14.066 -17.215 1.00 92.81 143 ASN A CA 1
ATOM 1039 C C . ASN A 1 143 ? 19.590 -12.773 -16.860 1.00 92.81 143 ASN A C 1
ATOM 1041 O O . ASN A 1 143 ? 18.530 -12.843 -16.234 1.00 92.81 143 ASN A O 1
ATOM 1045 N N . PHE A 1 144 ? 20.113 -11.603 -17.235 1.00 94.62 144 PHE A N 1
ATOM 1046 C CA . PHE A 1 144 ? 19.395 -10.345 -17.034 1.00 94.62 144 PHE A CA 1
ATOM 1047 C C . PHE A 1 144 ? 18.073 -10.348 -17.818 1.00 94.62 144 PHE A C 1
ATOM 1049 O O . PHE A 1 144 ? 17.986 -10.898 -18.912 1.00 94.62 144 PHE A O 1
ATOM 1056 N N . PHE A 1 145 ? 17.007 -9.808 -17.238 1.00 95.00 145 PHE A N 1
ATOM 1057 C CA . PHE A 1 145 ? 15.684 -9.744 -17.871 1.00 95.00 145 PHE A CA 1
ATOM 1058 C C . PHE A 1 145 ? 15.520 -8.440 -18.660 1.00 95.00 145 PHE A C 1
ATOM 1060 O O . PHE A 1 145 ? 16.138 -7.430 -18.331 1.00 95.00 145 PHE A O 1
ATOM 1067 N N . ASN A 1 146 ? 14.654 -8.450 -19.674 1.00 95.31 146 ASN A N 1
ATOM 1068 C CA . ASN A 1 146 ? 14.381 -7.270 -20.497 1.00 95.31 146 ASN A CA 1
ATOM 1069 C C . ASN A 1 146 ? 13.461 -6.282 -19.771 1.00 95.31 146 ASN A C 1
ATOM 1071 O O . ASN A 1 146 ? 13.666 -5.076 -19.842 1.00 95.31 146 ASN A O 1
ATOM 1075 N N . LEU A 1 147 ? 12.459 -6.804 -19.058 1.00 95.50 147 LEU A N 1
ATOM 1076 C CA . LEU A 1 147 ? 11.455 -6.031 -18.332 1.00 95.50 147 LEU A CA 1
ATOM 1077 C C . LEU A 1 147 ? 11.322 -6.558 -16.901 1.00 95.50 147 LEU A C 1
ATOM 1079 O O . LEU A 1 147 ? 11.519 -7.747 -16.652 1.00 95.50 147 LEU A O 1
ATOM 1083 N N . ILE A 1 148 ? 10.951 -5.696 -15.954 1.00 94.81 148 ILE A N 1
ATOM 1084 C CA . ILE A 1 148 ? 10.645 -6.100 -14.577 1.00 94.81 148 ILE A CA 1
ATOM 1085 C C . ILE A 1 148 ? 9.435 -5.347 -14.033 1.00 94.81 148 ILE A C 1
ATOM 1087 O O . ILE A 1 148 ? 9.352 -4.126 -14.128 1.00 94.81 148 ILE A O 1
ATOM 1091 N N . LEU A 1 149 ? 8.526 -6.082 -13.394 1.00 92.31 149 LEU A N 1
ATOM 1092 C CA . LEU A 1 149 ? 7.432 -5.514 -12.615 1.00 92.31 149 LEU A CA 1
ATOM 1093 C C . LEU A 1 149 ? 7.897 -5.265 -11.180 1.00 92.31 149 LEU A C 1
ATOM 1095 O O . LEU A 1 149 ? 8.020 -6.192 -10.375 1.00 92.31 149 LEU A O 1
ATOM 1099 N N . ASN A 1 150 ? 8.183 -4.006 -10.855 1.00 88.25 150 ASN A N 1
ATOM 1100 C CA . ASN A 1 150 ? 8.589 -3.594 -9.514 1.00 88.25 150 ASN A CA 1
ATOM 1101 C C . ASN A 1 150 ? 8.266 -2.113 -9.257 1.00 88.25 150 ASN A C 1
ATOM 1103 O O . ASN A 1 150 ? 7.805 -1.402 -10.145 1.00 88.25 150 ASN A O 1
ATOM 1107 N N . TYR A 1 151 ? 8.520 -1.640 -8.038 1.00 81.88 151 TYR A N 1
ATOM 1108 C CA . TYR A 1 151 ? 8.404 -0.225 -7.699 1.00 81.88 151 TYR A CA 1
ATOM 1109 C C . TYR A 1 151 ? 9.563 0.601 -8.280 1.00 81.88 151 TYR A C 1
ATOM 1111 O O . TYR A 1 151 ? 10.647 0.079 -8.555 1.00 81.88 151 TYR A O 1
ATOM 1119 N N . SER A 1 152 ? 9.363 1.922 -8.379 1.00 79.94 152 SER A N 1
ATOM 1120 C CA . SER A 1 152 ? 10.345 2.860 -8.946 1.00 79.94 152 SER A CA 1
ATOM 1121 C C . SER A 1 152 ? 11.764 2.828 -8.347 1.00 79.94 152 SER A C 1
ATOM 1123 O O . SER A 1 152 ? 12.691 3.153 -9.088 1.00 79.94 152 SER A O 1
ATOM 1125 N N . PRO A 1 153 ? 12.020 2.382 -7.093 1.00 79.81 153 PRO A N 1
ATOM 1126 C CA . PRO A 1 153 ? 13.389 2.215 -6.593 1.00 79.81 153 PRO A CA 1
ATOM 1127 C C . PRO A 1 153 ? 14.256 1.272 -7.430 1.00 79.81 153 PRO A C 1
ATOM 1129 O O . PRO A 1 153 ? 15.464 1.472 -7.530 1.00 79.81 153 PRO A O 1
ATOM 1132 N N . VAL A 1 154 ? 13.661 0.267 -8.081 1.00 87.00 154 VAL A N 1
ATOM 1133 C CA . VAL A 1 154 ? 14.396 -0.573 -9.039 1.00 87.00 154 VAL A CA 1
ATOM 1134 C C . VAL A 1 154 ? 14.842 0.239 -10.254 1.00 87.00 154 VAL A C 1
ATOM 1136 O O . VAL A 1 154 ? 15.948 0.031 -10.749 1.00 87.00 154 VAL A O 1
ATOM 1139 N N . GLY A 1 155 ? 14.039 1.216 -10.679 1.00 89.81 155 GLY A N 1
ATOM 1140 C CA . GLY A 1 155 ? 14.425 2.169 -11.712 1.00 89.81 155 GLY A CA 1
ATOM 1141 C C . GLY A 1 155 ? 15.656 2.985 -11.318 1.00 89.81 155 GLY A C 1
ATOM 1142 O O . GLY A 1 155 ? 16.594 3.069 -12.102 1.00 89.81 155 GLY A O 1
ATOM 1143 N N . ALA A 1 156 ? 15.726 3.486 -10.080 1.00 85.75 156 ALA A N 1
ATOM 1144 C CA . ALA A 1 156 ? 16.905 4.209 -9.586 1.00 85.75 156 ALA A CA 1
ATOM 1145 C C . ALA A 1 156 ? 18.175 3.337 -9.561 1.00 85.75 156 ALA A C 1
ATOM 1147 O O . ALA A 1 156 ? 19.265 3.811 -9.890 1.00 85.75 156 ALA A O 1
ATOM 1148 N N . ILE A 1 157 ? 18.036 2.054 -9.197 1.00 89.00 157 ILE A N 1
ATOM 1149 C CA . ILE A 1 157 ? 19.132 1.072 -9.209 1.00 89.00 157 ILE A CA 1
ATOM 1150 C C . ILE A 1 157 ? 19.658 0.865 -10.637 1.00 89.00 157 ILE A C 1
ATOM 1152 O O . ILE A 1 157 ? 20.868 0.890 -10.848 1.00 89.00 157 ILE A O 1
ATOM 1156 N N . LEU A 1 158 ? 18.764 0.691 -11.615 1.00 93.81 158 LEU A N 1
ATOM 1157 C CA . LEU A 1 158 ? 19.126 0.520 -13.027 1.00 93.81 158 LEU A CA 1
ATOM 1158 C C . LEU A 1 158 ? 19.725 1.804 -13.624 1.00 93.81 158 LEU A C 1
ATOM 1160 O O . LEU A 1 158 ? 20.731 1.743 -14.330 1.00 93.81 158 LEU A O 1
ATOM 1164 N N . ALA A 1 159 ? 19.161 2.969 -13.294 1.00 91.12 159 ALA A N 1
ATOM 1165 C CA . ALA A 1 159 ? 19.663 4.275 -13.719 1.00 91.12 159 ALA A CA 1
ATOM 1166 C C . ALA A 1 159 ? 21.088 4.542 -13.209 1.00 91.12 159 ALA A C 1
ATOM 1168 O O . ALA A 1 159 ? 21.902 5.123 -13.921 1.00 91.12 159 ALA A O 1
ATOM 1169 N N . ASN A 1 160 ? 21.440 4.059 -12.013 1.00 90.31 160 ASN A N 1
ATOM 1170 C CA . ASN A 1 160 ? 22.800 4.179 -11.477 1.00 90.31 160 ASN A CA 1
ATOM 1171 C C . ASN A 1 160 ? 23.861 3.411 -12.291 1.00 90.31 160 ASN A C 1
ATOM 1173 O O . ASN A 1 160 ? 25.055 3.608 -12.091 1.00 90.31 160 ASN A O 1
ATOM 1177 N N . SER A 1 161 ? 23.446 2.527 -13.198 1.00 93.75 161 SER A N 1
ATOM 1178 C CA . SER A 1 161 ? 24.333 1.823 -14.130 1.00 93.75 161 SER A CA 1
ATOM 1179 C C . SER A 1 161 ? 24.015 2.131 -15.594 1.00 93.75 161 SER A C 1
ATOM 1181 O O . SER A 1 161 ? 24.492 1.422 -16.467 1.00 93.75 161 SER A O 1
ATOM 1183 N N . ASN A 1 162 ? 23.199 3.157 -15.869 1.00 94.88 162 ASN A N 1
ATOM 1184 C CA . ASN A 1 162 ? 22.663 3.471 -17.198 1.00 94.88 162 ASN A CA 1
ATOM 1185 C C . ASN A 1 162 ? 22.002 2.271 -17.914 1.00 94.88 162 ASN A C 1
ATOM 1187 O O . ASN A 1 162 ? 22.087 2.143 -19.129 1.00 94.88 162 ASN A O 1
ATOM 1191 N N . MET A 1 163 ? 21.359 1.377 -17.155 1.00 95.50 163 MET A N 1
ATOM 1192 C CA . MET A 1 163 ? 20.739 0.137 -17.656 1.00 95.50 163 MET A CA 1
ATOM 1193 C C . MET A 1 163 ? 19.206 0.234 -17.768 1.00 95.50 163 MET A C 1
ATOM 1195 O O . MET A 1 163 ? 18.532 -0.784 -17.911 1.00 95.50 163 MET A O 1
ATOM 1199 N N . LEU A 1 164 ? 18.630 1.437 -17.650 1.00 93.38 164 LEU A N 1
ATOM 1200 C CA . LEU A 1 164 ? 17.204 1.657 -17.900 1.00 93.38 164 LEU A CA 1
ATOM 1201 C C . LEU A 1 164 ? 16.935 1.729 -19.404 1.00 93.38 164 LEU A C 1
ATOM 1203 O O . LEU A 1 164 ? 17.519 2.560 -20.097 1.00 93.38 164 LEU A O 1
ATOM 1207 N N . LEU A 1 165 ? 16.005 0.900 -19.874 1.00 92.19 165 LEU A N 1
ATOM 1208 C CA . LEU A 1 165 ? 15.502 0.944 -21.241 1.00 92.19 165 LEU A CA 1
ATOM 1209 C C . LEU A 1 165 ? 14.425 2.026 -21.369 1.00 92.19 165 LEU A C 1
ATOM 1211 O O . LEU A 1 165 ? 13.497 2.084 -20.563 1.00 92.19 165 LEU A O 1
ATOM 1215 N N . SER A 1 166 ? 14.555 2.868 -22.391 1.00 95.00 166 SER A N 1
ATOM 1216 C CA . SER A 1 166 ? 13.515 3.814 -22.783 1.00 95.00 166 SER A CA 1
ATOM 1217 C C . SER A 1 166 ? 12.417 3.099 -23.578 1.00 95.00 166 SER A C 1
ATOM 1219 O O . SER A 1 166 ? 12.714 2.364 -24.513 1.00 95.00 166 SER A O 1
ATOM 1221 N N . PHE A 1 167 ? 11.157 3.360 -23.240 1.00 94.56 167 PHE A N 1
ATOM 1222 C CA . PHE A 1 167 ? 9.961 2.999 -24.007 1.00 94.56 167 PHE A CA 1
ATOM 1223 C C . PHE A 1 167 ? 9.625 4.026 -25.100 1.00 94.56 167 PHE A C 1
ATOM 1225 O O . PHE A 1 167 ? 8.562 3.956 -25.713 1.00 94.56 167 PHE A O 1
ATOM 1232 N N . ASN A 1 168 ? 10.494 5.014 -25.314 1.00 95.00 168 ASN A N 1
ATOM 1233 C CA . ASN A 1 168 ? 10.441 5.870 -26.491 1.00 95.00 168 ASN A CA 1
ATOM 1234 C C . ASN A 1 168 ? 11.385 5.353 -27.574 1.00 95.00 168 ASN A C 1
ATOM 1236 O O . ASN A 1 168 ? 12.550 5.075 -27.278 1.00 95.00 168 ASN A O 1
ATOM 1240 N N . ASP A 1 169 ? 10.886 5.267 -28.807 1.00 94.75 169 ASP A N 1
ATOM 1241 C CA . ASP A 1 169 ? 11.672 4.837 -29.962 1.00 94.75 169 ASP A CA 1
ATOM 1242 C C . ASP A 1 169 ? 12.434 6.033 -30.549 1.00 94.75 169 ASP A C 1
ATOM 1244 O O . ASP A 1 169 ? 11.810 7.026 -30.937 1.00 94.75 169 ASP A O 1
ATOM 1248 N N . PRO A 1 170 ? 13.771 5.972 -30.664 1.00 92.69 170 PRO A N 1
ATOM 1249 C CA . PRO A 1 170 ? 14.564 7.102 -31.141 1.00 92.69 170 PRO A CA 1
ATOM 1250 C C . PRO A 1 170 ? 14.250 7.507 -32.586 1.00 92.69 170 PRO A C 1
ATOM 1252 O O . PRO A 1 170 ? 14.465 8.662 -32.952 1.00 92.69 170 PRO A O 1
ATOM 1255 N N . ASN A 1 171 ? 13.702 6.591 -33.390 1.00 92.69 171 ASN A N 1
ATOM 1256 C CA . ASN A 1 171 ? 13.299 6.857 -34.770 1.00 92.69 171 ASN A CA 1
ATOM 1257 C C . ASN A 1 171 ? 11.829 7.299 -34.883 1.00 92.69 171 ASN A C 1
ATOM 1259 O O . ASN A 1 171 ? 11.368 7.630 -35.974 1.00 92.69 171 ASN A O 1
ATOM 1263 N N . GLY A 1 172 ? 11.094 7.334 -33.768 1.00 90.75 172 GLY A N 1
ATOM 1264 C CA . GLY A 1 172 ? 9.687 7.706 -33.724 1.00 90.75 172 GLY A CA 1
ATOM 1265 C C . GLY A 1 172 ? 8.750 6.700 -34.385 1.00 90.75 172 GLY A C 1
ATOM 1266 O O . GLY A 1 172 ? 7.703 7.112 -34.883 1.00 90.75 172 GLY A O 1
ATOM 1267 N N . ASN A 1 173 ? 9.106 5.411 -34.411 1.00 91.50 173 ASN A N 1
ATOM 1268 C CA . ASN A 1 173 ? 8.204 4.355 -34.858 1.00 91.50 173 ASN A CA 1
ATOM 1269 C C . ASN A 1 173 ? 6.964 4.321 -33.942 1.00 91.50 173 ASN A C 1
ATOM 1271 O O . ASN A 1 173 ? 7.100 3.969 -32.769 1.00 91.50 173 ASN A O 1
ATOM 1275 N N . PRO A 1 174 ? 5.758 4.633 -34.451 1.00 88.56 174 PRO A N 1
ATOM 1276 C CA . PRO A 1 174 ? 4.552 4.727 -33.629 1.00 88.56 174 PRO A CA 1
ATOM 1277 C C . PRO A 1 174 ? 4.148 3.402 -32.965 1.00 88.56 174 PRO A C 1
ATOM 1279 O O . PRO A 1 174 ? 3.392 3.424 -32.001 1.00 88.56 174 PRO A O 1
ATOM 1282 N N . ASP A 1 175 ? 4.650 2.261 -33.446 1.00 87.38 175 ASP A N 1
ATOM 1283 C CA . ASP A 1 175 ? 4.371 0.947 -32.857 1.00 87.38 175 ASP A CA 1
ATOM 1284 C C . ASP A 1 175 ? 5.300 0.587 -31.688 1.00 87.38 175 ASP A C 1
ATOM 1286 O O . ASP A 1 175 ? 5.012 -0.347 -30.939 1.00 87.38 175 ASP A O 1
ATOM 1290 N N . LEU A 1 176 ? 6.409 1.316 -31.530 1.00 88.12 176 LEU A N 1
ATOM 1291 C CA . LEU A 1 176 ? 7.404 1.113 -30.471 1.00 88.12 176 LEU A CA 1
ATOM 1292 C C . LEU A 1 176 ? 7.532 2.322 -29.535 1.00 88.12 176 LEU A C 1
ATOM 1294 O O . LEU A 1 176 ? 8.080 2.197 -28.441 1.00 88.12 176 LEU A O 1
ATOM 1298 N N . ASP A 1 177 ? 7.047 3.486 -29.958 1.00 92.00 177 ASP A N 1
ATOM 1299 C CA . ASP A 1 177 ? 7.145 4.735 -29.219 1.00 92.00 177 ASP A CA 1
ATOM 1300 C C . ASP A 1 177 ? 5.957 4.929 -28.272 1.00 92.00 177 ASP A C 1
ATOM 1302 O O . ASP A 1 177 ? 4.798 4.882 -28.680 1.00 92.00 177 ASP A O 1
ATOM 1306 N N . THR A 1 178 ? 6.235 5.178 -26.992 1.00 90.69 178 THR A N 1
ATOM 1307 C CA . THR A 1 178 ? 5.185 5.337 -25.980 1.00 90.69 178 THR A CA 1
ATOM 1308 C C . THR A 1 178 ? 4.844 6.800 -25.720 1.00 90.69 178 THR A C 1
ATOM 1310 O O . THR A 1 178 ? 5.674 7.575 -25.234 1.00 90.69 178 THR A O 1
ATOM 1313 N N . ASP A 1 179 ? 3.578 7.154 -25.938 1.00 86.69 179 ASP A N 1
ATOM 1314 C CA . ASP A 1 179 ? 3.018 8.434 -25.513 1.00 86.69 179 ASP A CA 1
ATOM 1315 C C . ASP A 1 179 ? 2.540 8.368 -24.054 1.00 86.69 179 ASP A C 1
ATOM 1317 O O . ASP A 1 179 ? 1.497 7.797 -23.727 1.00 86.69 179 ASP A O 1
ATOM 1321 N N . ILE A 1 180 ? 3.310 8.979 -23.152 1.00 86.12 180 ILE A N 1
ATOM 1322 C CA . ILE A 1 180 ? 2.962 9.023 -21.728 1.00 86.12 180 ILE A CA 1
ATOM 1323 C C . ILE A 1 180 ? 1.837 10.012 -21.396 1.00 86.12 180 ILE A C 1
ATOM 1325 O O . ILE A 1 180 ? 1.336 9.984 -20.271 1.00 86.12 180 ILE A O 1
ATOM 1329 N N . SER A 1 181 ? 1.419 10.866 -22.338 1.00 83.56 181 SER A N 1
ATOM 1330 C CA . SER A 1 181 ? 0.281 11.777 -22.143 1.00 83.56 181 SER A CA 1
ATOM 1331 C C . SER A 1 181 ? -1.055 11.032 -22.043 1.00 83.56 181 SER A C 1
ATOM 1333 O O . SER A 1 181 ? -2.018 11.554 -21.483 1.00 83.56 181 SER A O 1
ATOM 1335 N N . LEU A 1 182 ? -1.085 9.772 -22.492 1.00 83.19 182 LEU A N 1
ATOM 1336 C CA . LEU A 1 182 ? -2.213 8.855 -22.332 1.00 83.19 182 LEU A CA 1
ATOM 1337 C C . LEU A 1 182 ? -2.442 8.427 -20.872 1.00 83.19 182 LEU A C 1
ATOM 1339 O O . LEU A 1 182 ? -3.478 7.845 -20.548 1.00 83.19 182 LEU A O 1
ATOM 1343 N N . PHE A 1 183 ? -1.490 8.701 -19.979 1.00 84.06 183 PHE A N 1
ATOM 1344 C CA . PHE A 1 183 ? -1.579 8.368 -18.565 1.00 84.06 183 PHE A CA 1
ATOM 1345 C C . PHE A 1 183 ? -1.883 9.610 -17.729 1.00 84.06 183 PHE A C 1
ATOM 1347 O O . PHE A 1 183 ? -1.503 10.733 -18.054 1.00 84.06 183 PHE A O 1
ATOM 1354 N N . ASN A 1 184 ? -2.506 9.402 -16.568 1.00 82.31 184 ASN A N 1
ATOM 1355 C CA . ASN A 1 184 ? -2.606 10.466 -15.578 1.00 82.31 184 ASN A CA 1
ATOM 1356 C C . ASN A 1 184 ? -1.192 10.924 -15.161 1.00 82.31 184 ASN A C 1
ATOM 1358 O O . ASN A 1 184 ? -0.359 10.097 -14.776 1.00 82.31 184 ASN A O 1
ATOM 1362 N N . LYS A 1 185 ? -0.950 12.242 -15.204 1.00 81.06 185 LYS A N 1
ATOM 1363 C CA . LYS A 1 185 ? 0.346 12.872 -14.895 1.00 81.06 185 LYS A CA 1
ATOM 1364 C C . LYS A 1 185 ? 0.947 12.425 -13.558 1.00 81.06 185 LYS A C 1
ATOM 1366 O O . LYS A 1 185 ? 2.163 12.274 -13.451 1.00 81.06 185 LYS A O 1
ATOM 1371 N N . ASP A 1 186 ? 0.111 12.148 -12.559 1.00 76.31 186 ASP A N 1
ATOM 1372 C CA . ASP A 1 186 ? 0.570 11.732 -11.235 1.00 76.31 186 ASP A CA 1
ATOM 1373 C C . ASP A 1 186 ? 1.207 10.333 -11.277 1.00 76.31 186 ASP A C 1
ATOM 1375 O O . ASP A 1 186 ? 2.169 10.069 -10.554 1.00 76.31 186 ASP A O 1
ATOM 1379 N N . PHE A 1 187 ? 0.745 9.452 -12.173 1.00 77.56 187 PHE A N 1
ATOM 1380 C CA . PHE A 1 187 ? 1.258 8.084 -12.312 1.00 77.56 187 PHE A CA 1
ATOM 1381 C C . PHE A 1 187 ? 2.529 7.978 -13.146 1.00 77.56 187 PHE A C 1
ATOM 1383 O O . PHE A 1 187 ? 3.293 7.033 -12.963 1.00 77.56 187 PHE A O 1
ATOM 1390 N N . VAL A 1 188 ? 2.782 8.942 -14.030 1.00 83.81 188 VAL A N 1
ATOM 1391 C CA . VAL A 1 188 ? 4.013 8.984 -14.836 1.00 83.81 188 VAL A CA 1
ATOM 1392 C C . VAL A 1 188 ? 5.093 9.878 -14.233 1.00 83.81 188 VAL A C 1
ATOM 1394 O O . VAL A 1 188 ? 6.238 9.835 -14.687 1.00 83.81 188 VAL A O 1
ATOM 1397 N N . SER A 1 189 ? 4.773 10.607 -13.157 1.00 80.56 189 SER A N 1
ATOM 1398 C CA . SER A 1 189 ? 5.702 11.460 -12.401 1.00 80.56 189 SER A CA 1
ATOM 1399 C C . SER A 1 189 ? 6.965 10.731 -11.923 1.00 80.56 189 SER A C 1
ATOM 1401 O O . SER A 1 189 ? 8.011 11.355 -11.733 1.00 80.56 189 SER A O 1
ATOM 1403 N N . SER A 1 190 ? 6.929 9.400 -11.785 1.00 81.69 190 SER A N 1
ATOM 1404 C CA . SER A 1 190 ? 8.106 8.592 -11.452 1.00 81.69 190 SER A CA 1
ATOM 1405 C C . SER A 1 190 ? 9.228 8.709 -12.484 1.00 81.69 190 SER A C 1
ATOM 1407 O O . SER A 1 190 ? 10.392 8.608 -12.105 1.00 81.69 190 SER A O 1
ATOM 1409 N N . ASN A 1 191 ? 8.920 8.966 -13.759 1.00 85.12 191 ASN A N 1
ATOM 1410 C CA . ASN A 1 191 ? 9.940 9.204 -14.788 1.00 85.12 191 ASN A CA 1
ATOM 1411 C C . ASN A 1 191 ? 10.734 10.493 -14.532 1.00 85.12 191 ASN A C 1
ATOM 1413 O O . ASN A 1 191 ? 11.910 10.568 -14.869 1.00 85.12 191 ASN A O 1
ATOM 1417 N N . ALA A 1 192 ? 10.103 11.479 -13.892 1.00 79.88 192 ALA A N 1
ATOM 1418 C CA . ALA A 1 192 ? 10.687 12.785 -13.610 1.00 79.88 192 ALA A CA 1
ATOM 1419 C C . ALA A 1 192 ? 11.347 12.873 -12.230 1.00 79.88 192 ALA A C 1
ATOM 1421 O O . ALA A 1 192 ? 12.167 13.756 -11.999 1.00 79.88 192 ALA A O 1
ATOM 1422 N N . THR A 1 193 ? 10.957 11.999 -11.300 1.00 77.38 193 THR A N 1
ATOM 1423 C CA . THR A 1 193 ? 11.302 12.117 -9.874 1.00 77.38 193 THR A CA 1
ATOM 1424 C C . THR A 1 193 ? 12.240 11.025 -9.376 1.00 77.38 193 THR A C 1
ATOM 1426 O O . THR A 1 193 ? 12.877 11.216 -8.346 1.00 77.38 193 THR A O 1
ATOM 1429 N N . THR A 1 194 ? 12.373 9.902 -10.089 1.00 79.75 194 THR A N 1
ATOM 1430 C CA . THR A 1 194 ? 13.253 8.802 -9.670 1.00 79.75 194 THR A CA 1
ATOM 1431 C C . THR A 1 194 ? 14.722 9.242 -9.663 1.00 79.75 194 THR A C 1
ATOM 1433 O O . THR A 1 194 ? 15.203 9.893 -10.592 1.00 79.75 194 THR A O 1
ATOM 1436 N N . GLU A 1 195 ? 15.434 8.891 -8.590 1.00 80.50 195 GLU A N 1
ATOM 1437 C CA . GLU A 1 195 ? 16.857 9.195 -8.408 1.00 80.50 195 GLU A CA 1
ATOM 1438 C C . GLU A 1 195 ? 17.714 8.583 -9.527 1.00 80.50 195 GLU A C 1
ATOM 1440 O O . GLU A 1 195 ? 17.370 7.551 -10.105 1.00 80.50 195 GLU A O 1
ATOM 1445 N N . ASN A 1 196 ? 18.839 9.231 -9.833 1.00 84.50 196 ASN A N 1
ATOM 1446 C CA . ASN A 1 196 ? 19.777 8.881 -10.907 1.00 84.50 196 ASN A CA 1
ATOM 1447 C C . ASN A 1 196 ? 19.234 8.978 -12.342 1.00 84.50 196 ASN A C 1
ATOM 1449 O O . ASN A 1 196 ? 20.029 8.856 -13.268 1.00 84.50 196 ASN A O 1
ATOM 1453 N N . ILE A 1 197 ? 17.943 9.245 -12.564 1.00 85.75 197 ILE A N 1
ATOM 1454 C CA . ILE A 1 197 ? 17.446 9.618 -13.895 1.00 85.75 197 ILE A CA 1
ATOM 1455 C C . ILE A 1 197 ? 17.812 11.085 -14.142 1.00 85.75 197 ILE A C 1
ATOM 1457 O O . ILE A 1 197 ? 17.302 11.983 -13.470 1.00 85.75 197 ILE A O 1
ATOM 1461 N N . LYS A 1 198 ? 18.732 11.317 -15.081 1.00 86.88 198 LYS A N 1
ATOM 1462 C CA . LYS A 1 198 ? 19.218 12.645 -15.488 1.00 86.88 198 LYS A CA 1
ATOM 1463 C C . LYS A 1 198 ? 18.625 13.087 -16.820 1.00 86.88 198 LYS A C 1
ATOM 1465 O O . LYS A 1 198 ? 18.235 14.241 -16.964 1.00 86.88 198 LYS A O 1
ATOM 1470 N N . ASN A 1 199 ? 18.537 12.156 -17.765 1.00 90.50 199 ASN A N 1
ATOM 1471 C CA . ASN A 1 199 ? 17.998 12.402 -19.095 1.00 90.50 199 ASN A CA 1
ATOM 1472 C C . ASN A 1 199 ? 16.514 12.021 -19.136 1.00 90.50 199 ASN A C 1
ATOM 1474 O O . ASN A 1 199 ? 16.212 10.834 -18.976 1.00 90.50 199 ASN A O 1
ATOM 1478 N N . PRO A 1 200 ? 15.585 12.969 -19.350 1.00 88.88 200 PRO A N 1
ATOM 1479 C CA . PRO A 1 200 ? 14.159 12.667 -19.372 1.00 88.88 200 PRO A CA 1
ATOM 1480 C C . PRO A 1 200 ? 13.787 11.780 -20.569 1.00 88.88 200 PRO A C 1
ATOM 1482 O O . PRO A 1 200 ? 14.133 12.076 -21.710 1.00 88.88 200 PRO A O 1
ATOM 1485 N N . SER A 1 201 ? 13.078 10.687 -20.291 1.00 93.25 201 SER A N 1
ATOM 1486 C CA . SER A 1 201 ? 12.420 9.810 -21.266 1.00 93.25 201 SER A CA 1
ATOM 1487 C C . SER A 1 201 ? 11.336 8.988 -20.552 1.00 93.25 201 SER A C 1
ATOM 1489 O O . SER A 1 201 ? 11.054 9.198 -19.367 1.00 93.25 201 SER A O 1
ATOM 1491 N N . THR A 1 202 ? 10.695 8.054 -21.251 1.00 93.31 202 THR A N 1
ATOM 1492 C CA . THR A 1 202 ? 9.814 7.053 -20.641 1.00 93.31 202 THR A CA 1
ATOM 1493 C C . THR A 1 202 ? 10.626 5.835 -20.236 1.00 93.31 202 THR A C 1
ATOM 1495 O O . THR A 1 202 ? 10.966 5.028 -21.083 1.00 93.31 202 THR A O 1
ATOM 1498 N N . TYR A 1 203 ? 10.908 5.653 -18.952 1.00 93.06 203 TYR A N 1
ATOM 1499 C CA . TYR A 1 203 ? 11.603 4.463 -18.438 1.00 93.06 203 TYR A CA 1
ATOM 1500 C C . TYR A 1 203 ? 10.717 3.584 -17.553 1.00 93.06 203 TYR A C 1
ATOM 1502 O O . TYR A 1 203 ? 11.028 2.421 -17.307 1.00 93.06 203 TYR A O 1
ATOM 1510 N N . ILE A 1 204 ? 9.635 4.148 -17.015 1.00 91.75 204 ILE A N 1
ATOM 1511 C CA . ILE A 1 204 ? 8.746 3.499 -16.055 1.00 91.75 204 ILE A CA 1
ATOM 1512 C C . ILE A 1 204 ? 7.309 3.708 -16.525 1.00 91.75 204 ILE A C 1
ATOM 1514 O O . ILE A 1 204 ? 6.859 4.849 -16.650 1.00 91.75 204 ILE A O 1
ATOM 1518 N N . LEU A 1 205 ? 6.586 2.608 -16.736 1.00 89.81 205 LEU A N 1
ATOM 1519 C CA . LEU A 1 205 ? 5.164 2.619 -17.068 1.00 89.81 205 LEU A CA 1
ATOM 1520 C C . LEU A 1 205 ? 4.327 2.124 -15.881 1.00 89.81 205 LEU A C 1
ATOM 1522 O O . LEU A 1 205 ? 4.629 1.065 -15.319 1.00 89.81 205 LEU A O 1
ATOM 1526 N N . PRO A 1 206 ? 3.279 2.861 -15.477 1.00 85.75 206 PRO A N 1
ATOM 1527 C CA . PRO A 1 206 ? 2.385 2.414 -14.422 1.00 85.75 206 PRO A CA 1
ATOM 1528 C C . PRO A 1 206 ? 1.449 1.324 -14.959 1.00 85.75 206 PRO A C 1
ATOM 1530 O O . PRO A 1 206 ? 0.707 1.549 -15.910 1.00 85.75 206 PRO A O 1
ATOM 1533 N N . ILE A 1 207 ? 1.460 0.147 -14.328 1.00 79.25 207 ILE A N 1
ATOM 1534 C CA . ILE A 1 207 ? 0.595 -0.981 -14.727 1.00 79.25 207 ILE A CA 1
ATOM 1535 C C . ILE A 1 207 ? -0.533 -1.271 -13.734 1.00 79.25 207 ILE A C 1
ATOM 1537 O O . ILE A 1 207 ? -1.590 -1.765 -14.109 1.00 79.25 207 ILE A O 1
ATOM 1541 N N . MET A 1 208 ? -0.309 -1.006 -12.446 1.00 75.62 208 MET A N 1
ATOM 1542 C CA . MET A 1 208 ? -1.232 -1.343 -11.365 1.00 75.62 208 MET A CA 1
ATOM 1543 C C . MET A 1 208 ? -1.073 -0.332 -10.236 1.00 75.62 208 MET A C 1
ATOM 1545 O O . MET A 1 208 ? 0.035 0.130 -9.954 1.00 75.62 208 MET A O 1
ATOM 1549 N N . LYS A 1 209 ? -2.176 -0.041 -9.546 1.00 73.19 209 LYS A N 1
ATOM 1550 C CA . LYS A 1 209 ? -2.190 0.773 -8.333 1.00 73.19 209 LYS A CA 1
ATOM 1551 C C . LYS A 1 209 ? -2.801 -0.029 -7.196 1.00 73.19 209 LYS A C 1
ATOM 1553 O O . LYS A 1 209 ? -3.847 -0.646 -7.359 1.00 73.19 209 LYS A O 1
ATOM 1558 N N . SER A 1 210 ? -2.175 0.043 -6.030 1.00 72.06 210 SER A N 1
ATOM 1559 C CA . SER A 1 210 ? -2.793 -0.374 -4.776 1.00 72.06 210 SER A CA 1
ATOM 1560 C C . SER A 1 210 ? -2.787 0.791 -3.803 1.00 72.06 210 SER A C 1
ATOM 1562 O O . SER A 1 210 ? -1.780 1.484 -3.669 1.00 72.06 210 SER A O 1
ATOM 1564 N N . THR A 1 211 ? -3.894 0.978 -3.101 1.00 75.12 211 THR A N 1
ATOM 1565 C CA . THR A 1 211 ? -3.997 1.879 -1.950 1.00 75.12 211 THR A CA 1
ATOM 1566 C C . THR A 1 211 ? -4.307 1.096 -0.673 1.00 75.12 211 THR A C 1
ATOM 1568 O O . THR A 1 211 ? -4.470 -0.129 -0.712 1.00 75.12 211 THR A O 1
ATOM 1571 N N . LEU A 1 212 ? -4.377 1.800 0.453 1.00 81.31 212 LEU A N 1
ATOM 1572 C CA . LEU A 1 212 ? -4.878 1.279 1.717 1.00 81.31 212 LEU A CA 1
ATOM 1573 C C . LEU A 1 212 ? -6.406 1.382 1.750 1.00 81.31 212 LEU A C 1
ATOM 1575 O O . LEU A 1 212 ? -6.973 2.390 1.334 1.00 81.31 212 LEU A O 1
ATOM 1579 N N . ILE A 1 213 ? -7.058 0.352 2.273 1.00 85.81 213 ILE A N 1
ATOM 1580 C CA . ILE A 1 213 ? -8.483 0.352 2.606 1.00 85.81 213 ILE A CA 1
ATOM 1581 C C . ILE A 1 213 ? -8.659 0.053 4.084 1.00 85.81 213 ILE A C 1
ATOM 1583 O O . ILE A 1 213 ? -7.906 -0.735 4.655 1.00 85.81 213 ILE A O 1
ATOM 1587 N N . SER A 1 214 ? -9.680 0.666 4.674 1.00 89.44 214 SER A N 1
ATOM 1588 C CA . SER A 1 214 ? -10.222 0.229 5.954 1.00 89.44 214 SER A CA 1
ATOM 1589 C C . SER A 1 214 ? -11.312 -0.803 5.691 1.00 89.44 214 SER A C 1
ATOM 1591 O O . SER A 1 214 ? -12.181 -0.584 4.845 1.00 89.44 214 SER A O 1
ATOM 1593 N N . THR A 1 215 ? -11.272 -1.924 6.399 1.00 91.75 215 THR A N 1
ATOM 1594 C CA . THR A 1 215 ? -12.339 -2.924 6.374 1.00 91.75 215 THR A CA 1
ATOM 1595 C C . THR A 1 215 ? -12.923 -3.101 7.763 1.00 91.75 215 THR A C 1
ATOM 1597 O O . THR A 1 215 ? -12.220 -2.971 8.766 1.00 91.75 215 THR A O 1
ATOM 1600 N N . VAL A 1 216 ? -14.216 -3.411 7.821 1.00 94.50 216 VAL A N 1
ATOM 1601 C CA . VAL A 1 216 ? -14.970 -3.556 9.067 1.00 94.50 216 VAL A CA 1
ATOM 1602 C C . VAL A 1 216 ? -15.569 -4.956 9.128 1.00 94.50 216 VAL A C 1
ATOM 1604 O O . VAL A 1 216 ? -16.279 -5.376 8.217 1.00 94.50 216 VAL A O 1
ATOM 1607 N N . ASN A 1 217 ? -15.308 -5.670 10.221 1.00 95.62 217 ASN A N 1
ATOM 1608 C CA . ASN A 1 217 ? -16.006 -6.901 10.566 1.00 95.62 217 ASN A CA 1
ATOM 1609 C C . ASN A 1 217 ? -17.368 -6.520 11.165 1.00 95.62 217 ASN A C 1
ATOM 1611 O O . ASN A 1 217 ? -17.447 -6.093 12.319 1.00 95.62 217 ASN A O 1
ATOM 1615 N N . ALA A 1 218 ? -18.430 -6.622 10.364 1.00 95.75 218 ALA A N 1
ATOM 1616 C CA . ALA A 1 218 ? -19.756 -6.152 10.756 1.00 95.75 218 ALA A CA 1
ATOM 1617 C C . ALA A 1 218 ? -20.311 -6.835 12.025 1.00 95.75 218 ALA A C 1
ATOM 1619 O O . ALA A 1 218 ? -20.786 -6.104 12.892 1.00 95.75 218 ALA A O 1
ATOM 1620 N N . PRO A 1 219 ? -20.196 -8.165 12.222 1.00 95.81 219 PRO A N 1
ATOM 1621 C CA . PRO A 1 219 ? -20.576 -8.803 13.487 1.00 95.81 219 PRO A CA 1
ATOM 1622 C C . PRO A 1 219 ? -19.915 -8.218 14.731 1.00 95.81 219 PRO A C 1
ATOM 1624 O O . PRO A 1 219 ? -20.597 -7.884 15.703 1.00 95.81 219 PRO A O 1
ATOM 1627 N N . VAL A 1 220 ? -18.594 -8.041 14.696 1.00 97.88 220 VAL A N 1
ATOM 1628 C CA . VAL A 1 220 ? -17.853 -7.469 15.825 1.00 97.88 220 VAL A CA 1
ATOM 1629 C C . VAL A 1 220 ? -18.241 -6.008 16.036 1.00 97.88 220 VAL A C 1
ATOM 1631 O O . VAL A 1 220 ? -18.556 -5.604 17.153 1.00 97.88 220 VAL A O 1
ATOM 1634 N N . MET A 1 221 ? -18.259 -5.214 14.963 1.00 98.12 221 MET A N 1
ATOM 1635 C CA . MET A 1 221 ? -18.593 -3.794 15.047 1.00 98.12 221 MET A CA 1
ATOM 1636 C C . MET A 1 221 ? -20.023 -3.579 15.548 1.00 98.12 221 MET A C 1
ATOM 1638 O O . MET A 1 221 ? -20.244 -2.722 16.395 1.00 98.12 221 MET A O 1
ATOM 1642 N N . SER A 1 222 ? -20.987 -4.385 15.100 1.00 98.00 222 SER A N 1
ATOM 1643 C CA . SER A 1 222 ? -22.365 -4.333 15.594 1.00 98.00 222 SER A CA 1
ATOM 1644 C C . SER A 1 222 ? -22.426 -4.569 17.104 1.00 98.00 222 SER A C 1
ATOM 1646 O O . SER A 1 222 ? -23.106 -3.828 17.811 1.00 98.00 222 SER A O 1
ATOM 1648 N N . TYR A 1 223 ? -21.667 -5.539 17.629 1.00 98.44 223 TYR A N 1
ATOM 1649 C CA . TYR A 1 223 ? -21.609 -5.791 19.073 1.00 98.44 223 TYR A CA 1
ATOM 1650 C C . TYR A 1 223 ? -21.024 -4.614 19.863 1.00 98.44 223 TYR A C 1
ATOM 1652 O O . TYR A 1 223 ? -21.575 -4.230 20.901 1.00 98.44 223 TYR A O 1
ATOM 1660 N N . ILE A 1 224 ? -19.957 -4.001 19.339 1.00 98.38 224 ILE A N 1
ATOM 1661 C CA . ILE A 1 224 ? -19.352 -2.785 19.898 1.00 98.38 224 ILE A CA 1
ATOM 1662 C C . ILE A 1 224 ? -20.372 -1.640 19.930 1.00 98.38 224 ILE A C 1
ATOM 1664 O O . ILE A 1 224 ? -20.605 -1.058 20.990 1.00 98.38 224 ILE A O 1
ATOM 1668 N N . LEU A 1 225 ? -21.002 -1.333 18.793 1.00 98.25 225 LEU A N 1
ATOM 1669 C CA . LEU A 1 225 ? -21.922 -0.200 18.661 1.00 98.25 225 LEU A CA 1
ATOM 1670 C C . LEU A 1 225 ? -23.188 -0.379 19.500 1.00 98.25 225 LEU A C 1
ATOM 1672 O O . LEU A 1 225 ? -23.615 0.559 20.172 1.00 98.25 225 LEU A O 1
ATOM 1676 N N . ASP A 1 226 ? -23.764 -1.577 19.534 1.00 97.38 226 ASP A N 1
ATOM 1677 C CA . ASP A 1 226 ? -24.938 -1.839 20.365 1.00 97.38 226 ASP A CA 1
ATOM 1678 C C . ASP A 1 226 ? -24.611 -1.735 21.855 1.00 97.38 226 ASP A C 1
ATOM 1680 O O . ASP A 1 226 ? -25.413 -1.206 22.625 1.00 97.38 226 ASP A O 1
ATOM 1684 N N . THR A 1 227 ? -23.422 -2.185 22.269 1.00 98.00 227 THR A N 1
ATOM 1685 C CA . THR A 1 227 ? -22.959 -2.020 23.651 1.00 98.00 227 THR A CA 1
ATOM 1686 C C . THR A 1 227 ? -22.778 -0.542 23.980 1.00 98.00 227 THR A C 1
ATOM 1688 O O . THR A 1 227 ? -23.265 -0.087 25.013 1.00 98.00 227 THR A O 1
ATOM 1691 N N . MET A 1 228 ? -22.153 0.236 23.092 1.00 98.31 228 MET A N 1
ATOM 1692 C CA . MET A 1 228 ? -22.027 1.686 23.257 1.00 98.31 228 MET A CA 1
ATOM 1693 C C . MET A 1 228 ? -23.398 2.354 23.420 1.00 98.31 228 MET A C 1
ATOM 1695 O O . MET A 1 228 ? -23.615 3.103 24.373 1.00 98.31 228 MET A O 1
ATOM 1699 N N . LYS A 1 229 ? -24.354 2.024 22.544 1.00 97.31 229 LYS A N 1
ATOM 1700 C CA . LYS A 1 229 ? -25.722 2.551 22.597 1.00 97.31 229 LYS A CA 1
ATOM 1701 C C . LYS A 1 229 ? -26.436 2.170 23.897 1.00 97.31 229 LYS A C 1
ATOM 1703 O O . LYS A 1 229 ? -27.022 3.031 24.547 1.00 97.31 229 LYS A O 1
ATOM 1708 N N . ALA A 1 230 ? -26.345 0.908 24.319 1.00 97.25 230 ALA A N 1
ATOM 1709 C CA . ALA A 1 230 ? -26.949 0.420 25.562 1.00 97.25 230 ALA A CA 1
ATOM 1710 C C . ALA A 1 230 ? -26.339 1.055 26.825 1.00 97.25 230 ALA A C 1
ATOM 1712 O O . ALA A 1 230 ? -26.977 1.085 27.876 1.00 97.25 230 ALA A O 1
ATOM 1713 N N . LYS A 1 231 ? -25.109 1.572 26.732 1.00 97.50 231 LYS A N 1
ATOM 1714 C CA . LYS A 1 231 ? -24.408 2.287 27.807 1.00 97.50 231 LYS A CA 1
ATOM 1715 C C . LYS A 1 231 ? -24.518 3.812 27.698 1.00 97.50 231 LYS A C 1
ATOM 1717 O O . LYS A 1 231 ? -23.815 4.520 28.411 1.00 97.50 231 LYS A O 1
ATOM 1722 N N . GLY A 1 232 ? -25.434 4.313 26.865 1.00 95.62 232 GLY A N 1
ATOM 1723 C CA . GLY A 1 232 ? -25.817 5.725 26.830 1.00 95.62 232 GLY A CA 1
ATOM 1724 C C . GLY A 1 232 ? -25.005 6.602 25.877 1.00 95.62 232 GLY A C 1
ATOM 1725 O O . GLY A 1 232 ? -25.103 7.822 25.968 1.00 95.62 232 GLY A O 1
ATOM 1726 N N . VAL A 1 233 ? -24.223 6.019 24.962 1.00 98.06 233 VAL A N 1
ATOM 1727 C CA . VAL A 1 233 ? -23.566 6.792 23.896 1.00 98.06 233 VAL A CA 1
ATOM 1728 C C . VAL A 1 233 ? -24.620 7.360 22.954 1.00 98.06 233 VAL A C 1
ATOM 1730 O O . VAL A 1 233 ? -25.454 6.623 22.423 1.00 98.06 233 VAL A O 1
ATOM 1733 N N . THR A 1 234 ? -24.539 8.664 22.699 1.00 96.75 234 THR A N 1
ATOM 1734 C CA . THR A 1 234 ? -25.349 9.329 21.675 1.00 96.75 234 THR A CA 1
ATOM 1735 C C . THR A 1 234 ? -24.740 9.088 20.302 1.00 96.75 234 THR A C 1
ATOM 1737 O O . THR A 1 234 ? -23.534 9.234 20.101 1.00 96.75 234 THR A O 1
ATOM 1740 N N . PHE A 1 235 ? -25.585 8.725 19.345 1.00 97.94 235 PHE A N 1
ATOM 1741 C CA . PHE A 1 235 ? -25.196 8.522 17.957 1.00 97.94 235 PHE A CA 1
ATOM 1742 C C . PHE A 1 235 ? -25.609 9.761 17.171 1.00 97.94 235 PHE A C 1
ATOM 1744 O O . PHE A 1 235 ? -26.717 10.260 17.351 1.00 97.94 235 PHE A O 1
ATOM 1751 N N . SER A 1 236 ? -24.717 10.254 16.319 1.00 97.38 236 SER A N 1
ATOM 1752 C CA . SER A 1 236 ? -24.982 11.404 15.464 1.00 97.38 236 SER A CA 1
ATOM 1753 C C . SER A 1 236 ? -26.192 11.153 14.567 1.00 97.38 236 SER A C 1
ATOM 1755 O O . SER A 1 236 ? -26.366 10.064 14.012 1.00 97.38 236 SER A O 1
ATOM 1757 N N . ASP A 1 237 ? -27.013 12.188 14.405 1.00 96.25 237 ASP A N 1
ATOM 1758 C CA . ASP A 1 237 ? -28.270 12.123 13.664 1.00 96.25 237 ASP A CA 1
ATOM 1759 C C . ASP A 1 237 ? -28.117 12.254 12.143 1.00 96.25 237 ASP A C 1
ATOM 1761 O O . ASP A 1 237 ? -29.117 12.180 11.419 1.00 96.25 237 ASP A O 1
ATOM 1765 N N . ASP A 1 238 ? -26.889 12.428 11.653 1.00 97.31 238 ASP A N 1
ATOM 1766 C CA . ASP A 1 238 ? -26.604 12.513 10.225 1.00 97.31 238 ASP A CA 1
ATOM 1767 C C . ASP A 1 238 ? -26.916 11.202 9.480 1.00 97.31 238 ASP A C 1
ATOM 1769 O O . ASP A 1 238 ? -26.814 10.094 10.016 1.00 97.31 238 ASP A O 1
ATOM 1773 N N . VAL A 1 239 ? -27.315 11.349 8.214 1.00 97.56 239 VAL A N 1
ATOM 1774 C CA . VAL A 1 239 ? -27.760 10.243 7.353 1.00 97.56 239 VAL A CA 1
ATOM 1775 C C . VAL A 1 239 ? -26.664 9.191 7.174 1.00 97.56 239 VAL A C 1
ATOM 1777 O O . VAL A 1 239 ? -26.954 7.996 7.209 1.00 97.56 239 VAL A O 1
ATOM 1780 N N . ASP A 1 240 ? -25.404 9.611 7.044 1.00 96.75 240 ASP A N 1
ATOM 1781 C CA . ASP A 1 240 ? -24.279 8.697 6.846 1.00 96.75 240 ASP A CA 1
ATOM 1782 C C . ASP A 1 240 ? -24.069 7.777 8.052 1.00 96.75 240 ASP A C 1
ATOM 1784 O O . ASP A 1 240 ? -23.865 6.572 7.886 1.00 96.75 240 ASP A O 1
ATOM 1788 N N . THR A 1 241 ? -24.147 8.328 9.264 1.00 97.88 241 THR A N 1
ATOM 1789 C CA . THR A 1 241 ? -24.046 7.574 10.517 1.00 97.88 241 THR A CA 1
ATOM 1790 C C . THR A 1 241 ? -25.215 6.609 10.669 1.00 97.88 241 THR A C 1
ATOM 1792 O O . THR A 1 241 ? -24.993 5.433 10.960 1.00 97.88 241 THR A O 1
ATOM 1795 N N . LY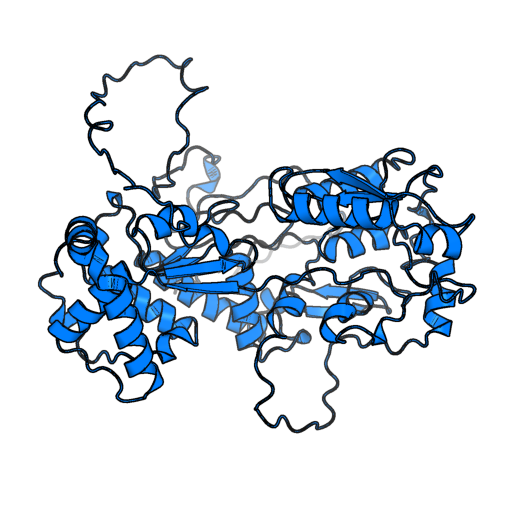S A 1 242 ? -26.449 7.057 10.410 1.00 98.06 242 LYS A N 1
ATOM 1796 C CA . LYS A 1 242 ? -27.646 6.200 10.475 1.00 98.06 242 LYS A CA 1
ATOM 1797 C C . LYS A 1 242 ? -27.560 5.019 9.509 1.00 98.06 242 LYS A C 1
ATOM 1799 O O . LYS A 1 242 ? -27.765 3.879 9.926 1.00 98.06 242 LYS A O 1
ATOM 1804 N N . ASN A 1 243 ? -27.192 5.280 8.255 1.00 98.00 243 ASN A N 1
ATOM 1805 C CA . ASN A 1 243 ? -27.051 4.248 7.229 1.00 98.00 243 ASN A CA 1
ATOM 1806 C C . ASN A 1 243 ? -25.944 3.251 7.579 1.00 98.00 243 ASN A C 1
ATOM 1808 O O . ASN A 1 243 ? -26.160 2.044 7.503 1.00 98.00 243 ASN A O 1
ATOM 1812 N N . PHE A 1 244 ? -24.785 3.745 8.025 1.00 97.19 244 PHE A N 1
ATOM 1813 C CA . PHE A 1 244 ? -23.675 2.890 8.442 1.00 97.19 244 PHE A CA 1
ATOM 1814 C C . PHE A 1 244 ? -24.071 1.954 9.590 1.00 97.19 244 PHE A C 1
ATOM 1816 O O . PHE A 1 244 ? -23.834 0.752 9.519 1.00 97.19 244 PHE A O 1
ATOM 1823 N N . VAL A 1 245 ? -24.712 2.481 10.636 1.00 97.62 245 VAL A N 1
ATOM 1824 C CA . VAL A 1 245 ? -25.129 1.680 11.798 1.00 97.62 245 VAL A CA 1
ATOM 1825 C C . VAL A 1 245 ? -26.181 0.646 11.405 1.00 97.62 245 VAL A C 1
ATOM 1827 O O . VAL A 1 245 ? -26.088 -0.503 11.832 1.00 97.62 245 VAL A O 1
ATOM 1830 N N . ALA A 1 246 ? -27.156 1.020 10.572 1.00 97.56 246 ALA A N 1
ATOM 1831 C CA . ALA A 1 246 ? -28.173 0.095 10.080 1.00 97.56 246 ALA A CA 1
ATOM 1832 C C . ALA A 1 246 ? -27.556 -1.056 9.267 1.00 97.56 246 ALA A C 1
ATOM 1834 O O . ALA A 1 246 ? -27.895 -2.220 9.490 1.00 97.56 246 ALA A O 1
ATOM 1835 N N . GLU A 1 247 ? -26.614 -0.749 8.372 1.00 97.38 247 GLU A N 1
ATOM 1836 C CA . GLU A 1 247 ? -25.908 -1.752 7.571 1.00 97.38 247 GLU A CA 1
ATOM 1837 C C . GLU A 1 247 ? -25.083 -2.702 8.448 1.00 97.38 247 GLU A C 1
ATOM 1839 O O . GLU A 1 247 ? -25.198 -3.923 8.316 1.00 97.38 247 GLU A O 1
ATOM 1844 N N . ILE A 1 248 ? -24.283 -2.152 9.368 1.00 97.25 248 ILE A N 1
ATOM 1845 C CA . ILE A 1 248 ? -23.458 -2.935 10.292 1.00 97.25 248 ILE A CA 1
ATOM 1846 C C . ILE A 1 248 ? -24.326 -3.840 11.163 1.00 97.25 248 ILE A C 1
ATOM 1848 O O . ILE A 1 248 ? -24.020 -5.023 11.302 1.00 97.25 248 ILE A O 1
ATOM 1852 N N . ASN A 1 249 ? -25.429 -3.322 11.705 1.00 95.81 249 ASN A N 1
ATOM 1853 C CA . ASN A 1 249 ? -26.316 -4.111 12.548 1.00 95.81 249 ASN A CA 1
ATOM 1854 C C . ASN A 1 249 ? -27.014 -5.223 11.772 1.00 95.81 249 ASN A C 1
ATOM 1856 O O . ASN A 1 249 ? -27.081 -6.336 12.284 1.00 95.81 249 ASN A O 1
ATOM 1860 N N . SER A 1 250 ? -27.467 -4.958 10.545 1.00 95.31 250 SER A N 1
ATOM 1861 C CA . SER A 1 250 ? -28.067 -5.974 9.673 1.00 95.31 250 SER A CA 1
ATOM 1862 C C . SER A 1 250 ? -27.080 -7.102 9.354 1.00 95.31 250 SER A C 1
ATOM 1864 O O . SER A 1 250 ? -27.368 -8.274 9.596 1.00 95.31 250 SER A O 1
ATOM 1866 N N . LYS A 1 251 ? -25.866 -6.752 8.906 1.00 92.44 251 LYS A N 1
ATOM 1867 C CA . LYS A 1 251 ? -24.810 -7.724 8.575 1.00 92.44 251 LYS A CA 1
ATOM 1868 C C . LYS A 1 251 ? -24.235 -8.439 9.800 1.00 92.44 251 LYS A C 1
ATOM 1870 O O . LYS A 1 251 ? -23.649 -9.505 9.656 1.00 92.44 251 LYS A O 1
ATOM 1875 N N . GLY A 1 252 ? -24.364 -7.849 10.987 1.00 91.81 252 GLY A N 1
ATOM 1876 C CA . GLY A 1 252 ? -23.782 -8.372 12.218 1.00 91.81 252 GLY A CA 1
ATOM 1877 C C . GLY A 1 252 ? -24.661 -9.338 13.012 1.00 91.81 252 GLY A C 1
ATOM 1878 O O . GLY A 1 252 ? -24.127 -10.091 13.826 1.00 91.81 252 GLY A O 1
ATOM 1879 N N . GLN A 1 253 ? -25.981 -9.352 12.784 1.00 90.56 253 GLN A N 1
ATOM 1880 C CA . GLN A 1 253 ? -26.900 -10.234 13.519 1.00 90.56 253 GLN A CA 1
ATOM 1881 C C . GLN A 1 253 ? -26.556 -11.732 13.445 1.00 90.56 253 GLN A C 1
ATOM 1883 O O . GLN A 1 253 ? -26.634 -12.378 14.493 1.00 90.56 253 GLN A O 1
ATOM 1888 N N . PRO A 1 254 ? -26.176 -12.308 12.283 1.00 89.06 254 PRO A N 1
ATOM 1889 C CA . PRO A 1 254 ? -26.024 -13.760 12.156 1.00 89.06 254 PRO A CA 1
ATOM 1890 C C . PRO A 1 254 ? -25.034 -14.390 13.146 1.00 89.06 254 PRO A C 1
ATOM 1892 O O . PRO A 1 254 ? -25.304 -15.470 13.668 1.00 89.06 254 PRO A O 1
ATOM 1895 N N . ASP A 1 255 ? -23.944 -13.691 13.476 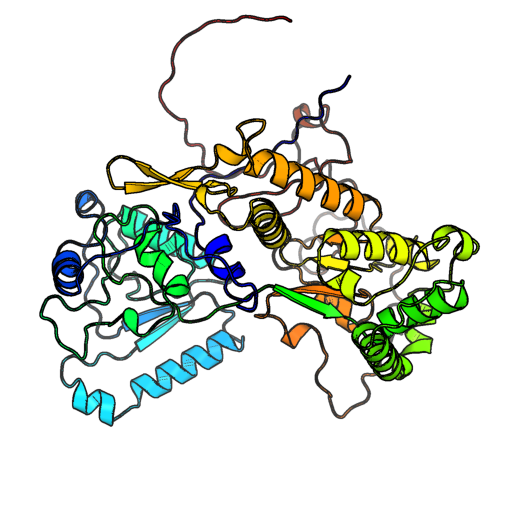1.00 89.06 255 ASP A N 1
ATOM 1896 C CA . ASP A 1 255 ? -22.872 -14.230 14.328 1.00 89.06 255 ASP A CA 1
ATOM 1897 C C . ASP A 1 255 ? -22.914 -13.696 15.769 1.00 89.06 255 ASP A C 1
ATOM 1899 O O . ASP A 1 255 ? -22.022 -13.974 16.573 1.00 89.06 255 ASP A O 1
ATOM 1903 N N . ARG A 1 256 ? -23.951 -12.930 16.136 1.00 90.81 256 ARG A N 1
ATOM 1904 C CA . ARG A 1 256 ? -23.995 -12.145 17.380 1.00 90.81 256 ARG A CA 1
ATOM 1905 C C . ARG A 1 256 ? -23.695 -12.951 18.646 1.00 90.81 256 ARG A C 1
ATOM 1907 O O . ARG A 1 256 ? -22.947 -12.487 19.506 1.00 90.81 256 ARG A O 1
ATOM 1914 N N . SER A 1 257 ? -24.253 -14.154 18.762 1.00 91.06 257 SER A N 1
ATOM 1915 C CA . SER A 1 257 ? -24.043 -15.027 19.924 1.00 91.06 257 SER A CA 1
ATOM 1916 C C . SER A 1 257 ? -22.599 -15.532 20.025 1.00 91.06 257 SER A C 1
ATOM 1918 O O . SER A 1 257 ? -22.050 -15.611 21.126 1.00 91.06 257 SER A O 1
ATOM 1920 N N . GLN A 1 258 ? -21.956 -15.818 18.888 1.00 91.56 258 GLN A N 1
ATOM 1921 C CA . GLN A 1 258 ? -20.545 -16.208 18.847 1.00 91.56 258 GLN A CA 1
ATOM 1922 C C . GLN A 1 258 ? -19.644 -15.031 19.209 1.00 91.56 258 GLN A C 1
ATOM 1924 O O . GLN A 1 258 ? -18.723 -15.200 20.008 1.00 91.56 258 GLN A O 1
ATOM 1929 N N . ILE A 1 259 ? -19.952 -13.830 18.706 1.00 95.88 259 ILE A N 1
ATOM 1930 C CA . ILE A 1 259 ? -19.213 -12.616 19.067 1.00 95.88 259 ILE A CA 1
ATOM 1931 C C . ILE A 1 259 ? -19.280 -12.365 20.569 1.00 95.88 259 ILE A C 1
ATOM 1933 O O . ILE A 1 259 ? -18.235 -12.175 21.186 1.00 95.88 259 ILE A O 1
ATOM 1937 N N . GLN A 1 260 ? -20.469 -12.422 21.177 1.00 95.81 260 GLN A N 1
ATOM 1938 C CA . GLN A 1 260 ? -20.610 -12.226 22.622 1.00 95.81 260 GLN A CA 1
ATOM 1939 C C . GLN A 1 260 ? -19.800 -13.259 23.416 1.00 95.81 260 GLN A C 1
ATOM 1941 O O . GLN A 1 260 ? -19.126 -12.899 24.378 1.00 95.81 260 GLN A O 1
ATOM 1946 N N . LYS A 1 261 ? -19.797 -14.531 22.998 1.00 95.00 261 LYS A N 1
ATOM 1947 C CA . LYS A 1 261 ? -18.988 -15.573 23.646 1.00 95.00 261 LYS A CA 1
ATOM 1948 C C . LYS A 1 261 ? -17.483 -15.305 23.522 1.00 95.00 261 LYS A C 1
ATOM 1950 O O . LYS A 1 261 ? -16.745 -15.517 24.481 1.00 95.00 261 LYS A O 1
ATOM 1955 N N . GLN A 1 262 ? -17.028 -14.869 22.350 1.00 94.69 262 GLN A N 1
ATOM 1956 C CA . GLN A 1 262 ? -15.612 -14.649 22.059 1.00 94.69 262 GLN A CA 1
ATOM 1957 C C . GLN A 1 262 ? -15.084 -13.366 22.710 1.00 94.69 262 GLN A C 1
ATOM 1959 O O . GLN A 1 262 ? -14.085 -13.413 23.422 1.00 94.69 262 GLN A O 1
ATOM 1964 N N . TRP A 1 263 ? -15.762 -12.235 22.512 1.00 96.12 263 TRP A N 1
ATOM 1965 C CA . TRP A 1 263 ? -15.366 -10.923 23.040 1.00 96.12 263 TRP A CA 1
ATOM 1966 C C . TRP A 1 263 ? -15.734 -10.738 24.515 1.00 96.12 263 TRP A C 1
ATOM 1968 O O . TRP A 1 263 ? -15.082 -9.966 25.218 1.00 96.12 263 TRP A O 1
ATOM 1978 N N . GLY A 1 264 ? -16.698 -11.511 25.010 1.00 96.75 264 GLY A N 1
ATOM 1979 C CA . GLY A 1 264 ? -17.156 -11.479 26.391 1.00 96.75 264 GLY A CA 1
ATOM 1980 C C . GLY A 1 264 ? -18.165 -10.367 26.651 1.00 96.75 264 GLY A C 1
ATOM 1981 O O . GLY A 1 264 ? -18.471 -9.538 25.787 1.00 96.75 264 GLY A O 1
ATOM 1982 N N . ASP A 1 265 ? -18.688 -10.350 27.873 1.00 97.00 265 ASP A N 1
ATOM 1983 C CA . ASP A 1 265 ? -19.612 -9.311 28.313 1.00 97.00 265 ASP A CA 1
ATOM 1984 C C . ASP A 1 265 ? -18.905 -7.952 28.454 1.00 97.00 265 ASP A C 1
ATOM 1986 O O . ASP A 1 265 ? -17.680 -7.901 28.650 1.00 97.00 265 ASP A O 1
ATOM 1990 N N . PRO A 1 266 ? -19.664 -6.841 28.410 1.00 97.50 266 PRO A N 1
ATOM 1991 C CA . PRO A 1 266 ? -19.123 -5.534 28.731 1.00 97.50 266 PRO A CA 1
ATOM 1992 C C . PRO A 1 266 ? -18.512 -5.501 30.139 1.00 97.50 266 PRO A C 1
ATOM 1994 O O . PRO A 1 266 ? -19.012 -6.148 31.063 1.00 97.50 266 PRO A O 1
ATOM 1997 N N . VAL A 1 267 ? -17.448 -4.722 30.318 1.00 97.00 267 VAL A N 1
ATOM 1998 C CA . VAL A 1 267 ? -16.866 -4.455 31.639 1.00 97.00 267 VAL A CA 1
ATOM 1999 C C . VAL A 1 267 ? -17.839 -3.662 32.513 1.00 97.00 267 VAL A C 1
ATOM 2001 O O . VAL A 1 267 ? -18.654 -2.876 32.022 1.00 97.00 267 VAL A O 1
ATOM 2004 N N . ASP A 1 268 ? -17.740 -3.838 33.827 1.00 96.62 268 ASP A N 1
ATOM 2005 C CA . ASP A 1 268 ? -18.716 -3.275 34.765 1.00 96.62 268 ASP A CA 1
ATOM 2006 C C . ASP A 1 268 ? -18.702 -1.731 34.755 1.00 96.62 268 ASP A C 1
ATOM 2008 O O . ASP A 1 268 ? -19.743 -1.091 34.897 1.00 96.62 268 ASP A O 1
ATOM 2012 N N . ASN A 1 269 ? -17.542 -1.119 34.487 1.00 96.50 269 ASN A N 1
ATOM 2013 C CA . ASN A 1 269 ? -17.365 0.332 34.373 1.00 96.50 269 ASN A CA 1
ATOM 2014 C C . ASN A 1 269 ? -17.587 0.891 32.950 1.00 96.50 269 ASN A C 1
ATOM 2016 O O . ASN A 1 269 ? -17.216 2.036 32.689 1.00 96.50 269 ASN A O 1
ATOM 2020 N N . ALA A 1 270 ? -18.194 0.132 32.027 1.00 96.75 270 ALA A N 1
ATOM 2021 C CA . ALA A 1 270 ? -18.365 0.551 30.630 1.00 96.75 270 ALA A CA 1
ATOM 2022 C C . ALA A 1 270 ? -19.102 1.895 30.474 1.00 96.75 270 ALA A C 1
ATOM 2024 O O . ALA A 1 270 ? -18.722 2.699 29.628 1.00 96.75 270 ALA A O 1
ATOM 2025 N N . THR A 1 271 ? -20.116 2.175 31.302 1.00 96.81 271 THR A N 1
ATOM 2026 C CA . THR A 1 271 ? -20.843 3.460 31.270 1.00 96.81 271 THR A CA 1
ATOM 2027 C C . THR A 1 271 ? -19.924 4.647 31.566 1.00 96.81 271 THR A C 1
ATOM 2029 O O . THR A 1 271 ? -20.026 5.676 30.907 1.00 96.81 271 THR A O 1
ATOM 2032 N N . GLU A 1 272 ? -19.003 4.507 32.524 1.00 97.06 272 GLU A N 1
ATOM 2033 C CA . GLU A 1 272 ? -18.063 5.582 32.863 1.00 97.06 272 GLU A CA 1
ATOM 2034 C C . GLU A 1 272 ? -17.004 5.755 31.771 1.00 97.06 272 GLU A C 1
ATOM 2036 O O . GLU A 1 272 ? -16.689 6.881 31.398 1.00 97.06 272 GLU A O 1
ATOM 2041 N N . LEU A 1 273 ? -16.509 4.652 31.191 1.00 95.44 273 LEU A N 1
ATOM 2042 C CA . LEU A 1 273 ? -15.574 4.703 30.059 1.00 95.44 273 LEU A CA 1
ATOM 2043 C C . LEU A 1 273 ? -16.156 5.453 28.852 1.00 95.44 273 LEU A C 1
ATOM 2045 O O . LEU A 1 273 ? -15.422 6.125 28.133 1.00 95.44 273 LEU A O 1
ATOM 2049 N N . LEU A 1 274 ? -17.466 5.332 28.631 1.00 97.06 274 LEU A N 1
ATOM 2050 C CA . LEU A 1 274 ? -18.184 5.905 27.491 1.00 97.06 274 LEU A CA 1
ATOM 2051 C C . LEU A 1 274 ? -18.768 7.297 27.759 1.00 97.06 274 LEU A C 1
ATOM 2053 O O . LEU A 1 274 ? -19.408 7.886 26.885 1.00 97.06 274 LEU A O 1
ATOM 2057 N N . LYS A 1 275 ? -18.568 7.842 28.958 1.00 95.75 275 LYS A N 1
ATOM 2058 C CA . LYS A 1 275 ? -19.167 9.108 29.365 1.00 95.75 275 LYS A CA 1
ATOM 2059 C C . LYS A 1 275 ? -18.707 10.257 28.468 1.00 95.75 275 LYS A C 1
ATOM 2061 O O . LYS A 1 275 ? -17.518 10.525 28.328 1.00 95.75 275 LYS A O 1
ATOM 2066 N N . GLY A 1 276 ? -19.673 10.961 27.880 1.00 93.25 276 GLY A N 1
ATOM 2067 C CA . GLY A 1 276 ? -19.420 12.092 26.982 1.00 93.25 276 GLY A CA 1
ATOM 2068 C C . GLY A 1 276 ? -18.941 11.699 25.581 1.00 93.25 276 GLY A C 1
ATOM 2069 O O . GLY A 1 276 ? -18.758 12.583 24.745 1.00 93.25 276 GLY A O 1
ATOM 2070 N N . PHE A 1 277 ? -18.773 10.405 25.294 1.00 96.69 277 PHE A N 1
ATOM 2071 C CA . PHE A 1 277 ? -18.462 9.940 23.950 1.00 96.69 277 PHE A CA 1
ATOM 2072 C C . PHE A 1 277 ? -19.699 10.042 23.050 1.00 96.69 277 PHE A C 1
ATOM 2074 O O . PHE A 1 277 ? -20.808 9.675 23.442 1.00 96.69 277 PHE A O 1
ATOM 2081 N N . GLN A 1 278 ? -19.495 10.525 21.825 1.00 96.56 278 GLN A N 1
ATOM 2082 C CA . GLN A 1 278 ? -20.511 10.553 20.779 1.00 96.56 278 GLN A CA 1
ATOM 2083 C C . GLN A 1 278 ? -20.005 9.774 19.574 1.00 96.56 278 GLN A C 1
ATOM 2085 O O . GLN A 1 278 ? -18.869 9.957 19.136 1.00 96.56 278 GLN A O 1
ATOM 2090 N N . PHE A 1 279 ? -20.859 8.918 19.024 1.00 98.06 279 PHE A N 1
ATOM 2091 C CA . PHE A 1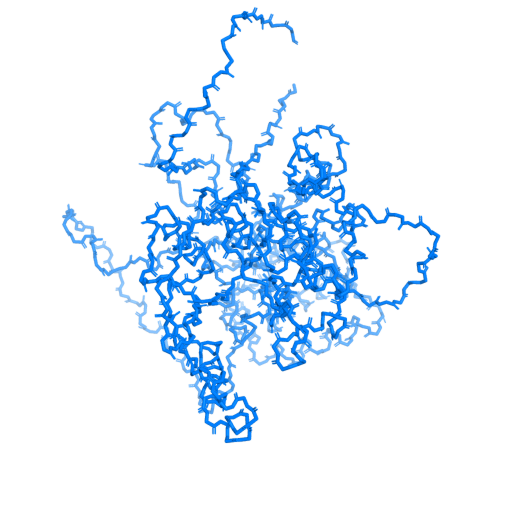 279 ? -20.519 8.130 17.852 1.00 98.06 279 PHE A CA 1
ATOM 2092 C C . PHE A 1 279 ? -20.974 8.823 16.563 1.00 98.06 279 PHE A C 1
ATOM 2094 O O . PHE A 1 279 ? -22.132 9.210 16.428 1.00 98.06 279 PHE A O 1
ATOM 2101 N N . SER A 1 280 ? -20.083 8.914 15.577 1.00 97.56 280 SER A N 1
ATOM 2102 C CA . SER A 1 280 ? -20.400 9.301 14.198 1.00 97.56 280 SER A CA 1
ATOM 2103 C C . SER A 1 280 ? -19.547 8.481 13.238 1.00 97.56 280 SER A C 1
ATOM 2105 O O . SER A 1 280 ? -18.391 8.182 13.542 1.00 97.56 280 SER A O 1
ATOM 2107 N N . LYS A 1 281 ? -20.061 8.191 12.035 1.00 96.31 281 LYS A N 1
ATOM 2108 C CA . LYS A 1 281 ? -19.275 7.552 10.963 1.00 96.31 281 LYS A CA 1
ATOM 2109 C C . LYS A 1 281 ? -18.009 8.350 10.621 1.00 96.31 281 LYS A C 1
ATOM 2111 O O . LYS A 1 281 ? -17.017 7.769 10.195 1.00 96.31 281 LYS A O 1
ATOM 2116 N N . LYS A 1 282 ? -18.006 9.669 10.857 1.00 96.25 282 LYS A N 1
ATOM 2117 C CA . LYS A 1 282 ? -16.848 10.547 10.613 1.00 96.25 282 LYS A CA 1
ATOM 2118 C C . LYS A 1 282 ? -15.588 10.135 11.378 1.00 96.25 282 LYS A C 1
ATOM 2120 O O . LYS A 1 282 ? -14.497 10.453 10.915 1.00 96.25 282 LYS A O 1
ATOM 2125 N N . ILE A 1 283 ? -15.724 9.381 12.473 1.00 95.62 283 ILE A N 1
ATOM 2126 C CA . ILE A 1 283 ? -14.600 8.777 13.207 1.00 95.62 283 ILE A CA 1
ATOM 2127 C C . ILE A 1 283 ? -13.695 7.956 12.275 1.00 95.62 283 ILE A C 1
ATOM 2129 O O . ILE A 1 283 ? -12.484 7.921 12.460 1.00 95.62 283 ILE A O 1
ATOM 2133 N N . PHE A 1 284 ? -14.256 7.330 11.238 1.00 93.31 284 PHE A N 1
ATOM 2134 C CA . PHE A 1 284 ? -13.502 6.508 10.288 1.00 93.31 284 PHE A CA 1
ATOM 2135 C C . PHE A 1 284 ? -12.808 7.315 9.177 1.00 93.31 284 PHE A C 1
ATOM 2137 O O . PHE A 1 284 ? -12.085 6.729 8.373 1.00 93.31 284 PHE A O 1
ATOM 2144 N N . ASN A 1 285 ? -12.999 8.638 9.114 1.00 90.19 285 ASN A N 1
ATOM 2145 C CA . ASN A 1 285 ? -12.444 9.480 8.048 1.00 90.19 285 ASN A CA 1
ATOM 2146 C C . ASN A 1 285 ? -11.015 9.963 8.333 1.00 90.19 285 ASN A C 1
ATOM 2148 O O . ASN A 1 285 ? -10.359 10.485 7.433 1.00 90.19 285 ASN A O 1
ATOM 2152 N N . ASN A 1 286 ? -10.527 9.826 9.567 1.00 89.12 286 ASN A N 1
ATOM 2153 C CA . ASN A 1 286 ? -9.162 10.191 9.930 1.00 89.12 286 ASN A CA 1
ATOM 2154 C C . ASN A 1 286 ? -8.581 9.206 10.953 1.00 89.12 286 ASN A C 1
ATOM 2156 O O . ASN A 1 286 ? -9.306 8.565 11.711 1.00 89.12 286 ASN A O 1
ATOM 2160 N N . TYR A 1 287 ? -7.253 9.079 10.966 1.00 88.06 287 TYR A N 1
ATOM 2161 C CA . TYR A 1 287 ? -6.572 8.115 11.831 1.00 88.06 287 TYR A CA 1
ATOM 2162 C C . TYR A 1 287 ? -6.679 8.450 13.317 1.00 88.06 287 TYR A C 1
ATOM 2164 O O . TYR A 1 287 ? -6.689 7.530 14.125 1.00 88.06 287 TYR A O 1
ATOM 2172 N N . GLU A 1 288 ? -6.729 9.729 13.692 1.00 89.12 288 GLU A N 1
ATOM 2173 C CA . GLU A 1 288 ? -6.733 10.127 15.101 1.00 89.12 288 GLU A CA 1
ATOM 2174 C C . GLU A 1 288 ? -8.015 9.663 15.799 1.00 89.12 288 GLU A C 1
ATOM 2176 O O . GLU A 1 288 ? -7.948 8.989 16.829 1.00 89.12 288 GLU A O 1
ATOM 2181 N N . ASP A 1 289 ? -9.171 9.956 15.209 1.00 93.19 289 ASP A N 1
ATOM 2182 C CA . ASP A 1 289 ? -10.462 9.553 15.760 1.00 93.19 289 ASP A CA 1
ATOM 2183 C C . ASP A 1 289 ? -10.651 8.037 15.691 1.00 93.19 289 ASP A C 1
ATOM 2185 O O . ASP A 1 289 ? -11.089 7.430 16.670 1.00 93.19 289 ASP A O 1
ATOM 2189 N N . LEU A 1 290 ? -10.250 7.404 14.583 1.00 94.00 290 LEU A N 1
ATOM 2190 C CA . LEU A 1 290 ? -10.266 5.948 14.436 1.00 94.00 290 LEU A CA 1
ATOM 2191 C C . LEU A 1 290 ? -9.449 5.258 15.537 1.00 94.00 290 LEU A C 1
ATOM 2193 O O . LEU A 1 290 ? -9.901 4.277 16.128 1.00 94.00 290 LEU A O 1
ATOM 2197 N N . ILE A 1 291 ? -8.250 5.769 15.819 1.00 91.69 291 ILE A N 1
ATOM 2198 C CA . ILE A 1 291 ? -7.376 5.235 16.862 1.00 91.69 291 ILE A CA 1
ATOM 2199 C C . ILE A 1 291 ? -8.019 5.425 18.235 1.00 91.69 291 ILE A C 1
ATOM 2201 O O . ILE A 1 291 ? -8.124 4.451 18.974 1.00 91.69 291 ILE A O 1
ATOM 2205 N N . LYS A 1 292 ? -8.518 6.623 18.563 1.00 92.62 292 LYS A N 1
ATOM 2206 C CA . LYS A 1 292 ? -9.207 6.879 19.843 1.00 92.62 292 LYS A CA 1
ATOM 2207 C C . LYS A 1 292 ? -10.417 5.966 20.034 1.00 92.62 292 LYS A C 1
ATOM 2209 O O . LYS A 1 292 ? -10.613 5.416 21.116 1.00 92.62 292 LYS A O 1
ATOM 2214 N N . PHE A 1 293 ? -11.206 5.766 18.980 1.00 96.00 293 PHE A N 1
ATOM 2215 C CA . PHE A 1 293 ? -12.310 4.814 18.991 1.00 96.00 293 PHE A CA 1
ATOM 2216 C C . PHE A 1 293 ? -11.815 3.390 19.259 1.00 96.00 293 PHE A C 1
ATOM 2218 O O . PHE A 1 293 ? -12.401 2.696 20.087 1.00 96.00 293 PHE A O 1
ATOM 2225 N N . ALA A 1 294 ? -10.726 2.963 18.614 1.00 95.69 294 ALA A N 1
ATOM 2226 C CA . ALA A 1 294 ? -10.153 1.640 18.825 1.00 95.69 294 ALA A CA 1
ATOM 2227 C C . ALA A 1 294 ? -9.655 1.437 20.265 1.00 95.69 294 ALA A C 1
ATOM 2229 O O . ALA A 1 294 ? -9.948 0.409 20.871 1.00 95.69 294 ALA A O 1
ATOM 2230 N N . GLU A 1 295 ? -8.967 2.427 20.842 1.00 93.19 295 GLU A N 1
ATOM 2231 C CA . GLU A 1 295 ? -8.528 2.400 22.244 1.00 93.19 295 GLU A CA 1
ATOM 2232 C C . GLU A 1 295 ? -9.714 2.310 23.217 1.00 93.19 295 GLU A C 1
ATOM 2234 O O . GLU A 1 295 ? -9.663 1.568 24.201 1.00 93.19 295 GLU A O 1
ATOM 2239 N N . LEU A 1 296 ? -10.782 3.072 22.957 1.00 95.31 296 LEU A N 1
ATOM 2240 C CA . LEU A 1 296 ? -11.987 3.076 23.781 1.00 95.31 296 LEU A CA 1
ATOM 2241 C C . LEU A 1 296 ? -12.720 1.736 23.685 1.00 95.31 296 LEU A C 1
ATOM 2243 O O . LEU A 1 296 ? -12.989 1.112 24.708 1.00 95.31 296 LEU A O 1
ATOM 2247 N N . ALA A 1 297 ? -12.986 1.266 22.466 1.00 96.44 297 ALA A N 1
ATOM 2248 C CA . ALA A 1 297 ? -13.679 0.009 22.213 1.00 96.44 297 ALA A CA 1
ATOM 2249 C C . ALA A 1 297 ? -12.909 -1.206 22.760 1.00 96.44 297 ALA A C 1
ATOM 2251 O O . ALA A 1 297 ? -13.534 -2.135 23.272 1.00 96.44 297 ALA A O 1
ATOM 2252 N N . GLN A 1 298 ? -11.569 -1.181 22.745 1.00 95.00 298 GLN A N 1
ATOM 2253 C CA . GLN A 1 298 ? -10.739 -2.253 23.307 1.00 95.00 298 GLN A CA 1
ATOM 2254 C C . GLN A 1 298 ? -11.005 -2.458 24.798 1.00 95.00 298 GLN A C 1
ATOM 2256 O O . GLN A 1 298 ? -10.943 -3.585 25.282 1.00 95.00 298 GLN A O 1
ATOM 2261 N N . LYS A 1 299 ? -11.311 -1.385 25.533 1.00 95.00 299 LYS A N 1
ATOM 2262 C CA . LYS A 1 299 ? -11.537 -1.408 26.986 1.00 95.00 299 LYS A CA 1
ATOM 2263 C C . LYS A 1 299 ? -12.946 -1.852 27.376 1.00 95.00 299 LYS A C 1
ATOM 2265 O O . LYS A 1 299 ? -13.208 -2.036 28.559 1.00 95.00 299 LYS A O 1
ATOM 2270 N N . LEU A 1 300 ? -13.862 -1.995 26.416 1.00 96.75 300 LEU A N 1
ATOM 2271 C CA . LEU A 1 300 ? -15.275 -2.219 26.720 1.00 96.75 300 LEU A CA 1
ATOM 2272 C C . LEU A 1 300 ? -15.609 -3.647 27.126 1.00 96.75 300 LEU A C 1
ATOM 2274 O O . LEU A 1 300 ? -16.643 -3.828 27.759 1.00 96.75 300 LEU A O 1
ATOM 2278 N N . PHE A 1 301 ? -14.789 -4.642 26.789 1.00 97.31 301 PHE A N 1
ATOM 2279 C CA . PHE A 1 301 ? -15.151 -6.051 26.954 1.00 97.31 301 PHE A CA 1
ATOM 2280 C C . PHE A 1 301 ? -14.171 -6.807 27.846 1.00 97.31 301 PHE A C 1
ATOM 2282 O O . PHE A 1 301 ? -12.981 -6.498 27.902 1.00 97.31 301 PHE A O 1
ATOM 2289 N N . LYS A 1 302 ? -14.680 -7.810 28.567 1.00 95.81 302 LYS A N 1
ATOM 2290 C CA . LYS A 1 302 ? -13.887 -8.579 29.538 1.00 95.81 302 LYS A CA 1
ATOM 2291 C C . LYS A 1 302 ? -12.769 -9.381 28.865 1.00 95.81 302 LYS A C 1
ATOM 2293 O O . LYS A 1 302 ? -11.631 -9.326 29.325 1.00 95.81 302 LYS A O 1
ATOM 2298 N N . ASN A 1 303 ? -13.047 -10.062 27.750 1.00 95.19 303 ASN A N 1
ATOM 2299 C CA . ASN A 1 303 ? -12.055 -10.954 27.134 1.00 95.19 303 ASN A CA 1
ATOM 2300 C C . ASN A 1 303 ? -10.981 -10.198 26.344 1.00 95.19 303 ASN A C 1
ATOM 2302 O O . ASN A 1 303 ? -9.905 -10.747 26.123 1.00 95.19 303 ASN A O 1
ATOM 2306 N N . THR A 1 304 ? -11.234 -8.945 25.952 1.00 91.00 304 THR A N 1
ATOM 2307 C CA . THR A 1 304 ? -10.245 -8.085 25.281 1.00 91.00 304 THR A CA 1
ATOM 2308 C C . THR A 1 304 ? -9.186 -7.531 26.241 1.00 91.00 304 THR A C 1
ATOM 2310 O O . THR A 1 304 ? -8.182 -6.990 25.777 1.00 91.00 304 THR A O 1
ATOM 2313 N N . GLN A 1 305 ? -9.383 -7.671 27.562 1.00 86.69 305 GLN A N 1
ATOM 2314 C CA . GLN A 1 305 ? -8.381 -7.315 28.578 1.00 86.69 305 GLN A CA 1
ATOM 2315 C C . GLN A 1 305 ? -7.349 -8.428 28.810 1.00 86.69 305 GLN A C 1
ATOM 2317 O O . GLN A 1 305 ? -6.309 -8.185 29.421 1.00 86.69 305 GLN A O 1
ATOM 2322 N N . ASP A 1 306 ? -7.633 -9.649 28.349 1.00 82.94 306 ASP A N 1
ATOM 2323 C CA . ASP A 1 306 ? -6.709 -10.773 28.443 1.00 82.94 306 ASP A CA 1
ATOM 2324 C C . ASP A 1 306 ? -5.940 -10.942 27.128 1.00 82.94 306 ASP A C 1
ATOM 2326 O O . ASP A 1 306 ? -6.471 -11.370 26.100 1.00 82.94 306 ASP A O 1
ATOM 2330 N N . ASN A 1 307 ? -4.642 -10.647 27.194 1.00 70.62 307 ASN A N 1
ATOM 2331 C CA . ASN A 1 307 ? -3.721 -10.722 26.064 1.00 70.62 307 ASN A CA 1
ATOM 2332 C C . ASN A 1 307 ? -3.613 -12.132 25.453 1.00 70.62 307 ASN A C 1
ATOM 2334 O O . ASN A 1 307 ? -3.094 -12.264 24.346 1.00 70.62 307 ASN A O 1
ATOM 2338 N N . GLN A 1 308 ? -4.051 -13.186 26.152 1.00 77.19 308 GLN A N 1
ATOM 2339 C CA . GLN A 1 308 ? -4.055 -14.551 25.617 1.00 77.19 308 GLN A CA 1
ATOM 2340 C C . GLN A 1 308 ? -5.147 -14.772 24.562 1.00 77.19 308 GLN A C 1
ATOM 2342 O O . GLN A 1 308 ? -5.010 -15.663 23.723 1.00 77.19 308 GLN A O 1
ATOM 2347 N N . ASN A 1 309 ? -6.203 -13.952 24.561 1.00 75.31 309 ASN A N 1
ATOM 2348 C CA . ASN A 1 309 ? -7.336 -14.122 23.650 1.00 75.31 309 ASN A CA 1
ATOM 2349 C C . ASN A 1 309 ? -7.079 -13.561 22.242 1.00 75.31 309 ASN A C 1
ATOM 2351 O O . ASN A 1 309 ? -7.784 -13.942 21.304 1.00 75.31 309 ASN A O 1
ATOM 2355 N N . ASP A 1 310 ? -6.053 -12.713 22.068 1.00 85.50 310 ASP A N 1
ATOM 2356 C CA . ASP A 1 310 ? -5.664 -12.132 20.769 1.00 85.50 310 ASP A CA 1
ATOM 2357 C C . ASP A 1 310 ? -6.854 -11.442 20.065 1.00 85.50 310 ASP A C 1
ATOM 2359 O O . ASP A 1 310 ? -7.123 -11.668 18.883 1.00 85.50 310 ASP A O 1
ATOM 2363 N N . LEU A 1 311 ? -7.603 -10.638 20.832 1.00 89.62 311 LEU A N 1
ATOM 2364 C CA . LEU A 1 311 ? -8.766 -9.871 20.382 1.00 89.62 311 LEU A CA 1
ATOM 2365 C C . LEU A 1 311 ? -8.437 -8.384 20.374 1.00 89.62 311 LEU A C 1
ATOM 2367 O O . LEU A 1 311 ? -8.041 -7.822 21.398 1.00 89.62 311 LEU A O 1
ATOM 2371 N N . HIS A 1 312 ? -8.633 -7.748 19.226 1.00 94.12 312 HIS A N 1
ATOM 2372 C CA . HIS A 1 312 ? -8.196 -6.377 19.005 1.00 94.12 312 HIS A CA 1
ATOM 2373 C C . HIS A 1 312 ? -9.211 -5.591 18.186 1.00 94.12 312 HIS A C 1
ATOM 2375 O O . HIS A 1 312 ? -9.884 -6.131 17.312 1.00 94.12 312 HIS A O 1
ATOM 2381 N N . VAL A 1 313 ? -9.322 -4.288 18.420 1.00 95.94 313 VAL A N 1
ATOM 2382 C CA . VAL A 1 313 ? -10.254 -3.473 17.632 1.00 95.94 313 VAL A CA 1
ATOM 2383 C C . VAL A 1 313 ? -9.695 -3.163 16.247 1.00 95.94 313 VAL A C 1
ATOM 2385 O O . VAL A 1 313 ? -10.411 -3.333 15.264 1.00 95.94 313 VAL A O 1
ATOM 2388 N N . LEU A 1 314 ? -8.429 -2.760 16.136 1.00 95.38 314 LEU A N 1
ATOM 2389 C CA . LEU A 1 314 ? -7.836 -2.336 14.867 1.00 95.38 314 LEU A CA 1
ATOM 2390 C C . LEU A 1 314 ? -6.512 -3.048 14.580 1.00 95.38 314 LEU A C 1
ATOM 2392 O O . LEU A 1 314 ? -5.600 -3.040 15.402 1.00 95.38 314 LEU A O 1
ATOM 2396 N N . GLY A 1 315 ? -6.378 -3.610 13.381 1.00 92.88 315 GLY A N 1
ATOM 2397 C CA . GLY A 1 315 ? -5.100 -4.083 12.846 1.00 92.88 315 GLY A CA 1
ATOM 2398 C C . GLY A 1 315 ? -4.589 -3.202 11.705 1.00 92.88 315 GLY A C 1
ATOM 2399 O O . GLY A 1 315 ? -5.380 -2.693 10.915 1.00 92.88 315 GLY A O 1
ATOM 2400 N N . ILE A 1 316 ? -3.274 -3.008 11.604 1.00 88.12 316 ILE A N 1
ATOM 2401 C CA . ILE A 1 316 ? -2.633 -2.228 10.533 1.00 88.12 316 ILE A CA 1
ATOM 2402 C C . ILE A 1 316 ? -1.554 -3.081 9.868 1.00 88.12 316 ILE A C 1
ATOM 2404 O O . ILE A 1 316 ? -0.517 -3.347 10.475 1.00 88.12 316 ILE A O 1
ATOM 2408 N N . ASP A 1 317 ? -1.786 -3.484 8.617 1.00 82.12 317 ASP A N 1
ATOM 2409 C CA . ASP A 1 317 ? -0.957 -4.469 7.903 1.00 82.12 317 ASP A CA 1
ATOM 2410 C C . ASP A 1 317 ? 0.374 -3.899 7.402 1.00 82.12 317 ASP A C 1
ATOM 2412 O O . ASP A 1 317 ? 1.394 -4.585 7.399 1.00 82.12 317 ASP A O 1
ATOM 2416 N N . SER A 1 318 ? 0.381 -2.624 6.994 1.00 76.06 318 SER A N 1
ATOM 2417 C CA . SER A 1 318 ? 1.598 -1.904 6.594 1.00 76.06 318 SER A CA 1
ATOM 2418 C C . SER A 1 318 ? 1.801 -0.651 7.451 1.00 76.06 318 SER A C 1
ATOM 2420 O O . SER A 1 318 ? 1.461 0.465 7.033 1.00 76.06 318 SER A O 1
ATOM 2422 N N . PRO A 1 319 ? 2.361 -0.800 8.663 1.00 75.81 319 PRO A N 1
ATOM 2423 C CA . PRO A 1 319 ? 2.585 0.313 9.582 1.00 75.81 319 PRO A CA 1
ATOM 2424 C C . PRO A 1 319 ? 3.501 1.388 8.996 1.00 75.81 319 PRO A C 1
ATOM 2426 O O . PRO A 1 319 ? 3.243 2.572 9.180 1.00 75.81 319 PRO A O 1
ATOM 2429 N N . THR A 1 320 ? 4.525 0.996 8.227 1.00 72.44 320 THR A N 1
ATOM 2430 C CA . THR A 1 320 ? 5.430 1.942 7.556 1.00 72.44 320 THR A CA 1
ATOM 2431 C C . THR A 1 320 ? 4.691 2.793 6.525 1.00 72.44 320 THR A C 1
ATOM 2433 O O . THR A 1 320 ? 4.803 4.015 6.565 1.00 72.44 320 THR A O 1
ATOM 2436 N N . SER A 1 321 ? 3.893 2.177 5.642 1.00 74.56 321 SER A N 1
ATOM 2437 C CA . SER A 1 321 ? 3.129 2.926 4.633 1.00 74.56 321 SER A CA 1
ATOM 2438 C C . SER A 1 321 ? 2.071 3.817 5.277 1.00 74.56 321 SER A C 1
ATOM 2440 O O . SER A 1 321 ? 1.888 4.957 4.864 1.00 74.56 321 SER A O 1
ATOM 2442 N N . THR A 1 322 ? 1.403 3.319 6.320 1.00 79.81 322 THR A N 1
ATOM 2443 C CA . THR A 1 322 ? 0.417 4.099 7.077 1.00 79.81 322 THR A CA 1
ATOM 2444 C C . THR A 1 322 ? 1.080 5.312 7.728 1.00 79.81 322 THR A C 1
ATOM 2446 O O . THR A 1 322 ? 0.590 6.425 7.587 1.00 79.81 322 THR A O 1
ATOM 2449 N N . PHE A 1 323 ? 2.244 5.129 8.360 1.00 80.38 323 PHE A N 1
ATOM 2450 C CA . PHE A 1 323 ? 3.027 6.220 8.938 1.00 80.38 323 PHE A CA 1
ATOM 2451 C C . PHE A 1 323 ? 3.431 7.263 7.890 1.00 80.38 323 PHE A C 1
ATOM 2453 O O . PHE A 1 323 ? 3.188 8.450 8.092 1.00 80.38 323 PHE A O 1
ATOM 2460 N N . GLN A 1 324 ? 4.009 6.832 6.763 1.00 75.69 324 GLN A N 1
ATOM 2461 C CA . GLN A 1 324 ? 4.434 7.729 5.683 1.00 75.69 324 GLN A CA 1
ATOM 2462 C C . GLN A 1 324 ? 3.260 8.553 5.143 1.00 75.69 324 GLN A C 1
ATOM 2464 O O . GLN A 1 324 ? 3.364 9.776 5.052 1.00 75.69 324 GLN A O 1
ATOM 2469 N N . ASN A 1 325 ? 2.126 7.905 4.867 1.00 80.94 325 ASN A N 1
ATOM 2470 C CA . ASN A 1 325 ? 0.926 8.573 4.367 1.00 80.94 325 ASN A CA 1
ATOM 2471 C C . ASN A 1 325 ? 0.360 9.576 5.378 1.00 80.94 325 ASN A C 1
ATOM 2473 O O . ASN A 1 325 ? -0.009 10.685 4.996 1.00 80.94 325 ASN A O 1
ATOM 2477 N N . SER A 1 326 ? 0.335 9.225 6.666 1.00 85.00 326 SER A N 1
ATOM 2478 C CA . SER A 1 326 ? -0.120 10.134 7.721 1.00 85.00 326 SER A CA 1
ATOM 2479 C C . SER A 1 326 ? 0.791 11.353 7.858 1.00 85.00 326 SER A C 1
ATOM 2481 O O . SER A 1 326 ? 0.296 12.475 7.942 1.00 85.00 326 SER A O 1
ATOM 2483 N N . VAL A 1 327 ? 2.116 11.166 7.823 1.00 81.69 327 VAL A N 1
ATOM 2484 C CA . VAL A 1 327 ? 3.062 12.292 7.858 1.00 81.69 327 VAL A CA 1
ATOM 2485 C C . VAL A 1 327 ? 2.873 13.187 6.641 1.00 81.69 327 VAL A C 1
ATOM 2487 O O . VAL A 1 327 ? 2.749 14.399 6.788 1.00 81.69 327 VAL A O 1
ATOM 2490 N N . TYR A 1 328 ? 2.786 12.596 5.451 1.00 84.25 328 TYR A N 1
ATOM 2491 C CA . TYR A 1 328 ? 2.596 13.347 4.218 1.00 84.25 328 TYR A CA 1
ATOM 2492 C C . TYR A 1 328 ? 1.291 14.158 4.222 1.00 84.25 328 TYR A C 1
ATOM 2494 O O . TYR A 1 328 ? 1.298 15.342 3.874 1.00 84.25 328 TYR A O 1
ATOM 2502 N N . SER A 1 329 ? 0.202 13.570 4.724 1.00 87.62 329 SER A N 1
ATOM 2503 C CA . SER A 1 329 ? -1.079 14.256 4.909 1.00 87.62 329 SER A CA 1
ATOM 2504 C C . SER A 1 329 ? -0.968 15.454 5.856 1.00 87.62 329 SER A C 1
ATOM 2506 O O . SER A 1 329 ? -1.470 16.528 5.539 1.00 87.62 329 SER A O 1
ATOM 2508 N N . LEU A 1 330 ? -0.282 15.305 6.995 1.00 87.44 330 LEU A N 1
ATOM 2509 C CA . LEU A 1 330 ? -0.087 16.396 7.962 1.00 87.44 330 LEU A CA 1
ATOM 2510 C C . LEU A 1 330 ? 0.816 17.517 7.434 1.00 87.44 330 LEU A C 1
ATOM 2512 O O . LEU A 1 330 ? 0.750 18.642 7.920 1.00 87.44 330 LEU A O 1
ATOM 2516 N N . THR A 1 331 ? 1.640 17.231 6.427 1.00 86.50 331 THR A N 1
ATOM 2517 C CA . THR A 1 331 ? 2.482 18.231 5.751 1.00 86.50 331 THR A CA 1
ATOM 2518 C C . THR A 1 331 ? 1.776 18.930 4.582 1.00 86.50 331 THR A C 1
ATOM 2520 O O . THR A 1 331 ? 2.426 19.605 3.784 1.00 86.50 331 THR A O 1
ATOM 2523 N N . GLY A 1 332 ? 0.454 18.762 4.458 1.00 85.81 332 GLY A N 1
ATOM 2524 C CA . GLY A 1 332 ? -0.355 19.389 3.411 1.00 85.81 332 GLY A CA 1
ATOM 2525 C C . GLY A 1 332 ? -0.113 18.809 2.019 1.00 85.81 332 GLY A C 1
ATOM 2526 O O . GLY A 1 332 ? -0.259 19.528 1.035 1.00 85.81 332 GLY A O 1
ATOM 2527 N N . TYR A 1 333 ? 0.294 17.536 1.932 1.00 81.56 333 TYR A N 1
ATOM 2528 C CA . TYR A 1 333 ? 0.596 16.845 0.671 1.00 81.56 333 TYR A CA 1
ATOM 2529 C C . TYR A 1 333 ? 1.728 17.508 -0.139 1.00 81.56 333 TYR A C 1
ATOM 2531 O O . TYR A 1 333 ? 1.752 17.474 -1.368 1.00 81.56 333 TYR A O 1
ATOM 2539 N N . GLN A 1 334 ? 2.705 18.114 0.543 1.00 77.44 334 GLN A N 1
ATOM 2540 C CA . GLN A 1 334 ? 3.842 18.773 -0.103 1.00 77.44 334 GLN A CA 1
ATOM 2541 C C . GLN A 1 334 ? 5.097 17.897 -0.033 1.00 77.44 334 GLN A C 1
ATOM 2543 O O . GLN A 1 334 ? 5.640 17.667 1.046 1.00 77.44 334 GLN A O 1
ATOM 2548 N N . TYR A 1 335 ? 5.603 17.427 -1.180 1.00 73.19 335 TYR A N 1
ATOM 2549 C CA . TYR A 1 335 ? 6.780 16.538 -1.222 1.00 73.19 335 TYR A CA 1
ATOM 2550 C C . TYR A 1 335 ? 8.029 17.160 -0.603 1.00 73.19 335 TYR A C 1
ATOM 2552 O O . TYR A 1 335 ? 8.753 16.476 0.117 1.00 73.19 335 TYR A O 1
ATOM 2560 N N . ALA A 1 336 ? 8.239 18.463 -0.815 1.00 74.25 336 ALA A N 1
ATOM 2561 C CA . ALA A 1 336 ? 9.342 19.216 -0.218 1.00 74.25 336 ALA A CA 1
ATOM 2562 C C . ALA A 1 336 ? 9.336 19.168 1.323 1.00 74.25 336 ALA A C 1
ATOM 2564 O O . ALA A 1 336 ? 10.388 19.267 1.950 1.00 74.25 336 ALA A O 1
ATOM 2565 N N . ASN A 1 337 ? 8.159 18.966 1.920 1.00 79.06 337 ASN A N 1
ATOM 2566 C CA . ASN A 1 337 ? 7.950 18.899 3.363 1.00 79.06 337 ASN A CA 1
ATOM 2567 C C . ASN A 1 337 ? 7.784 17.465 3.881 1.00 79.06 337 ASN A C 1
ATOM 2569 O O . ASN A 1 337 ? 7.531 17.285 5.070 1.00 79.06 337 ASN A O 1
ATOM 2573 N N . SER A 1 338 ? 7.900 16.454 3.018 1.00 73.00 338 SER A N 1
ATOM 2574 C CA . SER A 1 338 ? 7.700 15.048 3.373 1.00 73.00 338 SER A CA 1
ATOM 2575 C C . SER A 1 338 ? 8.936 14.422 4.039 1.00 73.00 338 SER A C 1
ATOM 2577 O O . SER A 1 338 ? 9.994 15.048 4.152 1.00 73.00 338 SER A O 1
ATOM 2579 N N . LEU A 1 339 ? 8.812 13.167 4.492 1.00 69.19 339 LEU A N 1
ATOM 2580 C CA . LEU A 1 339 ? 9.917 12.390 5.080 1.00 69.19 339 LEU A CA 1
ATOM 2581 C C . LEU A 1 339 ? 11.084 12.174 4.107 1.00 69.19 339 LEU A C 1
ATOM 2583 O O . LEU A 1 339 ? 12.228 12.068 4.535 1.00 69.19 339 LEU A O 1
ATOM 2587 N N . GLU A 1 340 ? 10.773 12.088 2.820 1.00 68.19 340 GLU A N 1
ATOM 2588 C CA . GLU A 1 340 ? 11.679 11.785 1.715 1.00 68.19 340 GLU A CA 1
ATOM 2589 C C . GLU A 1 340 ? 11.617 12.938 0.714 1.00 68.19 340 GLU A C 1
ATOM 2591 O O . GLU A 1 340 ? 11.087 12.827 -0.389 1.00 68.19 340 GLU A O 1
ATOM 2596 N N . ALA A 1 341 ? 12.124 14.094 1.147 1.00 69.56 341 ALA A N 1
ATOM 2597 C CA . ALA A 1 341 ? 12.085 15.313 0.359 1.00 69.56 341 ALA A CA 1
ATOM 2598 C C . ALA A 1 341 ? 12.961 15.161 -0.890 1.00 69.56 341 ALA A C 1
ATOM 2600 O O . ALA A 1 341 ? 14.179 14.981 -0.804 1.00 69.56 341 ALA A O 1
ATOM 2601 N N . THR A 1 342 ? 12.338 15.250 -2.062 1.00 67.12 342 THR A N 1
ATOM 2602 C CA . THR A 1 342 ? 13.042 15.264 -3.343 1.00 67.12 342 THR A CA 1
ATOM 2603 C C . THR A 1 342 ? 13.650 16.636 -3.588 1.00 67.12 342 THR A C 1
ATOM 2605 O O . THR A 1 342 ? 12.962 17.653 -3.485 1.00 67.12 342 THR A O 1
ATOM 2608 N N . SER A 1 343 ? 14.923 16.677 -3.961 1.00 70.19 343 SER A N 1
ATOM 2609 C CA . SER A 1 343 ? 15.593 17.900 -4.397 1.00 70.19 343 SER A CA 1
ATOM 2610 C C . SER A 1 343 ? 16.488 17.625 -5.599 1.00 70.19 343 SER A C 1
ATOM 2612 O O . SER A 1 343 ? 16.941 16.499 -5.808 1.00 70.19 343 SER A O 1
ATOM 2614 N N . LYS A 1 344 ? 16.758 18.657 -6.401 1.00 70.38 344 LYS A N 1
ATOM 2615 C CA . LYS A 1 344 ? 17.766 18.578 -7.460 1.00 70.38 344 LYS A CA 1
ATOM 2616 C C . LYS A 1 344 ? 19.108 19.066 -6.932 1.00 70.38 344 LYS A C 1
ATOM 2618 O O . LYS A 1 344 ? 19.223 20.214 -6.508 1.00 70.38 344 LYS A O 1
ATOM 2623 N N . LYS A 1 345 ? 20.133 18.221 -7.010 1.00 68.81 345 LYS A N 1
ATOM 2624 C CA . LYS A 1 345 ? 21.525 18.590 -6.737 1.00 68.81 345 LYS A CA 1
ATOM 2625 C C . LYS A 1 345 ? 22.331 18.400 -8.015 1.00 68.81 345 LYS A C 1
ATOM 2627 O O . LYS A 1 345 ? 22.407 17.293 -8.534 1.00 68.81 345 LYS A O 1
ATOM 2632 N N . ASN A 1 346 ? 22.907 19.484 -8.534 1.00 69.69 346 ASN A N 1
ATOM 2633 C CA . ASN A 1 346 ? 23.655 19.491 -9.800 1.00 69.69 346 ASN A CA 1
ATOM 2634 C C . ASN A 1 346 ? 22.849 18.901 -10.977 1.00 69.69 346 ASN A C 1
ATOM 2636 O O . ASN A 1 346 ? 23.363 18.100 -11.748 1.00 69.69 346 ASN A O 1
ATOM 2640 N N . GLY A 1 347 ? 21.559 19.239 -11.073 1.00 67.50 347 GLY A N 1
ATOM 2641 C CA . GLY A 1 347 ? 20.662 18.722 -12.117 1.00 67.50 347 GLY A CA 1
ATOM 2642 C C . GLY A 1 347 ? 20.151 17.293 -11.894 1.00 67.50 347 GLY A C 1
ATOM 2643 O O . GLY A 1 347 ? 19.249 16.868 -12.607 1.00 67.50 347 GLY A O 1
ATOM 2644 N N . VAL A 1 348 ? 20.652 16.580 -10.880 1.00 66.75 348 VAL A N 1
ATOM 2645 C CA . VAL A 1 348 ? 20.266 15.198 -10.562 1.00 66.75 348 VAL A CA 1
ATOM 2646 C C . VAL A 1 348 ? 19.206 15.185 -9.471 1.00 66.75 348 VAL A C 1
ATOM 2648 O O . VAL A 1 348 ? 19.356 15.858 -8.449 1.00 66.75 348 VAL A O 1
ATOM 2651 N N . ASN A 1 349 ? 18.152 14.395 -9.660 1.00 69.50 349 ASN A N 1
ATOM 2652 C CA . ASN A 1 349 ? 17.187 14.126 -8.600 1.00 69.50 349 ASN A CA 1
ATOM 2653 C C . ASN A 1 349 ? 17.860 13.353 -7.467 1.00 69.50 349 ASN A C 1
ATOM 2655 O O . ASN A 1 349 ? 18.445 12.299 -7.699 1.00 69.50 349 ASN A O 1
ATOM 2659 N N . THR A 1 350 ? 17.740 13.867 -6.251 1.00 66.50 350 THR A N 1
ATOM 2660 C CA . THR A 1 350 ? 18.241 13.246 -5.024 1.00 66.50 350 THR A CA 1
ATOM 2661 C C . THR A 1 350 ? 17.131 13.197 -3.986 1.00 66.50 350 THR A C 1
ATOM 2663 O O . THR A 1 350 ? 16.269 14.080 -3.943 1.00 66.50 350 THR A O 1
ATOM 2666 N N . VAL A 1 351 ? 17.153 12.170 -3.140 1.00 67.62 351 VAL A N 1
ATOM 2667 C CA . VAL A 1 351 ? 16.225 12.051 -2.009 1.00 67.62 351 VAL A CA 1
ATOM 2668 C C . VAL A 1 351 ? 16.947 12.419 -0.728 1.00 67.62 351 VAL A C 1
ATOM 2670 O O . VAL A 1 351 ? 17.999 11.865 -0.410 1.00 67.62 351 VAL A O 1
ATOM 2673 N N . ASN A 1 352 ? 16.364 13.338 0.035 1.00 66.12 352 ASN A N 1
ATOM 2674 C CA . ASN A 1 352 ? 16.897 13.755 1.316 1.00 66.12 352 ASN A CA 1
ATOM 2675 C C . ASN A 1 352 ? 15.929 13.423 2.458 1.00 66.12 352 ASN A C 1
ATOM 2677 O O . ASN A 1 352 ? 14.770 13.827 2.450 1.00 66.12 352 ASN A O 1
ATOM 2681 N N . TYR A 1 353 ? 16.448 12.746 3.481 1.00 68.81 353 TYR A N 1
ATOM 2682 C CA . TYR A 1 353 ? 15.725 12.425 4.713 1.00 68.81 353 TYR A CA 1
ATOM 2683 C C . TYR A 1 353 ? 16.039 13.390 5.867 1.00 68.81 353 TYR A C 1
ATOM 2685 O O . TYR A 1 353 ? 15.579 13.194 6.993 1.00 68.81 353 TYR A O 1
ATOM 2693 N N . ASN A 1 354 ? 16.823 14.445 5.615 1.00 65.75 354 ASN A N 1
ATOM 2694 C CA . ASN A 1 354 ? 17.178 15.453 6.613 1.00 65.75 354 ASN A CA 1
ATOM 2695 C C . ASN A 1 354 ? 15.945 16.148 7.180 1.00 65.75 354 ASN A C 1
ATOM 2697 O O . ASN A 1 354 ? 15.971 16.554 8.334 1.00 65.75 354 ASN A O 1
ATOM 2701 N N . SER A 1 355 ? 14.846 16.239 6.425 1.00 66.62 355 SER A N 1
ATOM 2702 C CA . SER A 1 355 ? 13.584 16.753 6.954 1.00 66.62 355 SER A CA 1
ATOM 2703 C C . SER A 1 355 ? 13.171 15.987 8.219 1.00 66.62 355 SER A C 1
ATOM 2705 O O . SER A 1 355 ? 12.776 16.611 9.195 1.00 66.62 355 SER A O 1
ATOM 2707 N N . LEU A 1 356 ? 13.367 14.669 8.306 1.00 64.69 356 LEU A N 1
ATOM 2708 C CA . LEU A 1 356 ? 13.047 13.911 9.519 1.00 64.69 356 LEU A CA 1
ATOM 2709 C C . LEU A 1 356 ? 14.004 14.200 10.690 1.00 64.69 356 LEU A C 1
ATOM 2711 O O . LEU A 1 356 ? 13.580 14.172 11.849 1.00 64.69 356 LEU A O 1
ATOM 2715 N N . THR A 1 357 ? 15.286 14.461 10.418 1.00 61.97 357 THR A N 1
ATOM 2716 C CA . THR A 1 357 ? 16.326 14.636 11.451 1.00 61.97 357 THR A CA 1
ATOM 2717 C C . THR A 1 357 ? 16.517 16.090 11.888 1.00 61.97 357 THR A C 1
ATOM 2719 O O . THR A 1 357 ? 16.992 16.337 12.999 1.00 61.97 357 THR A O 1
ATOM 2722 N N . THR A 1 358 ? 16.113 17.057 11.065 1.00 67.00 358 THR A N 1
ATOM 2723 C CA . THR A 1 358 ? 16.121 18.484 11.385 1.00 67.00 358 THR A CA 1
ATOM 2724 C C . THR A 1 358 ? 14.967 18.811 12.329 1.00 67.00 358 THR A C 1
ATOM 2726 O O . THR A 1 358 ? 13.800 18.842 11.937 1.00 67.00 358 THR A O 1
ATOM 2729 N N . THR A 1 359 ? 15.303 19.078 13.592 1.00 73.94 359 THR A N 1
ATOM 2730 C CA . THR A 1 359 ? 14.348 19.505 14.625 1.00 73.94 359 THR A CA 1
ATOM 2731 C C . THR A 1 359 ? 13.507 20.686 14.145 1.00 73.94 359 THR A C 1
ATOM 2733 O O . THR A 1 359 ? 14.053 21.701 13.722 1.00 73.94 359 THR A O 1
ATOM 2736 N N . GLY A 1 360 ? 12.183 20.568 14.260 1.00 69.94 360 GLY A N 1
ATOM 2737 C CA . GLY A 1 360 ? 11.249 21.652 13.938 1.00 69.94 360 GLY A CA 1
ATOM 2738 C C . GLY A 1 360 ? 10.890 21.783 12.457 1.00 69.94 360 GLY A C 1
ATOM 2739 O O . GLY A 1 360 ? 10.073 22.634 12.120 1.00 69.94 360 GLY A O 1
ATOM 2740 N N . SER A 1 361 ? 11.436 20.940 11.575 1.00 76.50 361 SER A N 1
ATOM 2741 C CA . SER A 1 361 ? 10.931 20.863 10.201 1.00 76.50 361 SER A CA 1
ATOM 2742 C C . SER A 1 361 ? 9.464 20.372 10.182 1.00 76.50 361 SER A C 1
ATOM 2744 O O . SER A 1 361 ? 9.049 19.651 11.101 1.00 76.50 361 SER A O 1
ATOM 2746 N N . PRO A 1 362 ? 8.688 20.666 9.121 1.00 84.19 362 PRO A N 1
ATOM 2747 C CA . PRO A 1 362 ? 7.330 20.139 8.975 1.00 84.19 362 PRO A CA 1
ATOM 2748 C C . PRO A 1 362 ? 7.259 18.607 9.080 1.00 84.19 362 PRO A C 1
ATOM 2750 O O . PRO A 1 362 ? 6.444 18.080 9.837 1.00 84.19 362 PRO A O 1
ATOM 2753 N N . ALA A 1 363 ? 8.161 17.890 8.395 1.00 75.75 363 ALA A N 1
ATOM 2754 C CA . ALA A 1 363 ? 8.231 16.429 8.438 1.00 75.75 363 ALA A CA 1
ATOM 2755 C C . ALA A 1 363 ? 8.543 15.907 9.844 1.00 75.75 363 ALA A C 1
ATOM 2757 O O . ALA A 1 363 ? 7.942 14.934 10.286 1.00 75.75 363 ALA A O 1
ATOM 2758 N N . ASN A 1 364 ? 9.475 16.548 10.557 1.00 78.44 364 ASN A N 1
ATOM 2759 C CA . ASN A 1 364 ? 9.878 16.156 11.905 1.00 78.44 364 ASN A CA 1
ATOM 2760 C C . ASN A 1 364 ? 8.727 16.320 12.907 1.00 78.44 364 ASN A C 1
ATOM 2762 O O . ASN A 1 364 ? 8.465 15.413 13.701 1.00 78.44 364 ASN A O 1
ATOM 2766 N N . VAL A 1 365 ? 8.019 17.453 12.846 1.00 80.19 365 VAL A N 1
ATOM 2767 C CA . VAL A 1 365 ? 6.857 17.728 13.702 1.00 80.19 365 VAL A CA 1
ATOM 2768 C C . VAL A 1 365 ? 5.731 16.737 13.406 1.00 80.19 365 VAL A C 1
ATOM 2770 O O . VAL A 1 365 ? 5.246 16.081 14.326 1.00 80.19 365 VAL A O 1
ATOM 2773 N N . ALA A 1 366 ? 5.375 16.553 12.133 1.00 82.50 366 ALA A N 1
ATOM 2774 C CA . ALA A 1 366 ? 4.342 15.606 11.722 1.00 82.50 366 ALA A CA 1
ATOM 2775 C C . ALA A 1 366 ? 4.695 14.155 12.098 1.00 82.50 366 ALA A C 1
ATOM 2777 O O . ALA A 1 366 ? 3.871 13.448 12.675 1.00 82.50 366 ALA A O 1
ATOM 2778 N N . ALA A 1 367 ? 5.934 13.718 11.853 1.00 77.88 367 ALA A N 1
ATOM 2779 C CA . ALA A 1 367 ? 6.427 12.392 12.228 1.00 77.88 367 ALA A CA 1
ATOM 2780 C C . ALA A 1 367 ? 6.332 12.136 13.730 1.00 77.88 367 ALA A C 1
ATOM 2782 O O . ALA A 1 367 ? 5.937 11.046 14.146 1.00 77.88 367 ALA A O 1
ATOM 2783 N N . LYS A 1 368 ? 6.669 13.138 14.549 1.00 76.12 368 LYS A N 1
ATOM 2784 C CA . LYS A 1 368 ? 6.524 13.050 16.000 1.00 76.12 368 LYS A CA 1
ATOM 2785 C C . LYS A 1 368 ? 5.058 12.900 16.398 1.00 76.12 368 LYS A C 1
ATOM 2787 O O . LYS A 1 368 ? 4.760 12.017 17.194 1.00 76.12 368 LYS A O 1
ATOM 2792 N N . THR A 1 369 ? 4.159 13.705 15.832 1.00 82.19 369 THR A N 1
ATOM 2793 C CA . THR A 1 369 ? 2.715 13.604 16.096 1.00 82.19 369 THR A CA 1
ATOM 2794 C C . THR A 1 369 ? 2.195 12.206 15.772 1.00 82.19 369 THR A C 1
ATOM 2796 O O . THR A 1 369 ? 1.657 11.537 16.648 1.00 82.19 369 THR A O 1
ATOM 2799 N N . VAL A 1 370 ? 2.446 11.712 14.555 1.00 81.44 370 VAL A N 1
ATOM 2800 C CA . VAL A 1 370 ? 1.996 10.380 14.115 1.00 81.44 370 VAL A CA 1
ATOM 2801 C C . VAL A 1 370 ? 2.584 9.269 14.991 1.00 81.44 370 VAL A C 1
ATOM 2803 O O . VAL A 1 370 ? 1.875 8.334 15.365 1.00 81.44 370 VAL A O 1
ATOM 2806 N N . TYR A 1 371 ? 3.870 9.365 15.345 1.00 77.69 371 TYR A N 1
ATOM 2807 C CA . TYR A 1 371 ? 4.528 8.394 16.219 1.00 77.69 371 TYR A CA 1
ATOM 2808 C C . TYR A 1 371 ? 3.878 8.335 17.604 1.00 77.69 371 TYR A C 1
ATOM 2810 O O . TYR A 1 371 ? 3.589 7.242 18.087 1.00 77.69 371 TYR A O 1
ATOM 2818 N N . GLU A 1 372 ? 3.644 9.484 18.243 1.00 76.62 372 GLU A N 1
ATOM 2819 C CA . GLU A 1 372 ? 3.044 9.518 19.580 1.00 76.62 372 GLU A CA 1
ATOM 2820 C C . GLU A 1 372 ? 1.600 8.994 19.563 1.00 76.62 372 GLU A C 1
ATOM 2822 O O . GLU A 1 372 ? 1.225 8.237 20.461 1.00 76.62 372 GLU A O 1
ATOM 2827 N N . THR A 1 373 ? 0.825 9.281 18.509 1.00 78.69 373 THR A N 1
ATOM 2828 C CA . THR A 1 373 ? -0.519 8.710 18.325 1.00 78.69 373 THR A CA 1
ATOM 2829 C C . THR A 1 373 ? -0.473 7.183 18.229 1.00 78.69 373 THR A C 1
ATOM 2831 O O . THR A 1 373 ? -1.168 6.502 18.982 1.00 78.69 373 THR A O 1
ATOM 2834 N N . PHE A 1 374 ? 0.383 6.609 17.370 1.00 74.94 374 PHE A N 1
ATOM 2835 C CA . PHE A 1 374 ? 0.517 5.147 17.281 1.00 74.94 374 PHE A CA 1
ATOM 2836 C C . PHE A 1 374 ? 1.058 4.524 18.567 1.00 74.94 374 PHE A C 1
ATOM 2838 O O . PHE A 1 374 ? 0.642 3.430 18.946 1.00 74.94 374 PHE A O 1
ATOM 2845 N N . ARG A 1 375 ? 1.980 5.204 19.251 1.00 73.31 375 ARG A N 1
ATOM 2846 C CA . ARG A 1 375 ? 2.552 4.732 20.512 1.00 73.31 375 ARG A CA 1
ATOM 2847 C C . ARG A 1 375 ? 1.497 4.610 21.604 1.00 73.31 375 ARG A C 1
ATOM 2849 O O . ARG A 1 375 ? 1.469 3.575 22.269 1.00 73.31 375 ARG A O 1
ATOM 2856 N N . SER A 1 376 ? 0.641 5.619 21.768 1.00 71.56 376 SER A N 1
ATOM 2857 C CA . SER A 1 376 ? -0.505 5.545 22.687 1.00 71.56 376 SER A CA 1
ATOM 2858 C C . SER A 1 376 ? -1.398 4.352 22.342 1.00 71.56 376 SER A C 1
ATOM 2860 O O . SER A 1 376 ? -1.666 3.495 23.186 1.00 71.56 376 SER A O 1
ATOM 2862 N N . ALA A 1 377 ? -1.737 4.228 21.061 1.00 70.94 377 ALA A N 1
ATOM 2863 C CA . ALA A 1 377 ? -2.657 3.217 20.562 1.00 70.94 377 ALA A CA 1
ATOM 2864 C C . ALA A 1 377 ? -2.186 1.782 20.818 1.00 70.94 377 ALA A C 1
ATOM 2866 O O . ALA A 1 377 ? -2.945 0.932 21.282 1.00 70.94 377 ALA A O 1
ATOM 2867 N N . VAL A 1 378 ? -0.907 1.517 20.556 1.00 75.06 378 VAL A N 1
ATOM 2868 C CA . VAL A 1 378 ? -0.298 0.201 20.778 1.00 75.06 378 VAL A CA 1
ATOM 2869 C C . VAL A 1 378 ? -0.179 -0.109 22.269 1.00 75.06 378 VAL A C 1
ATOM 2871 O O . VAL A 1 378 ? -0.350 -1.261 22.664 1.00 75.06 378 VAL A O 1
ATOM 2874 N N . ALA A 1 379 ? 0.072 0.895 23.117 1.00 73.81 379 ALA A N 1
ATOM 2875 C CA . ALA A 1 379 ? 0.160 0.694 24.564 1.00 73.81 379 ALA A CA 1
ATOM 2876 C C . ALA A 1 379 ? -1.170 0.221 25.175 1.00 73.81 379 ALA A C 1
ATOM 2878 O O . ALA A 1 379 ? -1.160 -0.549 26.134 1.00 73.81 379 ALA A O 1
ATOM 2879 N N . THR A 1 380 ? -2.306 0.632 24.603 1.00 74.44 380 THR A N 1
ATOM 2880 C CA . THR A 1 380 ? -3.639 0.173 25.035 1.00 74.44 380 THR A CA 1
ATOM 2881 C C . THR A 1 380 ? -4.068 -1.157 24.414 1.00 74.44 380 THR A C 1
ATOM 2883 O O . THR A 1 380 ? -5.114 -1.680 24.784 1.00 74.44 380 THR A O 1
ATOM 2886 N N . GLN A 1 381 ? -3.294 -1.694 23.464 1.00 81.50 381 GLN A N 1
ATOM 2887 C CA . GLN A 1 381 ? -3.632 -2.860 22.637 1.00 81.50 381 GLN A CA 1
ATOM 2888 C C . GLN A 1 381 ? -4.897 -2.727 21.778 1.00 81.50 381 GLN A C 1
ATOM 2890 O O . GLN A 1 381 ? -5.286 -3.696 21.122 1.00 81.50 381 GLN A O 1
ATOM 2895 N N . GLY A 1 382 ? -5.517 -1.542 21.720 1.00 83.25 382 GLY A N 1
ATOM 2896 C CA . GLY A 1 382 ? -6.628 -1.285 20.801 1.00 83.25 382 GLY A CA 1
ATOM 2897 C C . GLY A 1 382 ? -6.194 -1.294 19.340 1.00 83.25 382 GLY A C 1
ATOM 2898 O O . GLY A 1 382 ? -7.005 -1.556 18.452 1.00 83.25 382 GLY A O 1
ATOM 2899 N N . VAL A 1 383 ? -4.898 -1.073 19.099 1.00 88.69 383 VAL A N 1
ATOM 2900 C CA . VAL A 1 383 ? -4.280 -1.138 17.778 1.00 88.69 383 VAL A CA 1
ATOM 2901 C C . VAL A 1 383 ? -3.130 -2.137 17.772 1.00 88.69 383 VAL A C 1
ATOM 2903 O O . VAL A 1 383 ? -2.200 -2.044 18.575 1.00 88.69 383 VAL A O 1
ATOM 2906 N N . VAL A 1 384 ? -3.158 -3.054 16.807 1.00 87.38 384 VAL A N 1
ATOM 2907 C CA . VAL A 1 384 ? -2.060 -3.971 16.499 1.00 87.38 384 VAL A CA 1
ATOM 2908 C C . VAL A 1 384 ? -1.427 -3.572 15.182 1.00 87.38 384 VAL A C 1
ATOM 2910 O O . VAL A 1 384 ? -2.076 -3.504 14.141 1.00 87.38 384 VAL A O 1
ATOM 2913 N N . LEU A 1 385 ? -0.122 -3.349 15.220 1.00 81.56 385 LEU A N 1
ATOM 2914 C CA . LEU A 1 385 ? 0.669 -3.108 14.029 1.00 81.56 385 LEU A CA 1
ATOM 2915 C C . LEU A 1 385 ? 1.283 -4.437 13.563 1.00 81.56 385 LEU A C 1
ATOM 2917 O O . LEU A 1 385 ? 2.057 -5.053 14.299 1.00 81.56 385 LEU A O 1
ATOM 2921 N N . GLN A 1 386 ? 0.930 -4.891 12.363 1.00 77.38 386 GLN A N 1
ATOM 2922 C CA . GLN A 1 386 ? 1.384 -6.179 11.844 1.00 77.38 386 GLN A CA 1
ATOM 2923 C C . GLN A 1 386 ? 2.854 -6.131 11.414 1.00 77.38 386 GLN A C 1
ATOM 2925 O O . GLN A 1 386 ? 3.377 -5.111 10.959 1.00 77.38 386 GLN A O 1
ATOM 2930 N N . GLY A 1 387 ? 3.534 -7.268 11.560 1.00 64.31 387 GLY A N 1
ATOM 2931 C CA . GLY A 1 387 ? 4.882 -7.458 11.033 1.00 64.31 387 GLY A CA 1
ATOM 2932 C C . GLY A 1 387 ? 4.896 -7.798 9.533 1.00 64.31 387 GLY A C 1
ATOM 2933 O O . GLY A 1 387 ? 3.855 -8.076 8.942 1.00 64.31 387 GLY A O 1
ATOM 2934 N N . PRO A 1 388 ? 6.084 -7.859 8.905 1.00 55.97 388 PRO A N 1
ATOM 2935 C CA . PRO A 1 388 ? 6.235 -8.283 7.515 1.00 55.97 388 PRO A CA 1
ATOM 2936 C C . PRO A 1 388 ? 5.553 -9.618 7.222 1.00 55.97 388 PRO A C 1
ATOM 2938 O O . PRO A 1 388 ? 5.816 -10.614 7.897 1.00 55.97 388 PRO A O 1
ATOM 2941 N N . GLY A 1 389 ? 4.713 -9.640 6.185 1.00 61.44 389 GLY A N 1
ATOM 2942 C CA . GLY A 1 389 ? 3.991 -10.841 5.755 1.00 61.44 389 GLY A CA 1
ATOM 2943 C C . GLY A 1 389 ? 2.900 -11.305 6.724 1.00 61.44 389 GLY A C 1
ATOM 2944 O O . GLY A 1 389 ? 2.358 -12.390 6.537 1.00 61.44 389 GLY A O 1
ATOM 2945 N N . GLN A 1 390 ? 2.594 -10.517 7.758 1.00 69.25 390 GLN A N 1
ATOM 2946 C CA . GLN A 1 390 ? 1.441 -10.725 8.625 1.00 69.25 390 GLN A CA 1
ATOM 2947 C C . GLN A 1 390 ? 0.309 -9.812 8.160 1.00 69.25 390 GLN A C 1
ATOM 2949 O O . GLN A 1 390 ? 0.527 -8.636 7.880 1.00 69.25 390 GLN A O 1
ATOM 2954 N N . PHE A 1 391 ? -0.895 -10.367 8.087 1.00 80.62 391 PHE A N 1
ATOM 2955 C CA . PHE A 1 391 ? -2.079 -9.664 7.611 1.00 80.62 391 PHE A CA 1
ATOM 2956 C C . PHE A 1 391 ? -3.203 -9.843 8.622 1.00 80.62 391 PHE A C 1
ATOM 2958 O O . PHE A 1 391 ? -3.448 -10.953 9.104 1.00 80.62 391 PHE A O 1
ATOM 2965 N N . THR A 1 392 ? -3.885 -8.750 8.946 1.00 88.56 392 THR A N 1
ATOM 2966 C CA . THR A 1 392 ? -5.000 -8.735 9.897 1.00 88.56 392 THR A CA 1
ATOM 2967 C C . THR A 1 392 ? -6.160 -9.584 9.387 1.00 88.56 392 THR A C 1
ATOM 2969 O O . THR A 1 392 ? -6.823 -10.255 10.177 1.00 88.56 392 THR A O 1
ATOM 2972 N N . SER A 1 393 ? -6.344 -9.630 8.067 1.00 85.00 393 SER A N 1
ATOM 2973 C CA . SER A 1 393 ? -7.344 -10.435 7.361 1.00 85.00 393 SER A CA 1
ATOM 2974 C C . SER A 1 393 ? -7.392 -11.899 7.826 1.00 85.00 393 SER A C 1
ATOM 2976 O O . SER A 1 393 ? -8.467 -12.411 8.131 1.00 85.00 393 SER A O 1
ATOM 2978 N N . ASN A 1 394 ? -6.228 -12.527 8.042 1.00 84.81 394 ASN A N 1
ATOM 2979 C CA . ASN A 1 394 ? -6.092 -13.913 8.516 1.00 84.81 394 ASN A CA 1
ATOM 2980 C C . ASN A 1 394 ? -6.770 -14.186 9.867 1.00 84.81 394 ASN A C 1
ATOM 2982 O O . ASN A 1 394 ? -7.020 -15.338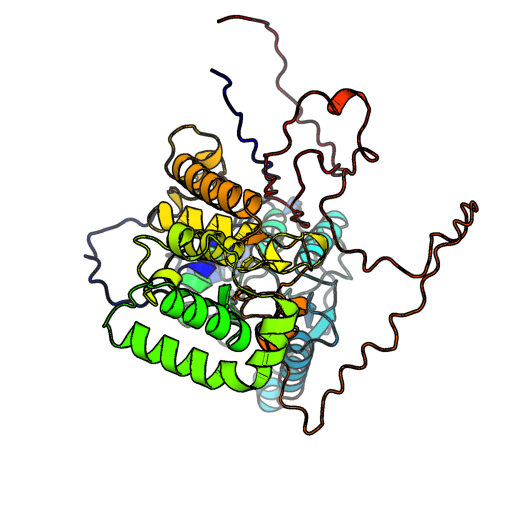 10.213 1.00 84.81 394 ASN A O 1
ATOM 2986 N N . LYS A 1 395 ? -7.013 -13.143 10.664 1.00 87.69 395 LYS A N 1
ATOM 2987 C CA . LYS A 1 395 ? -7.656 -13.217 11.981 1.00 87.69 395 LYS A CA 1
ATOM 2988 C C . LYS A 1 395 ? -9.014 -12.521 11.994 1.00 87.69 395 LYS A C 1
ATOM 2990 O O . LYS A 1 395 ? -9.905 -12.919 12.742 1.00 87.69 395 LYS A O 1
ATOM 2995 N N . GLN A 1 396 ? -9.175 -11.489 11.170 1.00 90.00 396 GLN A N 1
ATOM 2996 C CA . GLN A 1 396 ? -10.404 -10.717 11.052 1.00 90.00 396 GLN A CA 1
ATOM 2997 C C . GLN A 1 396 ? -11.570 -11.581 10.577 1.00 90.00 396 GLN A C 1
ATOM 2999 O O . GLN A 1 396 ? -12.657 -11.440 11.124 1.00 90.00 396 GLN A O 1
ATOM 3004 N N . ILE A 1 397 ? -11.345 -12.517 9.648 1.00 87.12 397 ILE A N 1
ATOM 3005 C CA . ILE A 1 397 ? -12.385 -13.461 9.199 1.00 87.12 397 ILE A CA 1
ATOM 3006 C C . ILE A 1 397 ? -12.884 -14.397 10.314 1.00 87.12 397 ILE A C 1
ATOM 3008 O O . ILE A 1 397 ? -13.971 -14.946 10.209 1.00 87.12 397 ILE A O 1
ATOM 3012 N N . TYR A 1 398 ? -12.122 -14.540 11.403 1.00 88.94 398 TYR A N 1
ATOM 3013 C CA . TYR A 1 398 ? -12.491 -15.300 12.605 1.00 88.94 398 TYR A CA 1
ATOM 3014 C C . TYR A 1 398 ? -12.922 -14.385 13.761 1.00 88.94 398 TYR A C 1
ATOM 3016 O O . TYR A 1 398 ? -12.765 -14.726 14.935 1.00 88.94 398 TYR A O 1
ATOM 3024 N N . HIS A 1 399 ? -13.381 -13.174 13.434 1.00 93.44 399 HIS A N 1
ATOM 3025 C CA . HIS A 1 399 ? -13.885 -12.175 14.377 1.00 93.44 399 HIS A CA 1
ATOM 3026 C C . HIS A 1 399 ? -12.911 -11.770 15.491 1.00 93.44 399 HIS A C 1
ATOM 3028 O O . HIS A 1 399 ? -13.324 -11.233 16.515 1.00 93.44 399 HIS A O 1
ATOM 3034 N N . LYS A 1 400 ? -11.604 -11.984 15.310 1.00 93.81 400 LYS A N 1
ATOM 3035 C CA . LYS A 1 400 ? -10.589 -11.528 16.275 1.00 93.81 400 LYS A CA 1
ATOM 3036 C C . LYS A 1 400 ? -10.270 -10.040 16.159 1.00 93.81 400 LYS A C 1
ATOM 3038 O O . LYS A 1 400 ? -9.698 -9.464 17.077 1.00 93.81 400 LYS A O 1
ATOM 3043 N N . PHE A 1 401 ? -10.625 -9.438 15.026 1.00 95.56 401 PHE A N 1
ATOM 3044 C CA . PHE A 1 401 ? -10.434 -8.022 14.751 1.00 95.56 401 PHE A CA 1
ATOM 3045 C C . PHE A 1 401 ? -11.753 -7.368 14.358 1.00 95.56 401 PHE A C 1
ATOM 3047 O O . PHE A 1 401 ? -12.474 -7.910 13.519 1.00 95.56 401 PHE A O 1
ATOM 3054 N N . ALA A 1 402 ? -12.052 -6.196 14.925 1.00 96.81 402 ALA A N 1
ATOM 3055 C CA . ALA A 1 402 ? -13.210 -5.410 14.495 1.00 96.81 402 ALA A CA 1
ATOM 3056 C C . ALA A 1 402 ? -12.944 -4.704 13.160 1.00 96.81 402 ALA A C 1
ATOM 3058 O O . ALA A 1 402 ? -13.836 -4.583 12.325 1.00 96.81 402 ALA A O 1
ATOM 3059 N N . MET A 1 403 ? -11.713 -4.243 12.951 1.00 96.00 403 MET A N 1
ATOM 3060 C CA . MET A 1 403 ? -11.305 -3.480 11.781 1.00 96.00 403 MET A CA 1
ATOM 3061 C C . MET A 1 403 ? -9.879 -3.811 11.361 1.00 96.00 403 MET A C 1
ATOM 3063 O O . MET A 1 403 ? -9.041 -4.208 12.177 1.00 96.00 403 MET A O 1
ATOM 3067 N N . SER A 1 404 ? -9.584 -3.572 10.088 1.00 93.19 404 SER A N 1
ATOM 3068 C CA . SER A 1 404 ? -8.223 -3.623 9.569 1.00 93.19 404 SER A CA 1
ATOM 3069 C C . SER A 1 404 ? -7.953 -2.501 8.578 1.00 93.19 404 SER A C 1
ATOM 3071 O O . SER A 1 404 ? -8.848 -2.080 7.851 1.00 93.19 404 SER A O 1
ATOM 3073 N N . ILE A 1 405 ? -6.707 -2.035 8.541 1.00 90.62 405 ILE A N 1
ATOM 3074 C CA . ILE A 1 405 ? -6.175 -1.176 7.486 1.00 90.62 405 ILE A CA 1
ATOM 3075 C C . ILE A 1 405 ? -5.147 -1.994 6.720 1.00 90.62 405 ILE A C 1
ATOM 3077 O O . ILE A 1 405 ? -4.067 -2.305 7.230 1.00 90.62 405 ILE A O 1
ATOM 3081 N N . GLY A 1 406 ? -5.507 -2.354 5.494 1.00 84.81 406 GLY A N 1
ATOM 3082 C CA . GLY A 1 406 ? -4.741 -3.263 4.652 1.00 84.81 406 GLY A CA 1
ATOM 3083 C C . GLY A 1 406 ? -4.647 -2.778 3.214 1.00 84.81 406 GLY A C 1
ATOM 3084 O O . GLY A 1 406 ? -5.294 -1.812 2.815 1.00 84.81 406 GLY A O 1
ATOM 3085 N N . SER A 1 407 ? -3.817 -3.447 2.418 1.00 80.94 407 SER A N 1
ATOM 3086 C CA . SER A 1 407 ? -3.712 -3.137 0.992 1.00 80.94 407 SER A CA 1
ATOM 3087 C C . SER A 1 407 ? -4.949 -3.624 0.238 1.00 80.94 407 SER A C 1
ATOM 3089 O O . SER A 1 407 ? -5.374 -4.768 0.393 1.00 80.94 407 SER A O 1
ATOM 3091 N N . THR A 1 408 ? -5.453 -2.792 -0.671 1.00 79.75 408 THR A N 1
ATOM 3092 C CA . THR A 1 408 ? -6.421 -3.188 -1.711 1.00 79.75 408 THR A CA 1
ATOM 3093 C C . THR A 1 408 ? -5.978 -4.417 -2.500 1.00 79.75 408 THR A C 1
ATOM 3095 O O . THR A 1 408 ? -6.825 -5.191 -2.916 1.00 79.75 408 THR A O 1
ATOM 3098 N N . ALA A 1 409 ? -4.674 -4.667 -2.656 1.00 75.19 409 ALA A N 1
ATOM 3099 C CA . ALA A 1 409 ? -4.181 -5.858 -3.351 1.00 75.19 409 ALA A CA 1
ATOM 3100 C C . ALA A 1 409 ? -4.508 -7.179 -2.625 1.00 75.19 409 ALA A C 1
ATOM 3102 O O . ALA A 1 409 ? -4.448 -8.239 -3.242 1.00 75.19 409 ALA A O 1
ATOM 3103 N N . GLY A 1 410 ? -4.830 -7.117 -1.329 1.00 76.06 410 GLY A N 1
ATOM 3104 C CA . GLY A 1 410 ? -5.212 -8.263 -0.507 1.00 76.06 410 GLY A CA 1
ATOM 3105 C C . GLY A 1 410 ? -6.679 -8.252 -0.079 1.00 76.06 410 GLY A C 1
ATOM 3106 O O . GLY A 1 410 ? -7.025 -8.969 0.855 1.00 76.06 410 GLY A O 1
ATOM 3107 N N . TYR A 1 411 ? -7.537 -7.432 -0.704 1.00 78.56 411 TYR A N 1
ATOM 3108 C CA . TYR A 1 411 ? -8.904 -7.215 -0.215 1.00 78.56 411 TYR A CA 1
ATOM 3109 C C . TYR A 1 411 ? -9.745 -8.501 -0.144 1.00 78.56 411 TYR A C 1
ATOM 3111 O O . TYR A 1 411 ? -10.583 -8.626 0.747 1.00 78.56 411 TYR A O 1
ATOM 3119 N N . THR A 1 412 ? -9.491 -9.456 -1.044 1.00 79.38 412 THR A N 1
ATOM 3120 C CA . THR A 1 412 ? -10.171 -10.759 -1.111 1.00 79.38 412 THR A CA 1
ATOM 3121 C C . THR A 1 412 ? -9.917 -11.633 0.114 1.00 79.38 412 THR A C 1
ATOM 3123 O O . THR A 1 412 ? -10.690 -12.538 0.389 1.00 79.38 412 THR A O 1
ATOM 3126 N N . HIS A 1 413 ? -8.869 -11.355 0.893 1.00 82.88 413 HIS A N 1
ATOM 3127 C CA . HIS A 1 413 ? -8.587 -12.084 2.129 1.00 82.88 413 HIS A CA 1
ATOM 3128 C C . HIS A 1 413 ? -9.439 -11.615 3.316 1.00 82.88 413 HIS A C 1
ATOM 3130 O O . HIS A 1 413 ? -9.421 -12.258 4.362 1.00 82.88 413 HIS A O 1
ATOM 3136 N N . ASN A 1 414 ? -10.158 -10.493 3.193 1.00 81.38 414 ASN A N 1
ATOM 3137 C CA . ASN A 1 414 ? -10.936 -9.915 4.297 1.00 81.38 414 ASN A CA 1
ATOM 3138 C C . ASN A 1 414 ? -12.313 -10.562 4.487 1.00 81.38 414 ASN A C 1
ATOM 3140 O O . ASN A 1 414 ? -13.033 -10.200 5.416 1.00 81.38 414 ASN A O 1
ATOM 3144 N N . TYR A 1 415 ? -12.692 -11.493 3.616 1.00 80.25 415 TYR A N 1
ATOM 3145 C CA . TYR A 1 415 ? -13.949 -12.219 3.695 1.00 80.25 415 TYR A CA 1
ATOM 3146 C C . TYR A 1 415 ? -13.739 -13.678 3.302 1.00 80.25 415 TYR A C 1
ATOM 3148 O O . TYR A 1 415 ? -12.759 -14.040 2.655 1.00 80.25 415 TYR A O 1
ATOM 3156 N N . ILE A 1 416 ? -14.679 -14.515 3.720 1.00 73.88 416 ILE A N 1
ATOM 3157 C CA . ILE A 1 416 ? -14.814 -15.876 3.219 1.00 73.88 416 ILE A CA 1
ATOM 3158 C C . ILE A 1 416 ? -15.882 -15.791 2.132 1.00 73.88 416 ILE A C 1
ATOM 3160 O O . ILE A 1 416 ? -16.991 -15.328 2.406 1.00 73.88 416 ILE A O 1
ATOM 3164 N N . GLU A 1 417 ? -15.539 -16.155 0.895 1.00 66.75 417 GLU A N 1
ATOM 3165 C CA . GLU A 1 417 ? -16.537 -16.288 -0.172 1.00 66.75 417 GLU A CA 1
ATOM 3166 C C . GLU A 1 417 ? -17.633 -17.247 0.294 1.00 66.75 417 GLU A C 1
ATOM 3168 O O . GLU A 1 417 ? -17.348 -18.208 1.011 1.00 66.75 417 GLU A O 1
ATOM 3173 N N . SER A 1 418 ? -18.888 -16.979 -0.070 1.00 55.31 418 SER A N 1
ATOM 3174 C CA . SER A 1 418 ? -20.001 -17.855 0.285 1.00 55.31 418 SER A CA 1
ATOM 3175 C C . SER A 1 418 ? -19.768 -19.241 -0.315 1.00 55.31 418 SER A C 1
ATOM 3177 O O . SER A 1 418 ? -20.088 -19.495 -1.474 1.00 55.31 418 SER A O 1
ATOM 3179 N N . VAL A 1 419 ? -19.190 -20.139 0.471 1.00 47.38 419 VAL A N 1
ATOM 3180 C CA . VAL A 1 419 ? -19.162 -21.561 0.167 1.00 47.38 419 VAL A CA 1
ATOM 3181 C C . VAL A 1 419 ? -20.566 -22.080 0.439 1.00 47.38 419 VAL A C 1
ATOM 3183 O O . VAL A 1 419 ? -21.070 -21.948 1.555 1.00 47.38 419 VAL A O 1
ATOM 3186 N N . GLU A 1 420 ? -21.216 -22.658 -0.570 1.00 36.22 420 GLU A N 1
ATOM 3187 C CA . GLU A 1 420 ? -22.391 -23.501 -0.349 1.00 36.22 420 GLU A CA 1
ATOM 3188 C C . GLU A 1 420 ? -21.966 -24.682 0.537 1.00 36.22 420 GLU A C 1
ATOM 3190 O O . GLU A 1 420 ? -21.429 -25.687 0.078 1.00 36.22 420 GLU A O 1
ATOM 3195 N N . GLY A 1 421 ? -22.120 -24.521 1.849 1.00 42.03 421 GLY A N 1
ATOM 3196 C CA . GLY A 1 421 ? -21.711 -25.512 2.834 1.00 42.03 421 GLY A CA 1
ATOM 3197 C C . GLY A 1 421 ? -21.572 -24.908 4.225 1.00 42.03 421 GLY A C 1
ATOM 3198 O O . GLY A 1 421 ? -21.011 -23.831 4.410 1.00 42.03 421 GLY A O 1
ATOM 3199 N N . LYS A 1 422 ? -22.077 -25.613 5.243 1.00 35.25 422 LYS A N 1
ATOM 3200 C CA . LYS A 1 422 ? -21.819 -25.257 6.643 1.00 35.25 422 LYS A CA 1
ATOM 3201 C C . LYS A 1 422 ? -20.317 -25.369 6.910 1.00 35.25 422 LYS A C 1
ATOM 3203 O O . LYS A 1 422 ? -19.777 -26.475 6.900 1.00 35.25 422 LYS A O 1
ATOM 3208 N N . ILE A 1 423 ? -19.654 -24.251 7.205 1.00 36.72 423 ILE A N 1
ATOM 3209 C CA . ILE A 1 423 ? -18.321 -24.277 7.813 1.00 36.72 423 ILE A CA 1
ATOM 3210 C C . ILE A 1 423 ? -18.508 -24.750 9.259 1.00 36.72 423 ILE A C 1
ATOM 3212 O O . ILE A 1 423 ? -18.851 -23.980 10.153 1.00 36.72 423 ILE A O 1
ATOM 3216 N N . ASN A 1 424 ? -18.353 -26.054 9.486 1.00 31.98 424 ASN A N 1
ATOM 3217 C CA . ASN A 1 424 ? -18.388 -26.625 10.827 1.00 31.98 424 ASN A CA 1
ATOM 3218 C C . ASN A 1 424 ? -17.069 -26.305 11.542 1.00 31.98 424 ASN A C 1
ATOM 3220 O O . ASN A 1 424 ? -16.045 -26.943 11.298 1.00 31.98 424 ASN A O 1
ATOM 3224 N N . PHE A 1 425 ? -17.097 -25.341 12.461 1.00 32.16 425 PHE A N 1
ATOM 3225 C CA . PHE A 1 425 ? -15.997 -25.120 13.396 1.00 32.16 425 PHE A CA 1
ATOM 3226 C C . PHE A 1 425 ? -16.003 -26.222 14.463 1.00 32.16 425 PHE A C 1
ATOM 3228 O O . PHE A 1 425 ? -16.712 -26.144 15.466 1.00 32.16 425 PHE A O 1
ATOM 3235 N N . SER A 1 426 ? -15.219 -27.279 14.245 1.00 26.27 426 SER A N 1
ATOM 3236 C CA . SER A 1 426 ? -15.012 -28.328 15.244 1.00 26.27 426 SER A CA 1
ATOM 3237 C C . SER A 1 426 ? -13.876 -27.943 16.192 1.00 26.27 426 SER A C 1
ATOM 3239 O O . SER A 1 426 ? -12.706 -28.191 15.916 1.00 26.27 426 SER A O 1
ATOM 3241 N N . PHE A 1 427 ? -14.217 -27.368 17.346 1.00 34.59 427 PHE A N 1
ATOM 3242 C CA . PHE A 1 427 ? -13.251 -27.053 18.410 1.00 34.59 427 PHE A CA 1
ATOM 3243 C C . PHE A 1 427 ? -12.754 -28.293 19.187 1.00 34.59 427 PHE A C 1
ATOM 3245 O O . PHE A 1 427 ? -11.926 -28.167 20.087 1.00 34.59 427 PHE A O 1
ATOM 3252 N N . SER A 1 428 ? -13.213 -29.501 18.841 1.00 30.09 428 SER A N 1
ATOM 3253 C CA . SER A 1 428 ? -12.864 -30.753 19.531 1.00 30.09 428 SER A CA 1
ATOM 3254 C C . SER A 1 428 ? -11.434 -31.256 19.286 1.00 30.09 428 SER A C 1
ATOM 3256 O O . SER A 1 428 ? -11.018 -32.212 19.930 1.00 30.09 428 SER A O 1
ATOM 3258 N N . GLN A 1 429 ? -10.654 -30.624 18.402 1.00 28.23 429 GLN A N 1
ATOM 3259 C CA . GLN A 1 429 ? -9.271 -31.040 18.123 1.00 28.23 429 GLN A CA 1
ATOM 3260 C C . GLN A 1 429 ? -8.206 -30.339 18.991 1.00 28.23 429 GLN A C 1
ATOM 3262 O O . GLN A 1 429 ? -7.022 -30.622 18.838 1.00 28.23 429 GLN A O 1
ATOM 3267 N N . TYR A 1 430 ? -8.596 -29.468 19.932 1.00 30.44 430 TYR A N 1
ATOM 3268 C CA . TYR A 1 430 ? -7.652 -28.764 20.819 1.00 30.44 430 TYR A CA 1
ATOM 3269 C C . TYR A 1 430 ? -7.626 -29.267 22.275 1.00 30.44 430 TYR A C 1
ATOM 3271 O O . TYR A 1 430 ? -6.939 -28.685 23.111 1.00 30.44 430 TYR A O 1
ATOM 3279 N N . SER A 1 431 ? -8.295 -30.377 22.604 1.00 28.61 431 SER A N 1
ATOM 3280 C CA . SER A 1 431 ? -8.296 -30.958 23.960 1.00 28.61 431 SER A CA 1
ATOM 3281 C C . SER A 1 431 ? -7.169 -31.977 24.201 1.00 28.61 431 SER A C 1
ATOM 3283 O O . SER A 1 431 ? -7.400 -33.031 24.789 1.00 28.61 431 SER A O 1
ATOM 3285 N N . GLY A 1 432 ? -5.948 -31.698 23.737 1.00 27.97 432 GLY A N 1
ATOM 3286 C CA . GLY A 1 432 ? -4.866 -32.687 23.759 1.00 27.97 432 GLY A CA 1
ATOM 3287 C C . GLY A 1 432 ? -3.451 -32.121 23.779 1.00 27.97 432 GLY A C 1
ATOM 3288 O O . GLY A 1 432 ? -2.639 -32.524 22.959 1.00 27.97 432 GLY A O 1
ATOM 3289 N N . PHE A 1 433 ? -3.124 -31.230 24.719 1.00 23.58 433 PHE A N 1
ATOM 3290 C CA . PHE A 1 433 ? -1.723 -30.981 25.083 1.00 23.58 433 PHE A CA 1
ATOM 3291 C C . PHE A 1 433 ? -1.543 -31.012 26.603 1.00 23.58 433 PHE A C 1
ATOM 3293 O O . PHE A 1 433 ? -1.586 -29.991 27.282 1.00 23.58 433 PHE A O 1
ATOM 3300 N N . ASN A 1 434 ? -1.293 -32.215 27.126 1.00 24.36 434 ASN A N 1
ATOM 3301 C CA . ASN A 1 434 ? -0.531 -32.376 28.359 1.00 24.36 434 ASN A CA 1
ATOM 3302 C C . ASN A 1 434 ? 0.939 -32.092 28.032 1.00 24.36 434 ASN A C 1
ATOM 3304 O O . ASN A 1 434 ? 1.567 -32.834 27.278 1.00 24.36 434 ASN A O 1
ATOM 3308 N N . PHE A 1 435 ? 1.500 -31.024 28.598 1.00 23.94 435 PHE A N 1
ATOM 3309 C CA . PHE A 1 435 ? 2.934 -30.766 28.513 1.00 23.94 435 PHE A CA 1
ATOM 3310 C C . PHE A 1 435 ? 3.673 -31.652 29.520 1.00 23.94 435 PHE A C 1
ATOM 3312 O O . PHE A 1 435 ? 3.823 -31.296 30.685 1.00 23.94 435 PHE A O 1
ATOM 3319 N N . THR A 1 436 ? 4.187 -32.794 29.067 1.00 25.86 436 THR A N 1
ATOM 3320 C CA . THR A 1 436 ? 5.368 -33.399 29.695 1.00 25.86 436 THR A CA 1
ATOM 3321 C C . THR A 1 436 ? 6.595 -32.754 29.060 1.00 25.86 436 THR A C 1
ATOM 3323 O O . THR A 1 436 ? 6.844 -32.890 27.863 1.00 25.86 436 THR A O 1
ATOM 3326 N N . ALA A 1 437 ? 7.344 -31.984 29.847 1.00 23.72 437 ALA A N 1
ATOM 3327 C CA . ALA A 1 437 ? 8.562 -31.333 29.389 1.00 23.72 437 ALA A CA 1
ATOM 3328 C C . ALA A 1 437 ? 9.651 -32.385 29.113 1.00 23.72 437 ALA A C 1
ATOM 3330 O O . ALA A 1 437 ? 10.334 -32.840 30.026 1.00 23.72 437 ALA A O 1
ATOM 3331 N N . SER A 1 438 ? 9.820 -32.768 27.846 1.00 27.42 438 SER A N 1
ATOM 3332 C CA . SER A 1 438 ? 10.990 -33.526 27.395 1.00 27.42 438 SER A CA 1
ATOM 3333 C C . SER A 1 438 ? 1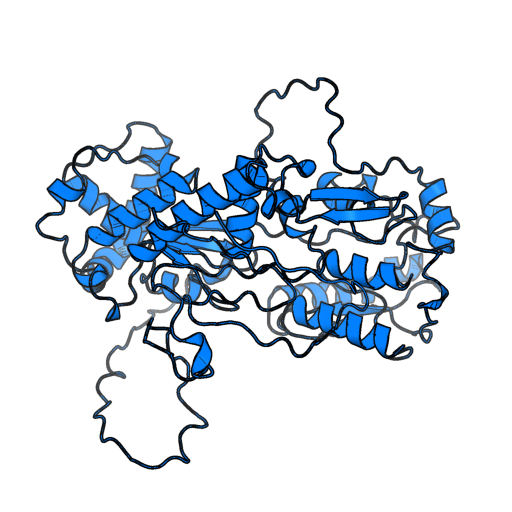2.199 -32.592 27.279 1.00 27.42 438 SER A C 1
ATOM 3335 O O . SER A 1 438 ? 12.145 -31.537 26.644 1.00 27.42 438 SER A O 1
ATOM 3337 N N . THR A 1 439 ? 13.300 -32.975 27.920 1.00 31.19 439 THR A N 1
ATOM 3338 C CA . THR A 1 439 ? 14.541 -32.200 28.064 1.00 31.19 439 THR A CA 1
ATOM 3339 C C . THR A 1 439 ? 15.521 -32.361 26.898 1.00 31.19 439 THR A C 1
ATOM 3341 O O . THR A 1 439 ? 16.649 -31.874 26.988 1.00 31.19 439 THR A O 1
ATOM 3344 N N . ASN A 1 440 ? 15.124 -32.974 25.776 1.00 30.50 440 ASN A N 1
ATOM 3345 C CA . ASN A 1 440 ? 16.047 -33.216 24.667 1.00 30.50 440 ASN A CA 1
ATOM 3346 C C . ASN A 1 440 ? 16.100 -32.086 23.626 1.00 30.50 440 ASN A C 1
ATOM 3348 O O . ASN A 1 440 ? 15.099 -31.542 23.163 1.00 30.50 440 ASN A O 1
ATOM 3352 N N . LYS A 1 441 ? 17.334 -31.698 23.281 1.00 34.91 441 LYS A N 1
ATOM 3353 C CA . LYS A 1 441 ? 17.680 -30.497 22.499 1.00 34.91 441 LYS A CA 1
ATOM 3354 C C . LYS A 1 441 ? 17.535 -30.669 20.980 1.00 34.91 441 LYS A C 1
ATOM 3356 O O . LYS A 1 441 ? 17.604 -29.665 20.276 1.00 34.91 441 LYS A O 1
ATOM 3361 N N . SER A 1 442 ? 17.349 -31.890 20.480 1.00 32.84 442 SER A N 1
ATOM 3362 C CA . SER A 1 442 ? 17.435 -32.223 19.050 1.00 32.84 442 SER A CA 1
ATOM 3363 C C . SER A 1 442 ? 16.108 -32.182 18.279 1.00 32.84 442 SER A C 1
ATOM 3365 O O . SER A 1 442 ? 16.148 -32.005 17.067 1.00 32.84 442 SER A O 1
ATOM 3367 N N . ASP A 1 443 ? 14.947 -32.212 18.942 1.00 31.09 443 ASP A N 1
ATOM 3368 C CA . ASP A 1 443 ? 13.640 -32.300 18.252 1.00 31.09 443 ASP A CA 1
ATOM 3369 C C . ASP A 1 443 ? 12.964 -30.943 17.967 1.00 31.09 443 ASP A C 1
ATOM 3371 O O . ASP A 1 443 ? 11.813 -30.874 17.542 1.00 31.09 443 ASP A O 1
ATOM 3375 N N . ARG A 1 444 ? 13.666 -29.816 18.148 1.00 37.16 444 ARG A N 1
ATOM 3376 C CA . ARG A 1 444 ? 13.079 -28.468 17.964 1.00 37.16 444 ARG A CA 1
ATOM 3377 C C . ARG A 1 444 ? 12.941 -27.998 16.513 1.00 37.16 444 ARG A C 1
ATOM 3379 O O . ARG A 1 444 ? 12.528 -26.859 16.301 1.00 37.16 444 ARG A O 1
ATOM 3386 N N . ASN A 1 445 ? 13.306 -28.812 15.524 1.00 33.28 445 ASN A N 1
ATOM 3387 C CA . ASN A 1 445 ? 13.587 -28.286 14.189 1.00 33.28 445 ASN A CA 1
ATOM 3388 C C . ASN A 1 445 ? 12.528 -28.477 13.106 1.00 33.28 445 ASN A C 1
ATOM 3390 O O . ASN A 1 445 ? 12.790 -27.951 12.034 1.00 33.28 445 ASN A O 1
ATOM 3394 N N . ASN A 1 446 ? 11.362 -29.115 13.308 1.00 32.50 446 ASN A N 1
ATOM 3395 C CA . ASN A 1 446 ? 10.486 -29.314 12.136 1.00 32.50 446 ASN A CA 1
ATOM 3396 C C . ASN A 1 446 ? 8.966 -29.133 12.218 1.00 32.50 446 ASN A C 1
ATOM 3398 O O . ASN A 1 446 ? 8.399 -28.915 11.160 1.00 32.50 446 ASN A O 1
ATOM 3402 N N . TYR A 1 447 ? 8.267 -29.097 13.352 1.00 25.25 447 TYR A N 1
ATOM 3403 C CA . TYR A 1 447 ? 6.806 -28.873 13.302 1.00 25.25 447 TYR A CA 1
ATOM 3404 C C . TYR A 1 447 ? 6.295 -28.182 14.575 1.00 25.25 447 TYR A C 1
ATOM 3406 O O . TYR A 1 447 ? 6.049 -28.848 15.571 1.00 25.25 447 TYR A O 1
ATOM 3414 N N . ASN A 1 448 ? 6.219 -26.839 14.546 1.00 26.91 448 ASN A N 1
ATOM 3415 C CA . ASN A 1 448 ? 5.366 -25.931 15.357 1.00 26.91 448 ASN A CA 1
ATOM 3416 C C . ASN A 1 448 ? 6.003 -24.536 15.516 1.00 26.91 448 ASN A C 1
ATOM 3418 O O . ASN A 1 448 ? 6.469 -24.149 16.589 1.00 26.91 448 ASN A O 1
ATOM 3422 N N . ARG A 1 449 ? 6.021 -23.746 14.435 1.00 26.94 449 ARG A N 1
ATOM 3423 C CA . ARG A 1 449 ? 6.392 -22.319 14.489 1.00 26.94 449 ARG A CA 1
ATOM 3424 C C . ARG A 1 449 ? 5.378 -21.368 13.842 1.00 26.94 449 ARG A C 1
ATOM 3426 O O . ARG A 1 449 ? 5.728 -20.238 13.529 1.00 26.94 449 ARG A O 1
ATOM 3433 N N . SER A 1 450 ? 4.100 -21.736 13.793 1.00 26.19 450 SER A N 1
ATOM 3434 C CA . SER A 1 450 ? 2.977 -20.776 13.778 1.00 26.19 450 SER A CA 1
ATOM 3435 C C . SER A 1 450 ? 2.744 -20.182 15.183 1.00 26.19 450 SER A C 1
ATOM 3437 O O . SER A 1 450 ? 1.622 -20.037 15.661 1.00 26.19 450 SER A O 1
ATOM 3439 N N . GLY A 1 451 ? 3.844 -19.857 15.870 1.00 22.59 451 GLY A N 1
ATOM 3440 C CA . GLY A 1 451 ? 3.841 -19.177 17.153 1.00 22.59 451 GLY A CA 1
ATOM 3441 C C . GLY A 1 451 ? 3.581 -17.699 16.923 1.00 22.59 451 GLY A C 1
ATOM 3442 O O . GLY A 1 451 ? 4.410 -16.997 16.344 1.00 22.59 451 GLY A O 1
ATOM 3443 N N . PHE A 1 452 ? 2.420 -17.250 17.379 1.00 26.86 452 PHE A N 1
ATOM 3444 C CA . PHE A 1 452 ? 2.091 -15.849 17.559 1.00 26.86 452 PHE A CA 1
ATOM 3445 C C . PHE A 1 452 ? 3.233 -15.159 18.310 1.00 26.86 452 PHE A C 1
ATOM 3447 O O . PHE A 1 452 ? 3.765 -15.687 19.288 1.00 26.86 452 PHE A O 1
ATOM 3454 N N . LEU A 1 453 ? 3.581 -13.951 17.879 1.00 24.53 453 LEU A N 1
ATOM 3455 C CA . LEU A 1 453 ? 4.249 -12.998 18.751 1.00 24.53 453 LEU A CA 1
ATOM 3456 C C . LEU A 1 453 ? 3.242 -12.582 19.831 1.00 24.53 453 LEU A C 1
ATOM 3458 O O . LEU A 1 453 ? 2.615 -11.534 19.747 1.00 24.53 453 LEU A O 1
ATOM 3462 N N . THR A 1 454 ? 3.108 -13.393 20.878 1.00 22.41 454 THR A N 1
ATOM 3463 C CA . THR A 1 454 ? 2.908 -12.826 22.211 1.00 22.41 454 THR A CA 1
ATOM 3464 C C . THR A 1 454 ? 4.111 -11.911 22.445 1.00 22.41 454 THR A C 1
ATOM 3466 O O . THR A 1 454 ? 5.245 -12.307 22.158 1.00 22.41 454 THR A O 1
ATOM 3469 N N . PHE A 1 455 ? 3.918 -10.687 22.941 1.00 27.06 455 PHE A N 1
ATOM 3470 C CA . PHE A 1 455 ? 5.030 -9.824 23.362 1.00 27.06 455 PHE A CA 1
ATOM 3471 C C . PHE A 1 455 ? 5.704 -10.398 24.629 1.00 27.06 455 PHE A C 1
ATOM 3473 O O . PHE A 1 455 ? 5.667 -9.800 25.700 1.00 27.06 455 PHE A O 1
ATOM 3480 N N . GLY A 1 456 ? 6.322 -11.574 24.506 1.00 24.89 456 GLY A N 1
ATOM 3481 C CA . GLY A 1 456 ? 7.151 -12.234 25.502 1.00 24.89 456 GLY A CA 1
ATOM 3482 C C . GLY A 1 456 ? 8.603 -11.773 25.389 1.00 24.89 456 GLY A C 1
ATOM 3483 O O . GLY A 1 456 ? 9.166 -11.657 24.302 1.00 24.89 456 GLY A O 1
ATOM 3484 N N . LEU A 1 457 ? 9.200 -11.474 26.540 1.00 30.36 457 LEU A N 1
ATOM 3485 C CA . LEU A 1 457 ? 10.550 -10.945 26.746 1.00 30.36 457 LEU A CA 1
ATOM 3486 C C . LEU A 1 457 ? 11.643 -11.764 26.022 1.00 30.36 457 LEU A C 1
ATOM 3488 O O . LEU A 1 457 ? 12.171 -12.740 26.545 1.00 30.36 457 LEU A O 1
ATOM 3492 N N . GLY A 1 458 ? 12.034 -11.339 24.819 1.00 27.42 458 GLY A N 1
ATOM 3493 C CA . GLY A 1 458 ? 13.065 -11.984 23.996 1.00 27.42 458 GLY A CA 1
ATOM 3494 C C . GLY A 1 458 ? 14.451 -11.334 24.094 1.00 27.42 458 GLY A C 1
ATOM 3495 O O . GLY A 1 458 ? 15.000 -10.904 23.088 1.00 27.42 458 GLY A O 1
ATOM 3496 N N . LEU A 1 459 ? 15.044 -11.269 25.291 1.00 31.14 459 LEU A N 1
ATOM 3497 C CA . LEU A 1 459 ? 16.400 -10.731 25.548 1.00 31.14 459 LEU A CA 1
ATOM 3498 C C . LEU A 1 459 ? 17.558 -11.613 25.017 1.00 31.14 459 LEU A C 1
ATOM 3500 O O . LEU A 1 459 ? 18.730 -11.238 25.121 1.00 31.14 459 LEU A O 1
ATOM 3504 N N . ASN A 1 460 ? 17.265 -12.782 24.441 1.00 35.12 460 ASN A N 1
ATOM 3505 C CA . ASN A 1 460 ? 18.263 -13.823 24.158 1.00 35.12 460 ASN A CA 1
ATOM 3506 C C . ASN A 1 460 ? 19.029 -13.663 22.829 1.00 35.12 460 ASN A C 1
ATOM 3508 O O . ASN A 1 460 ? 19.924 -14.456 22.558 1.00 35.12 460 ASN A O 1
ATOM 3512 N N . GLY A 1 461 ? 18.741 -12.623 22.036 1.00 32.72 461 GLY A N 1
ATOM 3513 C CA . GLY A 1 461 ? 19.467 -12.298 20.794 1.00 32.72 461 GLY A CA 1
ATOM 3514 C C . GLY A 1 461 ? 20.507 -11.172 20.908 1.00 32.72 461 GLY A C 1
ATOM 3515 O O . GLY A 1 461 ? 21.166 -10.851 19.922 1.00 32.72 461 GLY A O 1
ATOM 3516 N N . LEU A 1 462 ? 20.655 -10.548 22.082 1.00 36.22 462 LEU A N 1
ATOM 3517 C CA . LEU A 1 462 ? 21.484 -9.352 22.269 1.00 36.22 462 LEU A CA 1
ATOM 3518 C C . LEU A 1 462 ? 22.758 -9.629 23.072 1.00 36.22 462 LEU A C 1
ATOM 3520 O O . LEU A 1 462 ? 22.709 -10.227 24.151 1.00 36.22 462 LEU A O 1
ATOM 3524 N N . GLY A 1 463 ? 23.883 -9.085 22.600 1.00 37.66 463 GLY A N 1
ATOM 3525 C CA . GLY A 1 463 ? 25.122 -9.004 23.375 1.00 37.66 463 GLY A CA 1
ATOM 3526 C C . GLY A 1 463 ? 24.920 -8.227 24.684 1.00 37.66 463 GLY A C 1
ATOM 3527 O O . GLY A 1 463 ? 24.255 -7.191 24.714 1.00 37.66 463 GLY A O 1
ATOM 3528 N N . LYS A 1 464 ? 25.517 -8.728 25.773 1.00 40.16 464 LYS A N 1
ATOM 3529 C CA . LYS A 1 464 ? 25.312 -8.299 27.174 1.00 40.16 464 LYS A CA 1
ATOM 3530 C C . LYS A 1 464 ? 25.444 -6.778 27.407 1.00 40.16 464 LYS A C 1
ATOM 3532 O O . LYS A 1 464 ? 24.764 -6.242 28.273 1.00 40.16 464 LYS A O 1
ATOM 3537 N N . LYS A 1 465 ? 26.253 -6.082 26.597 1.00 35.31 465 LYS A N 1
ATOM 3538 C CA . LYS A 1 465 ? 26.538 -4.633 26.681 1.00 35.31 465 LYS A CA 1
ATOM 3539 C C . LYS A 1 465 ? 25.364 -3.717 26.288 1.00 35.31 465 LYS A C 1
ATOM 3541 O O . LYS A 1 465 ? 25.364 -2.554 26.665 1.00 35.31 465 LYS A O 1
ATOM 3546 N N . TYR A 1 466 ? 24.371 -4.212 25.546 1.00 37.47 466 TYR A N 1
ATOM 3547 C CA . TYR A 1 466 ? 23.293 -3.379 24.980 1.00 37.47 466 TYR A CA 1
ATOM 3548 C C . TYR A 1 466 ? 21.957 -3.490 25.727 1.00 37.47 466 TYR A C 1
ATOM 3550 O O . TYR A 1 466 ? 20.969 -2.890 25.315 1.00 37.47 466 TYR A O 1
ATOM 3558 N N . ARG A 1 467 ? 21.926 -4.245 26.834 1.00 40.09 467 ARG A N 1
ATOM 3559 C CA . ARG A 1 467 ? 20.712 -4.535 27.613 1.00 40.09 467 ARG A CA 1
ATOM 3560 C C . ARG A 1 467 ? 20.307 -3.427 28.599 1.00 40.09 467 ARG A C 1
ATOM 3562 O O . ARG A 1 467 ? 19.230 -3.521 29.166 1.00 40.09 467 ARG A O 1
ATOM 3569 N N . THR A 1 468 ? 21.135 -2.405 28.827 1.00 40.66 468 THR A N 1
ATOM 3570 C CA . THR A 1 468 ? 20.980 -1.492 29.981 1.00 40.66 468 THR A CA 1
ATOM 3571 C C . THR A 1 468 ? 20.400 -0.107 29.669 1.00 40.66 468 THR A C 1
ATOM 3573 O O . THR A 1 468 ? 20.184 0.654 30.603 1.00 40.66 468 THR A O 1
ATOM 3576 N N . ASN A 1 469 ? 20.144 0.248 28.400 1.00 39.34 469 ASN A N 1
ATOM 3577 C CA . ASN A 1 469 ? 19.881 1.649 28.007 1.00 39.34 469 ASN A CA 1
ATOM 3578 C C . ASN A 1 469 ? 18.528 1.918 27.306 1.00 39.34 469 ASN A C 1
ATOM 3580 O O . ASN A 1 469 ? 18.358 3.006 26.756 1.00 39.34 469 ASN A O 1
ATOM 3584 N N . TYR A 1 470 ? 17.576 0.977 27.292 1.00 37.38 470 TYR A N 1
ATOM 3585 C CA . TYR A 1 470 ? 16.300 1.129 26.568 1.00 37.38 470 TYR A CA 1
ATOM 3586 C C . TYR A 1 470 ? 15.089 0.849 27.468 1.00 37.38 470 TYR A C 1
ATOM 3588 O O . TYR A 1 470 ? 15.110 -0.089 28.262 1.00 37.38 470 TYR A O 1
ATOM 3596 N N . THR A 1 471 ? 14.042 1.674 27.353 1.00 37.50 471 THR A N 1
ATOM 3597 C CA . THR A 1 471 ? 12.768 1.520 28.078 1.00 37.50 471 THR A CA 1
ATOM 3598 C C . THR A 1 471 ? 11.740 0.765 27.226 1.00 37.50 471 THR A C 1
ATOM 3600 O O . THR A 1 471 ? 11.805 0.778 25.995 1.00 37.50 471 THR A O 1
ATOM 3603 N N . SER A 1 472 ? 10.785 0.091 27.873 1.00 38.03 472 SER A N 1
ATOM 3604 C CA . SER A 1 472 ? 9.804 -0.837 27.280 1.00 38.03 472 SER A CA 1
ATOM 3605 C C . SER A 1 472 ? 8.777 -0.222 26.322 1.00 38.03 472 SER A C 1
ATOM 3607 O O . SER A 1 472 ? 8.046 -0.975 25.676 1.00 38.03 472 SER A O 1
ATOM 3609 N N . ASP A 1 473 ? 8.738 1.108 26.213 1.00 35.06 473 ASP A N 1
ATOM 3610 C CA . ASP A 1 473 ? 7.603 1.857 25.652 1.00 35.06 473 ASP A CA 1
ATOM 3611 C C . ASP A 1 473 ? 7.921 2.502 24.288 1.00 35.06 473 ASP A C 1
ATOM 3613 O O . ASP A 1 473 ? 7.212 3.402 23.836 1.00 35.06 473 ASP A O 1
ATOM 3617 N N . GLN A 1 474 ? 9.020 2.097 23.642 1.00 36.72 474 GLN A N 1
ATOM 3618 C CA . GLN A 1 474 ? 9.443 2.624 22.338 1.00 36.72 474 GLN A CA 1
ATOM 3619 C C . GLN A 1 474 ? 9.046 1.672 21.195 1.00 36.72 474 GLN A C 1
ATOM 3621 O O . GLN A 1 474 ? 9.312 0.468 21.260 1.00 36.72 474 GLN A O 1
ATOM 3626 N N . ILE A 1 475 ? 8.448 2.217 20.130 1.00 37.62 475 ILE A N 1
ATOM 3627 C CA . ILE A 1 475 ? 8.127 1.495 18.888 1.00 37.62 475 ILE A CA 1
ATOM 3628 C C . ILE A 1 475 ? 9.252 1.739 17.882 1.00 37.62 475 ILE A C 1
ATOM 3630 O O . ILE A 1 475 ? 9.632 2.883 17.643 1.00 37.62 475 ILE A O 1
ATOM 3634 N N . PHE A 1 476 ? 9.784 0.681 17.266 1.00 39.66 476 PHE A N 1
ATOM 3635 C CA . PHE A 1 476 ? 10.801 0.822 16.223 1.00 39.66 476 PHE A CA 1
ATOM 3636 C C . PHE A 1 476 ? 10.170 0.720 14.844 1.00 39.66 476 PHE A C 1
ATOM 3638 O O . PHE A 1 476 ? 9.790 -0.365 14.414 1.00 39.66 476 PHE A O 1
ATOM 3645 N N . LEU A 1 477 ? 10.119 1.856 14.150 1.00 38.31 477 LEU A N 1
ATOM 3646 C CA . LEU A 1 477 ? 9.804 1.932 12.729 1.00 38.31 477 LEU A CA 1
ATOM 3647 C C . LEU A 1 477 ? 11.123 1.926 11.947 1.00 38.31 477 LEU A C 1
ATOM 3649 O O . LEU A 1 477 ? 11.918 2.864 12.041 1.00 38.31 477 LEU A O 1
ATOM 3653 N N . GLY A 1 478 ? 11.379 0.833 11.230 1.00 35.62 478 GLY A N 1
ATOM 3654 C CA . GLY A 1 478 ? 12.483 0.744 10.280 1.00 35.62 478 GLY A CA 1
ATOM 3655 C C . GLY A 1 478 ? 12.066 1.316 8.929 1.00 35.62 478 GLY A C 1
ATOM 3656 O O . GLY A 1 478 ? 11.038 0.916 8.381 1.00 35.62 478 GLY A O 1
ATOM 3657 N N . PHE A 1 479 ? 12.872 2.227 8.395 1.00 36.88 479 PHE A N 1
ATOM 3658 C CA . PHE A 1 479 ? 12.732 2.773 7.048 1.00 36.88 479 PHE A CA 1
ATOM 3659 C C . PHE A 1 479 ? 13.978 2.356 6.278 1.00 36.88 479 PHE A C 1
ATOM 3661 O O . PHE A 1 479 ? 15.058 2.783 6.650 1.00 36.88 479 PHE A O 1
ATOM 3668 N N . GLY A 1 480 ? 13.892 1.475 5.284 1.00 32.59 480 GLY A N 1
ATOM 3669 C CA . GLY A 1 480 ? 15.068 1.050 4.513 1.00 32.59 480 GLY A CA 1
ATOM 3670 C C . GLY A 1 480 ? 14.964 -0.366 3.952 1.00 32.59 480 GLY A C 1
ATOM 3671 O O . GLY A 1 480 ? 14.054 -1.117 4.293 1.00 32.59 480 GLY A O 1
ATOM 3672 N N . SER A 1 481 ? 15.897 -0.711 3.059 1.00 29.78 481 SER A N 1
ATOM 3673 C CA . SER A 1 481 ? 15.853 -1.869 2.154 1.00 29.78 481 SER A CA 1
ATOM 3674 C C . SER A 1 481 ? 15.342 -3.173 2.794 1.00 29.78 481 SER A C 1
ATOM 3676 O O . SER A 1 481 ? 16.052 -3.842 3.543 1.00 29.78 481 SER A O 1
ATOM 3678 N N . PHE A 1 482 ? 14.112 -3.539 2.434 1.00 32.53 482 PHE A N 1
ATOM 3679 C CA . PHE A 1 482 ? 13.547 -4.890 2.456 1.00 32.53 482 PHE A CA 1
ATOM 3680 C C . PHE A 1 482 ? 13.815 -5.746 3.705 1.00 32.53 482 PHE A C 1
ATOM 3682 O O . PHE A 1 482 ? 14.601 -6.688 3.699 1.00 32.53 482 PHE A O 1
ATOM 3689 N N . LYS A 1 483 ? 13.067 -5.429 4.764 1.00 30.42 483 LYS A N 1
ATOM 3690 C CA . LYS A 1 483 ? 12.245 -6.302 5.631 1.00 30.42 483 LYS A CA 1
ATOM 3691 C C . LYS A 1 483 ? 11.837 -5.400 6.796 1.00 30.42 483 LYS A C 1
ATOM 3693 O O . LYS A 1 483 ? 12.543 -5.318 7.797 1.00 30.42 483 LYS A O 1
ATOM 3698 N N . ASN A 1 484 ? 10.727 -4.678 6.637 1.00 29.48 484 ASN A N 1
ATOM 3699 C CA . ASN A 1 484 ? 10.266 -3.683 7.612 1.00 29.48 484 ASN A CA 1
ATOM 3700 C C . ASN A 1 484 ? 9.633 -4.363 8.831 1.00 29.48 484 ASN A C 1
ATOM 3702 O O . ASN A 1 484 ? 8.418 -4.386 8.991 1.00 29.48 484 ASN A O 1
ATOM 3706 N N . GLY A 1 485 ? 10.462 -4.985 9.667 1.00 29.91 485 GLY A N 1
ATOM 3707 C CA . GLY A 1 485 ? 10.042 -5.513 10.957 1.00 29.91 485 GLY A CA 1
ATOM 3708 C C . GLY A 1 485 ? 9.744 -4.381 11.933 1.00 29.91 485 GLY A C 1
ATOM 3709 O O . GLY A 1 485 ? 10.617 -3.559 12.200 1.00 29.91 485 GLY A O 1
ATOM 3710 N N . LEU A 1 486 ? 8.545 -4.380 12.513 1.00 31.05 486 LEU A N 1
ATOM 3711 C CA . LEU A 1 486 ? 8.322 -3.740 13.802 1.00 31.05 486 LEU A CA 1
ATOM 3712 C C . LEU A 1 486 ? 8.974 -4.595 14.879 1.00 31.05 486 LEU A C 1
ATOM 3714 O O . LEU A 1 486 ? 8.685 -5.785 15.004 1.00 31.05 486 LEU A O 1
ATOM 3718 N N . ALA A 1 487 ? 9.843 -3.984 15.672 1.00 30.52 487 ALA A N 1
ATOM 3719 C CA . ALA A 1 487 ? 10.361 -4.606 16.874 1.00 30.52 487 ALA A CA 1
ATOM 3720 C C . ALA A 1 487 ? 9.955 -3.785 18.098 1.00 30.52 487 ALA A C 1
ATOM 3722 O O . ALA A 1 487 ? 10.041 -2.556 18.102 1.00 30.52 487 ALA A O 1
ATOM 3723 N N . LYS A 1 488 ? 9.569 -4.479 19.173 1.00 29.17 488 LYS A N 1
ATOM 3724 C CA . LYS A 1 488 ? 9.637 -3.906 20.521 1.00 29.17 488 LYS A CA 1
ATOM 3725 C C . LYS A 1 488 ? 11.102 -3.561 20.815 1.00 29.17 488 LYS A C 1
ATOM 3727 O O . LYS A 1 488 ? 11.988 -4.262 20.325 1.00 29.17 488 LYS A O 1
ATOM 3732 N N . SER A 1 489 ? 11.335 -2.504 21.591 1.00 30.72 489 SER A N 1
ATOM 3733 C CA . SER A 1 489 ? 12.577 -1.719 21.738 1.00 30.72 489 SER A CA 1
ATOM 3734 C C . SER A 1 489 ? 13.900 -2.382 22.138 1.00 30.72 489 SER A C 1
ATOM 3736 O O . SER A 1 489 ? 14.773 -1.718 22.683 1.00 30.72 489 SER A O 1
ATOM 3738 N N . ASN A 1 490 ? 14.123 -3.650 21.811 1.00 33.53 490 ASN A N 1
ATOM 3739 C CA . ASN A 1 490 ? 15.354 -4.375 22.091 1.00 33.53 490 ASN A CA 1
ATOM 3740 C C . ASN A 1 490 ? 15.928 -5.063 20.837 1.00 33.53 490 ASN A C 1
ATOM 3742 O O . ASN A 1 490 ? 16.601 -6.083 20.958 1.00 33.53 490 ASN A O 1
ATOM 3746 N N . VAL A 1 491 ? 15.677 -4.565 19.621 1.00 30.27 491 VAL A N 1
ATOM 3747 C CA . VAL A 1 491 ? 16.227 -5.185 18.400 1.00 30.27 491 VAL A CA 1
ATOM 3748 C C . VAL A 1 491 ? 16.918 -4.148 17.525 1.00 30.27 491 VAL A C 1
ATOM 3750 O O . VAL A 1 491 ? 16.291 -3.259 16.961 1.00 30.27 491 VAL A O 1
ATOM 3753 N N . THR A 1 492 ? 18.230 -4.305 17.367 1.00 36.75 492 THR A N 1
ATOM 3754 C CA . THR A 1 492 ? 18.965 -3.777 16.215 1.00 36.75 492 THR A CA 1
ATOM 3755 C C . THR A 1 492 ? 19.187 -4.931 15.244 1.00 36.75 492 THR A C 1
ATOM 3757 O O . THR A 1 492 ? 19.758 -5.957 15.616 1.00 36.75 492 THR A O 1
ATOM 3760 N N . LEU A 1 493 ? 18.728 -4.774 14.003 1.00 32.00 493 LEU A N 1
ATOM 3761 C CA . LEU A 1 493 ? 19.005 -5.705 12.913 1.00 32.00 493 LEU A CA 1
ATOM 3762 C C . LEU A 1 493 ? 20.478 -5.562 12.501 1.00 32.00 493 LEU A C 1
ATOM 3764 O O . LEU A 1 493 ? 20.921 -4.470 12.156 1.00 32.00 493 LEU A O 1
ATOM 3768 N N . LYS A 1 494 ? 21.245 -6.658 12.511 1.00 28.16 494 LYS A N 1
ATOM 3769 C CA . LYS A 1 494 ? 22.539 -6.706 11.815 1.00 28.16 494 LYS A CA 1
ATOM 3770 C C . LYS A 1 494 ? 22.268 -6.821 10.312 1.00 28.16 494 LYS A C 1
ATOM 3772 O O . LYS A 1 494 ? 21.937 -7.912 9.850 1.00 28.16 494 LYS A O 1
ATOM 3777 N N . SER A 1 495 ? 22.435 -5.743 9.545 1.00 32.22 495 SER A N 1
ATOM 3778 C CA . SER A 1 495 ? 22.724 -5.887 8.115 1.00 32.22 495 SER A CA 1
ATOM 3779 C C . SER A 1 495 ? 24.187 -6.331 7.970 1.00 32.22 495 SER A C 1
ATOM 3781 O O . SER A 1 495 ? 25.059 -5.903 8.724 1.00 32.22 495 SER A O 1
ATOM 3783 N N . ARG A 1 496 ? 24.472 -7.247 7.041 1.00 24.25 496 ARG A N 1
ATOM 3784 C CA . ARG A 1 496 ? 25.836 -7.728 6.742 1.00 24.25 496 ARG A CA 1
ATOM 3785 C C . ARG A 1 496 ? 26.607 -6.783 5.804 1.00 24.25 496 ARG A C 1
ATOM 3787 O O . ARG A 1 496 ? 27.433 -7.248 5.028 1.00 24.25 496 ARG A O 1
ATOM 3794 N N . PHE A 1 497 ? 26.349 -5.481 5.853 1.00 24.69 497 PHE A N 1
ATOM 3795 C CA . PHE A 1 497 ? 27.070 -4.508 5.034 1.00 24.69 497 PHE A CA 1
ATOM 3796 C C . PHE A 1 497 ? 27.724 -3.467 5.941 1.00 24.69 497 PHE A C 1
ATOM 3798 O O . PHE A 1 497 ? 27.173 -2.398 6.182 1.00 24.69 497 PHE A O 1
ATOM 3805 N N . ASP A 1 498 ? 28.909 -3.809 6.454 1.00 23.06 498 ASP A N 1
ATOM 3806 C CA . ASP A 1 498 ? 29.885 -2.806 6.876 1.00 23.06 498 ASP A CA 1
ATOM 3807 C C . ASP A 1 498 ? 30.355 -2.070 5.614 1.00 23.06 498 ASP A C 1
ATOM 3809 O O . ASP A 1 498 ? 31.142 -2.602 4.832 1.00 23.06 498 ASP A O 1
ATOM 3813 N N . ILE A 1 499 ? 29.879 -0.843 5.407 1.00 22.66 499 ILE A N 1
ATOM 3814 C CA . ILE A 1 499 ? 30.596 0.143 4.597 1.00 22.66 499 ILE A CA 1
ATOM 3815 C C . ILE A 1 499 ? 31.110 1.184 5.583 1.00 22.66 499 ILE A C 1
ATOM 3817 O O . ILE A 1 499 ? 30.362 2.022 6.083 1.00 22.66 499 ILE A O 1
ATOM 3821 N N . LYS A 1 500 ? 32.405 1.093 5.896 1.00 21.34 500 LYS A N 1
ATOM 3822 C CA . LYS A 1 500 ? 33.148 2.190 6.515 1.00 21.34 500 LYS A CA 1
ATOM 3823 C C . LYS A 1 500 ? 33.107 3.362 5.536 1.00 21.34 500 LYS A C 1
ATOM 3825 O O . LYS A 1 500 ? 33.656 3.243 4.443 1.00 21.34 500 LYS A O 1
ATOM 3830 N N . SER A 1 501 ? 32.488 4.479 5.909 1.00 21.98 501 SER A N 1
ATOM 3831 C CA . SER A 1 501 ? 32.774 5.739 5.228 1.00 21.98 501 SER A CA 1
ATOM 3832 C C . SER A 1 501 ? 34.221 6.109 5.551 1.00 21.98 501 SER A C 1
ATOM 3834 O O . SER A 1 501 ? 34.566 6.335 6.714 1.00 21.98 501 SER A O 1
ATOM 3836 N N . ILE A 1 502 ? 35.072 6.100 4.532 1.00 22.20 502 ILE A N 1
ATOM 3837 C CA . ILE A 1 502 ? 36.381 6.742 4.589 1.00 22.20 502 ILE A CA 1
ATOM 3838 C C . ILE A 1 502 ? 36.143 8.259 4.646 1.00 22.20 502 ILE A C 1
ATOM 3840 O O . ILE A 1 502 ? 35.242 8.777 3.993 1.00 22.20 502 ILE A O 1
ATOM 3844 N N . ASP A 1 503 ? 36.963 8.902 5.472 1.00 23.58 503 ASP A N 1
ATOM 3845 C CA . ASP A 1 503 ? 37.118 10.332 5.732 1.00 23.58 503 ASP A CA 1
ATOM 3846 C C . ASP A 1 503 ? 36.065 11.085 6.553 1.00 23.58 503 ASP A C 1
ATOM 3848 O O . ASP A 1 503 ? 35.108 11.681 6.073 1.00 23.58 503 ASP A O 1
ATOM 3852 N N . THR A 1 504 ? 36.371 11.183 7.848 1.00 23.33 504 THR A N 1
ATOM 3853 C CA . THR A 1 504 ? 36.707 12.480 8.464 1.00 23.33 504 THR A CA 1
ATOM 3854 C C . THR A 1 504 ? 37.648 12.227 9.646 1.00 23.33 504 THR A C 1
ATOM 3856 O O . THR A 1 504 ? 37.231 11.979 10.777 1.00 23.33 504 THR A O 1
ATOM 3859 N N . GLN A 1 505 ? 38.958 12.245 9.380 1.00 22.56 505 GLN A N 1
ATOM 3860 C CA . GLN A 1 505 ? 39.940 12.536 10.422 1.00 22.56 505 GLN A CA 1
ATOM 3861 C C . GLN A 1 505 ? 39.748 13.994 10.858 1.00 22.56 505 GLN A C 1
ATOM 3863 O O . GLN A 1 505 ? 39.920 14.898 10.051 1.00 22.56 505 GLN A O 1
ATOM 3868 N N . MET A 1 506 ? 39.391 14.229 12.118 1.00 22.00 506 MET A N 1
ATOM 3869 C CA . MET A 1 506 ? 40.236 14.954 13.075 1.00 22.00 506 MET A CA 1
ATOM 3870 C C . MET A 1 506 ? 39.498 15.206 14.393 1.00 22.00 506 MET A C 1
ATOM 3872 O O . MET A 1 506 ? 38.297 15.449 14.464 1.00 22.00 506 MET A O 1
ATOM 3876 N N . MET A 1 507 ? 40.301 15.096 15.443 1.00 21.86 507 MET A N 1
ATOM 3877 C CA . MET A 1 507 ? 40.040 15.327 16.854 1.00 21.86 507 MET A CA 1
ATOM 3878 C C . MET A 1 507 ? 39.368 16.680 17.138 1.00 21.86 507 MET A C 1
ATOM 3880 O O . MET A 1 507 ? 39.817 17.705 16.645 1.00 21.86 507 MET A O 1
ATOM 3884 N N . HIS A 1 508 ? 38.392 16.726 18.044 1.00 22.50 508 HIS A N 1
ATOM 3885 C CA . HIS A 1 508 ? 38.665 16.987 19.461 1.00 22.50 508 HIS A CA 1
ATOM 3886 C C . HIS A 1 508 ? 37.394 16.866 20.310 1.00 22.50 508 HIS A C 1
ATOM 3888 O O . HIS A 1 508 ? 36.284 17.206 19.912 1.00 22.50 508 HIS A O 1
ATOM 3894 N N . GLN A 1 509 ? 37.609 16.331 21.509 1.00 23.28 509 GLN A N 1
ATOM 3895 C CA . GLN A 1 509 ? 36.709 16.346 22.654 1.00 23.28 509 GLN A CA 1
ATOM 3896 C C . GLN A 1 509 ? 36.157 17.756 22.901 1.00 23.28 509 GLN A C 1
ATOM 3898 O O . GLN A 1 509 ? 36.948 18.684 22.896 1.00 23.28 509 GLN A O 1
ATOM 3903 N N . PHE A 1 510 ? 34.874 17.901 23.243 1.00 19.78 510 PHE A N 1
ATOM 3904 C CA . PHE A 1 510 ? 34.471 18.709 24.400 1.00 19.78 510 PHE A CA 1
ATOM 3905 C C . PHE A 1 510 ? 33.095 18.284 24.924 1.00 19.78 510 PHE A C 1
ATOM 3907 O O . PHE A 1 510 ? 32.225 17.791 24.208 1.00 19.78 510 PHE A O 1
ATOM 3914 N N . LYS A 1 511 ? 32.990 18.404 26.243 1.00 19.14 511 LYS A N 1
ATOM 3915 C CA . LYS A 1 511 ? 31.981 17.906 27.173 1.00 19.14 511 LYS A CA 1
ATOM 3916 C C . LYS A 1 511 ? 31.349 19.142 27.837 1.00 19.14 511 LYS A C 1
ATOM 3918 O O . LYS A 1 511 ? 32.101 20.070 28.115 1.00 19.14 511 LYS A O 1
ATOM 3923 N N . LEU A 1 512 ? 30.058 19.048 28.198 1.00 20.81 512 LEU A N 1
ATOM 3924 C CA . LEU A 1 512 ? 29.265 19.944 29.083 1.00 20.81 512 LEU A CA 1
ATOM 3925 C C . LEU A 1 512 ? 28.855 21.294 28.450 1.00 20.81 512 LEU A C 1
ATOM 3927 O O . LEU A 1 512 ? 29.670 21.924 27.794 1.00 20.81 512 LEU A O 1
ATOM 3931 N N . LEU A 1 513 ? 27.617 21.793 28.567 1.00 29.09 513 LEU A N 1
ATOM 3932 C CA . LEU A 1 513 ? 26.505 21.566 29.513 1.00 29.09 513 LEU A CA 1
ATOM 3933 C C . LEU A 1 513 ? 25.192 21.156 28.820 1.00 29.09 513 LEU A C 1
ATOM 3935 O O . LEU A 1 513 ? 24.927 21.646 27.700 1.00 29.09 513 LEU A O 1
#